Protein AF-0000000086185190 (afdb_homodimer)

Nearest PDB structures (foldseek):
  6i6v-assembly1_A  TM=7.960E-01  e=1.631E-13  Homo sapiens
  8hdi-assembly2_B  TM=8.461E-01  e=1.197E-12  Brucella melitensis bv. 1 str. 16M
  1z6z-assembly1_B  TM=7.784E-01  e=2.838E-13  Homo sapiens
  1z6z-assembly3_E  TM=7.809E-01  e=1.014E-12  Homo sapiens
  3pvz-assembly1_B  TM=6.683E-01  e=5.352E-07  Aliivibrio fischeri ES114

Radius of gyration: 26.66 Å; Cα contacts (8 Å, |Δi|>4): 1384; chains: 2; bounding box: 51×88×76 Å

Foldseek 3Di:
DDQCLQLQHVLALLQQAAAEEEEPLLDFLNLLLQLSSLSSLHQEYEYEEQDQVSLVVSVVVSCVSNVPRYDPSSPDYHYHYAYADLLDLVRLLVSQCSQQQADPPDDDDDPPPSPRPPRRDRHLEYEYDFAAFAAQDAPVPGDPVSLVVRQRRQPVSLVSNVVSSVVVCVVVVQLPPDDDDDDDDNQAREYEREAAVLCVDDDHRRVRRSVVSVVVLQVQLVCCVVRVSHFGEHEHQALADDPRCVVHPDPVCNVRSPDGSNLSSSVSSCSNRPPLNRLQGSFYDYSPDDSVVVSVCSCVCNVVVPRHDDDPPDDDPDVVPPDPPPD/DDQCLQLQHVLALLQQLAAEEEEPLLDFLNLLLQLSSLSSLHQEYEYEEQDQVSLVVSVVVSCVSNVPRYDPSSPHYHYHYAYADLLDLVRLLVSQCSQQQADPDDDDDDPPPSPRPPRRDRHLEYEYDFAAFAAQDAPVPGDPVSLVVRQRRQPVSLVSNVVSSVVVCVVVVQLPPDDDDDDDDNQAREYEREAAVLCVDDDHRRVRRSVVSVVVLQVQLVCCVVRVSHFGEHEHQALADDPRCVVHPDPVCNVRSPDGSNLSSSVSSCSNRPPLNRLQGSFYDYSPDDSVVVSVCSCVCNVVVPRHDDDPPDDDPDVVDDCPPPD

Organism: Rhodotorula mucilaginosa (NCBI:txid5537)

InterPro domains:
  IPR002347 Short-chain dehydrogenase/reductase SDR [PF00106] (19-99)
  IPR002347 Short-chain dehydrogenase/reductase SDR [PF00106] (125-247)
  IPR002347 Short-chain dehydrogenase/reductase SDR [PR00081] (19-36)
  IPR002347 Short-chain dehydrogenase/reductase SDR [PR00081] (90-101)
  IPR002347 Short-chain dehydrogenase/reductase SDR [PR00081] (183-199)
  IPR002347 Short-chain dehydrogenase/reductase SDR [PR00081] (228-245)
  IPR036291 NAD(P)-binding domain superfamily [SSF51735] (19-291)

Secondary structure (DSSP, 8-state):
--GGG-TTTTTTTTTBT-EEEEES-SSHHHHHHHHHHHHTTBSEEEEEES-HHHHHHHHHHHHHHTTTT--TTT---EEEEEE--TT-HHHHHHHHHHHH------S--TT------TTPPPPSEEEE-------S--GGG--HHHHHHHHIIIIIHHHHHHHHHHHHHHHTTTT----S--SS----EEEEEE--GGGTS--TT-TTHHHHHHHHHHHHHHHHHH-TTEEEEEEE--SB--HHHHHHS-GGGGGG--B-HHHHHHHHHHHHH-GGGGGGTTSEEETTS-HHHHHHTHHHHHHTT-S-EEETTSPP--TT-S-----/--GGG-TTTTTTTTTBT-EEEEES-SSHHHHHHHHHHHHTTBSEEEEEES-HHHHHHHHHHHHHHTTTT--TTT---EEEEEE--TT-HHHHHHHHHHHH------S--TT------TTPPPPSEEEE-------S--GGG--HHHHHHHHIIIIIHHHHHHHHHHHHHHHTTTT----S--SS----EEEEEE--GGGTS--TT-TTHHHHHHHHHHHHHHHHHH-TTEEEEEEE--SB--HHHHHHS-GGGGGG--B-HHHHHHHHHHHHH-GGGGGGTTSEEETTS-HHHHHHTHHHHHHTT-S-EEETTSPP--TTSS-----

Structure (mmCIF, N/CA/C/O backbone):
data_AF-0000000086185190-model_v1
#
loop_
_entity.id
_entity.type
_entity.pdbx_description
1 polymer 'Uncharacterized protein'
#
loop_
_atom_site.group_PDB
_atom_site.id
_atom_site.type_symbol
_atom_site.label_atom_id
_atom_site.label_alt_id
_atom_site.label_comp_id
_atom_site.label_asym_id
_atom_site.label_entity_id
_atom_site.label_seq_id
_atom_site.pdbx_PDB_ins_code
_atom_site.Cartn_x
_atom_site.Cartn_y
_atom_site.Cartn_z
_atom_site.occupancy
_atom_site.B_iso_or_equiv
_atom_site.auth_seq_id
_atom_site.auth_comp_id
_atom_site.auth_asym_id
_atom_site.auth_atom_id
_atom_site.pdbx_PDB_model_num
ATOM 1 N N . MET A 1 1 ? -16.812 -19.844 -18.266 1 81.75 1 MET A N 1
ATOM 2 C CA . MET A 1 1 ? -15.406 -19.734 -18.641 1 81.75 1 MET A CA 1
ATOM 3 C C . MET A 1 1 ? -15.219 -20 -20.141 1 81.75 1 MET A C 1
ATOM 5 O O . MET A 1 1 ? -15.844 -20.891 -20.703 1 81.75 1 MET A O 1
ATOM 9 N N . TYR A 1 2 ? -14.484 -19.156 -20.812 1 89.5 2 TYR A N 1
ATOM 10 C CA . TYR A 1 2 ? -14.258 -19.297 -22.234 1 89.5 2 TYR A CA 1
ATOM 11 C C . TYR A 1 2 ? -13.094 -20.234 -22.516 1 89.5 2 TYR A C 1
ATOM 13 O O . TYR A 1 2 ? -12.312 -20.547 -21.625 1 89.5 2 TYR A O 1
ATOM 21 N N . ASP A 1 3 ? -12.938 -20.781 -23.609 1 94.31 3 ASP A N 1
ATOM 22 C CA . ASP A 1 3 ? -12.109 -21.938 -23.938 1 94.31 3 ASP A CA 1
ATOM 23 C C . ASP A 1 3 ? -10.625 -21.609 -23.766 1 94.31 3 ASP A C 1
ATOM 25 O O . ASP A 1 3 ? -9.859 -22.453 -23.281 1 94.31 3 ASP A O 1
ATOM 29 N N . ALA A 1 4 ? -10.211 -20.484 -24.078 1 96.44 4 ALA A N 1
ATOM 30 C CA . ALA A 1 4 ? -8.797 -20.125 -24.141 1 96.44 4 ALA A CA 1
ATOM 31 C C . ALA A 1 4 ? -8.125 -20.297 -22.781 1 96.44 4 ALA A C 1
ATOM 33 O O . ALA A 1 4 ? -6.902 -20.406 -22.688 1 96.44 4 ALA A O 1
ATOM 34 N N . ILE A 1 5 ? -8.961 -20.328 -21.719 1 97.69 5 ILE A N 1
ATOM 35 C CA . ILE A 1 5 ? -8.367 -20.469 -20.391 1 97.69 5 ILE A CA 1
ATOM 36 C C . ILE A 1 5 ? -8.922 -21.719 -19.703 1 97.69 5 ILE A C 1
ATOM 38 O O . ILE A 1 5 ? -8.867 -21.828 -18.469 1 97.69 5 ILE A O 1
ATOM 42 N N . SER A 1 6 ? -9.5 -22.625 -20.453 1 97.31 6 SER A N 1
ATOM 43 C CA . SER A 1 6 ? -10.07 -23.844 -19.906 1 97.31 6 SER A CA 1
ATOM 44 C C . SER A 1 6 ? -8.977 -24.859 -19.578 1 97.31 6 SER A C 1
ATOM 46 O O . SER A 1 6 ? -8.281 -25.344 -20.484 1 97.31 6 SER A O 1
ATOM 48 N N . PRO A 1 7 ? -8.828 -25.234 -18.312 1 96.12 7 PRO A N 1
ATOM 49 C CA . PRO A 1 7 ? -7.793 -26.219 -17.969 1 96.12 7 PRO A CA 1
ATOM 50 C C . PRO A 1 7 ? -8.062 -27.594 -18.547 1 96.12 7 PRO A C 1
ATOM 52 O O . PRO A 1 7 ? -7.141 -28.406 -18.688 1 96.12 7 PRO A O 1
ATOM 55 N N . ALA A 1 8 ? -9.312 -27.859 -18.922 1 93.25 8 ALA A N 1
ATOM 56 C CA . ALA A 1 8 ? -9.703 -29.172 -19.438 1 93.25 8 ALA A CA 1
ATOM 57 C C . ALA A 1 8 ? -9.562 -29.219 -20.953 1 93.25 8 ALA A C 1
ATOM 59 O O . ALA A 1 8 ? -9.602 -30.297 -21.547 1 93.25 8 ALA A O 1
ATOM 60 N N . HIS A 1 9 ? -9.391 -28.094 -21.594 1 94.81 9 HIS A N 1
ATOM 61 C CA . HIS A 1 9 ? -9.359 -28.062 -23.062 1 94.81 9 HIS A CA 1
ATOM 62 C C . HIS A 1 9 ? -8.125 -27.344 -23.562 1 94.81 9 HIS A C 1
ATOM 64 O O . HIS A 1 9 ? -7.027 -27.906 -23.578 1 94.81 9 HIS A O 1
ATOM 70 N N . ALA A 1 10 ? -8.258 -26.031 -23.766 1 96.44 10 ALA A N 1
ATOM 71 C CA . ALA A 1 10 ? -7.168 -25.281 -24.375 1 96.44 10 ALA A CA 1
ATOM 72 C C . ALA A 1 10 ? -5.895 -25.375 -23.547 1 96.44 10 ALA A C 1
ATOM 74 O O . ALA A 1 10 ? -4.785 -25.312 -24.078 1 96.44 10 ALA A O 1
ATOM 75 N N . LEU A 1 11 ? -6.031 -25.562 -22.219 1 97 11 LEU A N 1
ATOM 76 C CA . LEU A 1 11 ? -4.867 -25.594 -21.344 1 97 11 LEU A CA 1
ATOM 77 C C . LEU A 1 11 ? -4.641 -26.984 -20.781 1 97 11 LEU A C 1
ATOM 79 O O . LEU A 1 11 ? -3.957 -27.156 -19.781 1 97 11 LEU A O 1
ATOM 83 N N . ALA A 1 12 ? -5.242 -27.906 -21.5 1 95 12 ALA A N 1
ATOM 84 C CA . ALA A 1 12 ? -4.996 -29.281 -21.094 1 95 12 ALA A CA 1
ATOM 85 C C . ALA A 1 12 ? -3.506 -29.609 -21.141 1 95 12 ALA A C 1
ATOM 87 O O . ALA A 1 12 ? -2.828 -29.281 -22.125 1 95 12 ALA A O 1
ATOM 88 N N . HIS A 1 13 ? -2.908 -30.109 -20.062 1 94.88 13 HIS A N 1
ATOM 89 C CA . HIS A 1 13 ? -1.542 -30.609 -19.906 1 94.88 13 HIS A CA 1
ATOM 90 C C . HIS A 1 13 ? -0.544 -29.453 -19.891 1 94.88 13 HIS A C 1
ATOM 92 O O . HIS A 1 13 ? 0.668 -29.672 -19.891 1 94.88 13 HIS A O 1
ATOM 98 N N . ALA A 1 14 ? -1.106 -28.203 -19.875 1 95.94 14 ALA A N 1
ATOM 99 C CA . ALA A 1 14 ? -0.223 -27.031 -19.922 1 95.94 14 ALA A CA 1
ATOM 100 C C . ALA A 1 14 ? 0.644 -26.953 -18.672 1 95.94 14 ALA A C 1
ATOM 102 O O . ALA A 1 14 ? 1.723 -26.359 -18.688 1 95.94 14 ALA A O 1
ATOM 103 N N . ALA A 1 15 ? 0.217 -27.578 -17.562 1 95.44 15 ALA A N 1
ATOM 104 C CA . ALA A 1 15 ? 0.942 -27.484 -16.297 1 95.44 15 ALA A CA 1
ATOM 105 C C . ALA A 1 15 ? 1.726 -28.766 -16.016 1 95.44 15 ALA A C 1
ATOM 107 O O . ALA A 1 15 ? 2.154 -29 -14.891 1 95.44 15 ALA A O 1
ATOM 108 N N . GLN A 1 16 ? 1.883 -29.578 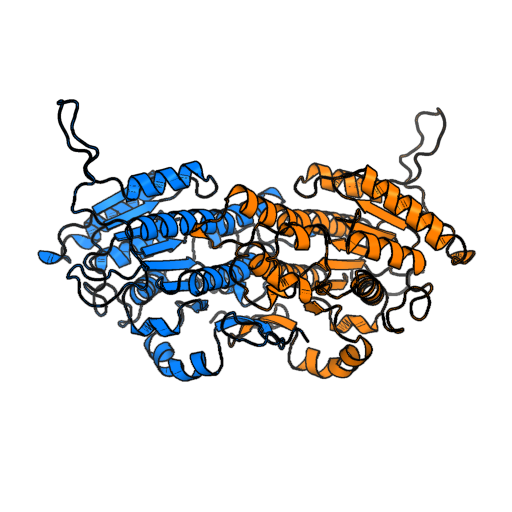-17.016 1 93.56 16 GLN A N 1
ATOM 109 C CA . GLN A 1 16 ? 2.611 -30.844 -16.828 1 93.56 16 GLN A CA 1
ATOM 110 C C . GLN A 1 16 ? 4.004 -30.578 -16.25 1 93.56 16 GLN A C 1
ATOM 112 O O . GLN A 1 16 ? 4.734 -29.719 -16.75 1 93.56 16 GLN A O 1
ATOM 117 N N . GLY A 1 17 ? 4.316 -31.281 -15.148 1 90.31 17 GLY A N 1
ATOM 118 C CA . GLY A 1 17 ? 5.629 -31.203 -14.531 1 90.31 17 GLY A CA 1
ATOM 119 C C . GLY A 1 17 ? 5.75 -30.062 -13.523 1 90.31 17 GLY A C 1
ATOM 120 O O . GLY A 1 17 ? 6.734 -29.984 -12.789 1 90.31 17 GLY A O 1
ATOM 121 N N . LEU A 1 18 ? 4.73 -29.234 -13.414 1 92.69 18 LEU A N 1
ATOM 122 C CA . LEU A 1 18 ? 4.805 -28.047 -12.57 1 92.69 18 LEU A CA 1
ATOM 123 C C . LEU A 1 18 ? 4.395 -28.375 -11.141 1 92.69 18 LEU A C 1
ATOM 125 O O . LEU A 1 18 ? 3.459 -29.141 -10.914 1 92.69 18 LEU A O 1
ATOM 129 N N . ALA A 1 19 ? 5.156 -27.828 -10.211 1 94.94 19 ALA A N 1
ATOM 130 C CA . ALA A 1 19 ? 4.75 -27.781 -8.812 1 94.94 19 ALA A CA 1
ATOM 131 C C . ALA A 1 19 ? 4.254 -26.406 -8.422 1 94.94 19 ALA A C 1
ATOM 133 O O . ALA A 1 19 ? 4.938 -25.406 -8.656 1 94.94 19 ALA A O 1
ATOM 134 N N . VAL A 1 20 ? 3.051 -26.375 -7.82 1 97.38 20 VAL A N 1
ATOM 135 C CA . VAL A 1 20 ? 2.375 -25.109 -7.551 1 97.38 20 VAL A CA 1
ATOM 136 C C . VAL A 1 20 ? 2.053 -25 -6.062 1 97.38 20 VAL A C 1
ATOM 138 O O . VAL A 1 20 ? 1.536 -25.938 -5.461 1 97.38 20 VAL A O 1
ATOM 141 N N . LEU A 1 21 ? 2.445 -23.906 -5.449 1 98.31 21 LEU A N 1
ATOM 142 C CA . LEU A 1 21 ? 2.043 -23.594 -4.082 1 98.31 21 LEU A CA 1
ATOM 143 C C . LEU A 1 21 ? 0.994 -22.484 -4.062 1 98.31 21 LEU A C 1
ATOM 145 O O . LEU A 1 21 ? 1.195 -21.422 -4.656 1 98.31 21 LEU A O 1
ATOM 149 N N . ILE A 1 22 ? -0.142 -22.734 -3.414 1 98.88 22 ILE A N 1
ATOM 150 C CA . ILE A 1 22 ? -1.243 -21.781 -3.361 1 98.88 22 ILE A CA 1
ATOM 151 C C . ILE A 1 22 ? -1.596 -21.484 -1.907 1 98.88 22 ILE A C 1
ATOM 153 O O . ILE A 1 22 ? -1.996 -22.375 -1.159 1 98.88 22 ILE A O 1
ATOM 157 N N . THR A 1 23 ? -1.443 -20.25 -1.516 1 98.81 23 THR A N 1
ATOM 158 C CA . THR A 1 23 ? -1.889 -19.844 -0.19 1 98.81 23 THR A CA 1
ATOM 159 C C . THR A 1 23 ? -3.381 -19.516 -0.196 1 98.81 23 THR A C 1
ATOM 161 O O . THR A 1 23 ? -3.92 -19.062 -1.206 1 98.81 23 THR A O 1
ATOM 164 N N . GLY A 1 24 ? -4.02 -19.703 0.974 1 98.31 24 GLY A N 1
ATOM 165 C CA . GLY A 1 24 ? -5.461 -19.5 1.027 1 98.31 24 GLY A CA 1
ATOM 166 C C . GLY A 1 24 ? -6.227 -20.438 0.101 1 98.31 24 GLY A C 1
ATOM 167 O O . GLY A 1 24 ? -7.125 -20 -0.618 1 98.31 24 GLY A O 1
ATOM 168 N N . SER A 1 25 ? -5.859 -21.656 0.053 1 98.38 25 SER A N 1
ATOM 169 C CA . SER A 1 25 ? -6.352 -22.562 -0.978 1 98.38 25 SER A CA 1
ATOM 170 C C . SER A 1 25 ? -7.48 -23.438 -0.447 1 98.38 25 SER A C 1
ATOM 172 O O . SER A 1 25 ? -7.906 -24.391 -1.117 1 98.38 25 SER A O 1
ATOM 174 N N . GLY A 1 26 ? -7.98 -23.156 0.729 1 97.19 26 GLY A N 1
ATOM 175 C CA . GLY A 1 26 ? -9 -24 1.344 1 97.19 26 GLY A CA 1
ATOM 176 C C . GLY A 1 26 ? -10.398 -23.703 0.839 1 97.19 26 GLY A C 1
ATOM 177 O O . GLY A 1 26 ? -11.312 -24.516 1.024 1 97.19 26 GLY A O 1
ATOM 178 N N . ARG A 1 27 ? -10.656 -22.562 0.257 1 94.5 27 ARG A N 1
ATOM 179 C CA . ARG A 1 27 ? -11.977 -22.188 -0.231 1 94.5 27 ARG A CA 1
ATOM 180 C C . ARG A 1 27 ? -11.867 -21.125 -1.323 1 94.5 27 ARG A C 1
ATOM 182 O O . ARG A 1 27 ? -10.773 -20.656 -1.63 1 94.5 27 ARG A O 1
ATOM 189 N N . GLY A 1 28 ? -12.977 -20.906 -1.949 1 96 28 GLY A N 1
ATOM 190 C CA . GLY A 1 28 ? -13.102 -19.766 -2.85 1 96 28 GLY A CA 1
ATOM 191 C C . GLY A 1 28 ? -12.172 -19.859 -4.047 1 96 28 GLY A C 1
ATOM 192 O O . GLY A 1 28 ? -12.109 -20.891 -4.719 1 96 28 GLY A O 1
ATOM 193 N N . VAL A 1 29 ? -11.547 -18.734 -4.348 1 97.88 29 VAL A N 1
ATOM 194 C CA . VAL A 1 29 ? -10.695 -18.594 -5.527 1 97.88 29 VAL A CA 1
ATOM 195 C C . VAL A 1 29 ? -9.5 -19.531 -5.422 1 97.88 29 VAL A C 1
ATOM 197 O O . VAL A 1 29 ? -9.141 -20.203 -6.391 1 97.88 29 VAL A O 1
ATOM 200 N N . GLY A 1 30 ? -8.898 -19.656 -4.23 1 98.62 30 GLY A N 1
ATOM 201 C CA . GLY A 1 30 ? -7.742 -20.531 -4.027 1 98.62 30 GLY A CA 1
ATOM 202 C C . GLY A 1 30 ? -8.039 -21.984 -4.281 1 98.62 30 GLY A C 1
ATOM 203 O O . GLY A 1 30 ? -7.23 -22.703 -4.891 1 98.62 30 GLY A O 1
ATOM 204 N N . ARG A 1 31 ? -9.164 -22.422 -3.809 1 98.44 31 ARG A N 1
ATOM 205 C CA . ARG A 1 31 ? -9.625 -23.781 -4.082 1 98.44 31 ARG A CA 1
ATOM 206 C C . ARG A 1 31 ? -9.773 -24.016 -5.582 1 98.44 31 ARG A C 1
ATOM 208 O O . ARG A 1 31 ? -9.32 -25.031 -6.102 1 98.44 31 ARG A O 1
ATOM 215 N N . ALA A 1 32 ? -10.406 -23.094 -6.262 1 98.56 32 ALA A N 1
ATOM 216 C CA . ALA A 1 32 ? -10.617 -23.219 -7.703 1 98.56 32 ALA A CA 1
ATOM 217 C C . ALA A 1 32 ? -9.289 -23.25 -8.453 1 98.56 32 ALA A C 1
ATOM 219 O O . ALA A 1 32 ? -9.141 -23.984 -9.438 1 98.56 32 ALA A O 1
ATOM 220 N N . GLU A 1 33 ? -8.352 -22.438 -8.031 1 98.81 33 GLU A N 1
ATOM 221 C CA . GLU A 1 33 ? -7.027 -22.406 -8.648 1 98.81 33 GLU A CA 1
ATOM 222 C C . GLU A 1 33 ? -6.32 -23.75 -8.484 1 98.81 33 GLU A C 1
ATOM 224 O O . GLU A 1 33 ? -5.727 -24.266 -9.438 1 98.81 33 GLU A O 1
ATOM 229 N N . ALA A 1 34 ? -6.426 -24.297 -7.305 1 98.81 34 ALA A N 1
ATOM 230 C CA . ALA A 1 34 ? -5.824 -25.609 -7.059 1 98.81 34 ALA A CA 1
ATOM 231 C C . ALA A 1 34 ? -6.402 -26.672 -8 1 98.81 34 ALA A C 1
ATOM 233 O O . ALA A 1 34 ? -5.656 -27.422 -8.625 1 98.81 34 ALA A O 1
ATOM 234 N N . LEU A 1 35 ? -7.699 -26.688 -8.102 1 98.38 35 LEU A N 1
ATOM 235 C CA . LEU A 1 35 ? -8.383 -27.641 -8.961 1 98.38 35 LEU A CA 1
ATOM 236 C C . LEU A 1 35 ? -8 -27.438 -10.422 1 98.38 35 LEU A C 1
ATOM 238 O O . LEU A 1 35 ? -7.762 -28.391 -11.148 1 98.38 35 LEU A O 1
ATOM 242 N N . ALA A 1 36 ? -7.898 -26.219 -10.859 1 98.44 36 ALA A N 1
ATOM 243 C CA . ALA A 1 36 ? -7.586 -25.891 -12.25 1 98.44 36 ALA A CA 1
ATOM 244 C C . ALA A 1 36 ? -6.176 -26.344 -12.617 1 98.44 36 ALA A C 1
ATOM 246 O O . ALA A 1 36 ? -5.961 -26.922 -13.68 1 98.44 36 ALA A O 1
ATOM 247 N N . PHE A 1 37 ? -5.195 -26.094 -11.75 1 98.19 37 PHE A N 1
ATOM 248 C CA . PHE A 1 37 ? -3.828 -26.516 -12.023 1 98.19 37 PHE A CA 1
ATOM 249 C C . PHE A 1 37 ? -3.738 -28.047 -12.07 1 98.19 37 PHE A C 1
ATOM 251 O O . PHE A 1 37 ? -3.027 -28.609 -12.906 1 98.19 37 PHE A O 1
ATOM 258 N N . ALA A 1 38 ? -4.449 -28.688 -11.18 1 97.62 38 ALA A N 1
ATOM 259 C CA . ALA A 1 38 ? -4.477 -30.156 -11.203 1 97.62 38 ALA A CA 1
ATOM 260 C C . ALA A 1 38 ? -5.047 -30.672 -12.516 1 97.62 38 ALA A C 1
ATOM 262 O O . ALA A 1 38 ? -4.48 -31.578 -13.125 1 97.62 38 ALA A O 1
ATOM 263 N N . GLN A 1 39 ? -6.113 -30.094 -12.914 1 96.75 39 GLN A N 1
ATOM 264 C CA . GLN A 1 39 ? -6.77 -30.484 -14.164 1 96.75 39 GLN A CA 1
ATOM 265 C C . GLN A 1 39 ? -5.871 -30.219 -15.367 1 96.75 39 GLN A C 1
ATOM 267 O O . GLN A 1 39 ? -5.906 -30.953 -16.344 1 96.75 39 GLN A O 1
ATOM 272 N N . ALA A 1 40 ? -5.055 -29.219 -15.242 1 96.94 40 ALA A N 1
ATOM 273 C CA . ALA A 1 40 ? -4.164 -28.844 -16.344 1 96.94 40 ALA A CA 1
ATOM 274 C C . ALA A 1 40 ? -2.902 -29.703 -16.328 1 96.94 40 ALA A C 1
ATOM 276 O O . ALA A 1 40 ? -2.006 -29.5 -17.156 1 96.94 40 ALA A O 1
ATOM 277 N N . GLY A 1 41 ? -2.762 -30.609 -15.32 1 95.69 41 GLY A N 1
ATOM 278 C CA . GLY A 1 41 ? -1.706 -31.609 -15.383 1 95.69 41 GLY A CA 1
ATOM 279 C C . GLY A 1 41 ? -0.581 -31.344 -14.398 1 95.69 41 GLY A C 1
ATOM 280 O O . GLY A 1 41 ? 0.502 -31.922 -14.516 1 95.69 41 GLY A O 1
ATOM 281 N N . ALA A 1 42 ? -0.749 -30.516 -13.414 1 95.75 42 ALA A N 1
ATOM 282 C CA . ALA A 1 42 ? 0.308 -30.203 -12.453 1 95.75 42 ALA A CA 1
ATOM 283 C C . ALA A 1 42 ? 0.8 -31.469 -11.75 1 95.75 42 ALA A C 1
ATOM 285 O O . ALA A 1 42 ? 0.003 -32.344 -11.406 1 95.75 42 ALA A O 1
ATOM 286 N N . LYS A 1 43 ? 2.115 -31.484 -11.539 1 93.56 43 LYS A N 1
ATOM 287 C CA . LYS A 1 43 ? 2.73 -32.625 -10.891 1 93.56 43 LYS A CA 1
ATOM 288 C C . LYS A 1 43 ? 2.502 -32.625 -9.383 1 93.56 43 LYS A C 1
ATOM 290 O O . LYS A 1 43 ? 2.318 -33.656 -8.758 1 93.56 43 LYS A O 1
ATOM 295 N N . LYS A 1 44 ? 2.533 -31.406 -8.875 1 94.69 44 LYS A N 1
ATOM 296 C CA . LYS A 1 44 ? 2.43 -31.234 -7.434 1 94.69 44 LYS A CA 1
ATOM 297 C C . LYS A 1 44 ? 1.657 -29.953 -7.09 1 94.69 44 LYS A C 1
ATOM 299 O O . LYS A 1 44 ? 1.84 -28.922 -7.734 1 94.69 44 LYS A O 1
ATOM 304 N N . ILE A 1 45 ? 0.792 -30.078 -6.125 1 97.38 45 ILE A N 1
ATOM 305 C CA . ILE A 1 45 ? 0.078 -28.922 -5.582 1 97.38 45 ILE A CA 1
ATOM 306 C C . ILE A 1 45 ? 0.259 -28.875 -4.066 1 97.38 45 ILE A C 1
ATOM 308 O O . ILE A 1 45 ? -0.031 -29.844 -3.367 1 97.38 45 ILE A O 1
ATOM 312 N N . VAL A 1 46 ? 0.794 -27.781 -3.584 1 97.88 46 VAL A N 1
ATOM 313 C CA . VAL A 1 46 ? 0.9 -27.531 -2.15 1 97.88 46 VAL A CA 1
ATOM 314 C C . VAL A 1 46 ? -0.222 -26.594 -1.707 1 97.88 46 VAL A C 1
ATOM 316 O O . VAL A 1 46 ? -0.29 -25.453 -2.146 1 97.88 46 VAL A O 1
ATOM 319 N N . LEU A 1 47 ? -1.081 -27.156 -0.853 1 98.5 47 LEU A N 1
ATOM 320 C CA . LEU A 1 47 ? -2.213 -26.406 -0.306 1 98.5 47 LEU A CA 1
ATOM 321 C C . LEU A 1 47 ? -1.889 -25.875 1.085 1 98.5 47 LEU A C 1
ATOM 323 O O . LEU A 1 47 ? -1.422 -26.625 1.949 1 98.5 47 LEU A O 1
ATOM 327 N N . THR A 1 48 ? -2.125 -24.594 1.277 1 98.38 48 THR A N 1
ATOM 328 C CA . THR A 1 48 ? -1.909 -24.062 2.619 1 98.38 48 THR A CA 1
ATOM 329 C C . THR A 1 48 ? -2.982 -23.031 2.973 1 98.38 48 THR A C 1
ATOM 331 O O . THR A 1 48 ? -3.412 -22.25 2.117 1 98.38 48 THR A O 1
ATOM 334 N N . SER A 1 49 ? -3.467 -23.047 4.113 1 97.38 49 SER A N 1
ATOM 335 C CA . SER A 1 49 ? -4.359 -22.109 4.785 1 97.38 49 SER A CA 1
ATOM 336 C C . SER A 1 49 ? -4.375 -22.344 6.293 1 97.38 49 SER A C 1
ATOM 338 O O . SER A 1 49 ? -3.512 -23.047 6.824 1 97.38 49 SER A O 1
ATOM 340 N N . ARG A 1 50 ? -5.297 -21.75 6.961 1 94.31 50 ARG A N 1
ATOM 341 C CA . ARG A 1 50 ? -5.348 -21.875 8.414 1 94.31 50 ARG A CA 1
ATOM 342 C C . ARG A 1 50 ? -6.199 -23.062 8.836 1 94.31 50 ARG A C 1
ATOM 344 O O . ARG A 1 50 ? -6.137 -23.5 9.984 1 94.31 50 ARG A O 1
ATOM 351 N N . SER A 1 51 ? -7.02 -23.641 7.949 1 95 51 SER A N 1
ATOM 352 C CA . SER A 1 51 ? -7.949 -24.719 8.297 1 95 51 SER A CA 1
ATOM 353 C C . SER A 1 51 ? -7.555 -26.031 7.633 1 95 51 SER A C 1
ATOM 355 O O . SER A 1 51 ? -7.738 -26.203 6.426 1 95 51 SER A O 1
ATOM 357 N N . ARG A 1 52 ? -7.164 -26.953 8.422 1 97.38 52 ARG A N 1
ATOM 358 C CA . ARG A 1 52 ? -6.754 -28.25 7.887 1 97.38 52 ARG A CA 1
ATOM 359 C C . ARG A 1 52 ? -7.926 -28.953 7.219 1 97.38 52 ARG A C 1
ATOM 361 O O . ARG A 1 52 ? -7.77 -29.547 6.148 1 97.38 52 ARG A O 1
ATOM 368 N N . ASP A 1 53 ? -9.062 -28.859 7.824 1 98 53 ASP A N 1
ATOM 369 C CA . ASP A 1 53 ? -10.234 -29.578 7.312 1 98 53 ASP A CA 1
ATOM 370 C C . ASP A 1 53 ? -10.586 -29.094 5.906 1 98 53 ASP A C 1
ATOM 372 O O . ASP A 1 53 ? -10.875 -29.906 5.023 1 98 53 ASP A O 1
ATOM 376 N N . GLU A 1 54 ? -10.531 -27.844 5.73 1 97.81 54 GLU A N 1
ATOM 377 C CA . GLU A 1 54 ? -10.828 -27.281 4.414 1 97.81 54 GLU A CA 1
ATOM 378 C C . GLU A 1 54 ? -9.797 -27.734 3.381 1 97.81 54 GLU A C 1
ATOM 380 O O . GLU A 1 54 ? -10.141 -28.016 2.232 1 97.81 54 GLU A O 1
ATOM 385 N N . LEU A 1 55 ? -8.594 -27.844 3.779 1 98.62 55 LEU A N 1
ATOM 386 C CA . LEU A 1 55 ? -7.52 -28.25 2.877 1 98.62 55 LEU A CA 1
ATOM 387 C C . LEU A 1 55 ? -7.66 -29.703 2.482 1 98.62 55 LEU A C 1
ATOM 389 O O . LEU A 1 55 ? -7.453 -30.062 1.319 1 98.62 55 LEU A O 1
ATOM 393 N N . GLU A 1 56 ? -7.992 -30.5 3.41 1 98.5 56 GLU A N 1
ATOM 394 C CA . GLU A 1 56 ? -8.172 -31.922 3.135 1 98.5 56 GLU A CA 1
ATOM 395 C C . GLU A 1 56 ? -9.344 -32.156 2.188 1 98.5 56 GLU A C 1
ATOM 397 O O . GLU A 1 56 ? -9.297 -33.062 1.346 1 98.5 56 GLU A O 1
ATOM 402 N N . GLU A 1 57 ? -10.359 -31.375 2.383 1 98.56 57 GLU A N 1
ATOM 403 C CA . GLU A 1 57 ? -11.492 -31.469 1.462 1 98.56 57 GLU A CA 1
ATOM 404 C C . GLU A 1 57 ? -11.07 -31.125 0.036 1 98.56 57 GLU A C 1
ATOM 406 O O . GLU A 1 57 ? -11.469 -31.797 -0.916 1 98.56 57 GLU A O 1
ATOM 411 N N . VAL A 1 58 ? -10.266 -30.094 -0.117 1 98.69 58 VAL A N 1
ATOM 412 C CA . VAL A 1 58 ? -9.781 -29.703 -1.434 1 98.69 58 VAL A CA 1
ATOM 413 C C . VAL A 1 58 ? -8.898 -30.812 -2.012 1 98.69 58 VAL A C 1
ATOM 415 O O . VAL A 1 58 ? -8.977 -31.109 -3.203 1 98.69 58 VAL A O 1
ATOM 418 N N . LYS A 1 59 ? -8.062 -31.391 -1.212 1 98.44 59 LYS A N 1
ATOM 419 C CA . LYS A 1 59 ? -7.23 -32.5 -1.648 1 98.44 59 LYS A CA 1
ATOM 420 C C . LYS A 1 59 ? -8.078 -33.625 -2.229 1 98.44 59 LYS A C 1
ATOM 422 O O . LYS A 1 59 ? -7.785 -34.156 -3.305 1 98.44 59 LYS A O 1
ATOM 427 N N . LYS A 1 60 ? -9.148 -33.969 -1.576 1 98.19 60 LYS A N 1
ATOM 428 C CA . LYS A 1 60 ? -10.047 -35.031 -2.049 1 98.19 60 LYS A CA 1
ATOM 429 C C . LYS A 1 60 ? -10.68 -34.656 -3.385 1 98.19 60 LYS A C 1
ATOM 431 O O . LYS A 1 60 ? -10.797 -35.469 -4.281 1 98.19 60 LYS A O 1
ATOM 436 N N . GLU A 1 61 ? -11.047 -33.406 -3.449 1 98 61 GLU A N 1
ATOM 437 C CA . GLU A 1 61 ? -11.656 -32.938 -4.688 1 98 61 GLU A CA 1
ATOM 438 C C . GLU A 1 61 ? -10.672 -33.031 -5.852 1 98 61 GLU A C 1
ATOM 440 O O . GLU A 1 61 ? -11.055 -33.344 -6.973 1 98 61 GLU A O 1
ATOM 445 N N . ILE A 1 62 ? -9.445 -32.688 -5.586 1 97.88 62 ILE A N 1
ATOM 446 C CA . ILE A 1 62 ? -8.414 -32.781 -6.613 1 97.88 62 ILE A CA 1
ATOM 447 C C . ILE A 1 62 ? -8.242 -34.219 -7.078 1 97.88 62 ILE A C 1
ATOM 449 O O . ILE A 1 62 ? -8.172 -34.469 -8.281 1 97.88 62 ILE A O 1
ATOM 453 N N . GLU A 1 63 ? -8.203 -35.125 -6.188 1 95.62 63 GLU A N 1
ATOM 454 C CA . GLU A 1 63 ? -8.062 -36.531 -6.508 1 95.62 63 GLU A CA 1
ATOM 455 C C . GLU A 1 63 ? -9.219 -37.031 -7.371 1 95.62 63 GLU A C 1
ATOM 457 O O . GLU A 1 63 ? -9.008 -37.75 -8.352 1 95.62 63 GLU A O 1
ATOM 462 N N . GLU A 1 64 ? -10.352 -36.562 -7.023 1 95.06 64 GLU A N 1
ATOM 463 C CA . GLU A 1 64 ? -11.539 -36.969 -7.777 1 95.06 64 GLU A CA 1
ATOM 464 C C . GLU A 1 64 ? -11.531 -36.344 -9.172 1 95.06 64 GLU A C 1
ATOM 466 O O . GLU A 1 64 ? -11.852 -37 -10.156 1 95.06 64 GLU A O 1
ATOM 471 N N . ALA A 1 65 ? -11.148 -35.094 -9.219 1 92.06 65 ALA A N 1
ATOM 472 C CA . ALA A 1 65 ? -11.211 -34.312 -10.461 1 92.06 65 ALA A CA 1
ATOM 473 C C . ALA A 1 65 ? -10.156 -34.812 -11.453 1 92.06 65 ALA A C 1
ATOM 475 O O . ALA A 1 65 ? -10.297 -34.594 -12.664 1 92.06 65 ALA A O 1
ATOM 476 N N . THR A 1 66 ? -9.117 -35.469 -10.992 1 92.81 66 THR A N 1
ATOM 477 C CA . THR A 1 66 ? -7.996 -35.812 -11.859 1 92.81 66 THR A CA 1
ATOM 478 C C . THR A 1 66 ? -7.977 -37.312 -12.133 1 92.81 66 THR A C 1
ATOM 480 O O . THR A 1 66 ? -7.074 -37.812 -12.805 1 92.81 66 THR A O 1
ATOM 483 N N . ARG A 1 67 ? -8.867 -38.062 -11.742 1 87.62 67 ARG A N 1
ATOM 484 C CA . ARG A 1 67 ? -8.891 -39.5 -11.836 1 87.62 67 ARG A CA 1
ATOM 485 C C . ARG A 1 67 ? -8.891 -39.969 -13.297 1 87.62 67 ARG A C 1
ATOM 487 O O . ARG A 1 67 ? -8.203 -40.938 -13.648 1 87.62 67 ARG A O 1
ATOM 494 N N . ASP A 1 68 ? -9.562 -39.281 -14.188 1 85.06 68 ASP A N 1
ATOM 495 C CA . ASP A 1 68 ? -9.758 -39.781 -15.539 1 85.06 68 ASP A CA 1
ATOM 496 C C . ASP A 1 68 ? -9.141 -38.844 -16.578 1 85.06 68 ASP A C 1
ATOM 498 O O . ASP A 1 68 ? -9.336 -39.031 -17.781 1 85.06 68 ASP A O 1
ATOM 502 N N . CYS A 1 69 ? -8.523 -37.844 -16.078 1 83.25 69 CYS A N 1
ATOM 503 C CA . CYS A 1 69 ? -8.109 -36.844 -17.078 1 83.25 69 CYS A CA 1
ATOM 504 C C . CYS A 1 69 ? -6.59 -36.781 -17.172 1 83.25 69 CYS A C 1
ATOM 506 O O . CYS A 1 69 ? -6.047 -36.031 -17.984 1 83.25 69 CYS A O 1
ATOM 508 N N . ARG A 1 70 ? -5.891 -37.625 -16.516 1 89.75 70 ARG A N 1
ATOM 509 C CA . ARG A 1 70 ? -4.434 -37.531 -16.531 1 89.75 70 ARG A CA 1
ATOM 510 C C . ARG A 1 70 ? -3.826 -38.562 -17.484 1 89.75 70 ARG A C 1
ATOM 512 O O . ARG A 1 70 ? -4.309 -39.688 -17.578 1 89.75 70 ARG A O 1
ATOM 519 N N . THR A 1 71 ? -2.814 -38.156 -18.062 1 89.31 71 THR A N 1
ATOM 520 C CA . THR A 1 71 ? -2.061 -39.062 -18.938 1 89.31 71 THR A CA 1
ATOM 521 C C . THR A 1 71 ? -1.039 -39.844 -18.141 1 89.31 71 THR A C 1
ATOM 523 O O . THR A 1 71 ? -0.701 -39.469 -17.016 1 89.31 71 THR A O 1
ATOM 526 N N . PRO A 1 72 ? -0.535 -40.906 -18.75 1 88 72 PRO A N 1
ATOM 527 C CA . PRO A 1 72 ? 0.524 -41.656 -18.078 1 88 72 PRO A CA 1
ATOM 528 C C . PRO A 1 72 ? 1.766 -40.812 -17.797 1 88 72 PRO A C 1
ATOM 530 O O . PRO A 1 72 ? 2.406 -40.969 -16.766 1 88 72 PRO A O 1
ATOM 533 N N . GLU A 1 73 ? 2.053 -39.906 -18.703 1 84.69 73 GLU A N 1
ATOM 534 C CA . GLU A 1 73 ? 3.219 -39.031 -18.547 1 84.69 73 GLU A CA 1
ATOM 535 C C . GLU A 1 73 ? 3.055 -38.094 -17.359 1 84.69 73 GLU A C 1
ATOM 537 O O . GLU A 1 73 ? 4.027 -37.781 -16.672 1 84.69 73 GLU A O 1
ATOM 542 N N . GLU A 1 74 ? 1.896 -37.594 -17.109 1 87.25 74 GLU A N 1
ATOM 543 C CA . GLU A 1 74 ? 1.62 -36.688 -15.992 1 87.25 74 GLU A CA 1
ATOM 544 C C . GLU A 1 74 ? 1.658 -37.438 -14.656 1 87.25 74 GLU A C 1
ATOM 546 O O . GLU A 1 74 ? 2.025 -36.844 -13.633 1 87.25 74 GLU A O 1
ATOM 551 N N . GLY A 1 75 ? 1.337 -38.688 -14.648 1 87.06 75 GLY A N 1
ATOM 552 C CA . GLY A 1 75 ? 1.226 -39.438 -13.398 1 87.06 75 GLY A CA 1
ATOM 553 C C . GLY A 1 75 ? 0.214 -38.844 -12.438 1 87.06 75 GLY A C 1
ATOM 554 O O . GLY A 1 75 ? -0.632 -38.031 -12.836 1 87.06 75 GLY A O 1
ATOM 555 N N . GLU A 1 76 ? 0.284 -39.219 -11.234 1 89.38 76 GLU A N 1
ATOM 556 C CA . GLU A 1 76 ? -0.615 -38.688 -10.211 1 89.38 76 GLU A CA 1
ATOM 557 C C . GLU A 1 76 ? -0.176 -37.312 -9.727 1 89.38 76 GLU A C 1
ATOM 559 O O . GLU A 1 76 ? 1.014 -37 -9.758 1 89.38 76 GLU A O 1
ATOM 564 N N . CYS A 1 77 ? -1.122 -36.531 -9.445 1 93.12 77 CYS A N 1
ATOM 565 C CA . CYS A 1 77 ? -0.834 -35.25 -8.836 1 93.12 77 CYS A CA 1
ATOM 566 C C . CYS A 1 77 ? -0.562 -35.375 -7.348 1 93.12 77 CYS A C 1
ATOM 568 O O . CYS A 1 77 ? -1.436 -35.812 -6.59 1 93.12 77 CYS A O 1
ATOM 570 N N . GLU A 1 78 ? 0.659 -35.094 -6.926 1 93.5 78 GLU A N 1
ATOM 571 C CA . GLU A 1 78 ? 0.956 -35.062 -5.5 1 93.5 78 GLU A CA 1
ATOM 572 C C . GLU A 1 78 ? 0.343 -33.844 -4.828 1 93.5 78 GLU A C 1
ATOM 574 O O . GLU A 1 78 ? 0.574 -32.719 -5.262 1 93.5 78 GLU A O 1
ATOM 579 N N . VAL A 1 79 ? -0.486 -34.062 -3.838 1 96.81 79 VAL A N 1
ATOM 580 C CA . VAL A 1 79 ? -1.098 -32.938 -3.119 1 96.81 79 VAL A CA 1
ATOM 581 C C . VAL A 1 79 ? -0.57 -32.906 -1.687 1 96.81 79 VAL A C 1
ATOM 583 O O . VAL A 1 79 ? -0.728 -33.844 -0.932 1 96.81 79 VAL A O 1
ATOM 586 N N . ILE A 1 80 ? 0.095 -31.828 -1.296 1 96.12 80 ILE A N 1
ATOM 587 C CA . ILE A 1 80 ? 0.605 -31.609 0.055 1 96.12 80 ILE A CA 1
ATOM 588 C C . ILE A 1 80 ? -0.289 -30.625 0.798 1 96.12 80 ILE A C 1
ATOM 590 O O . ILE A 1 80 ? -0.619 -29.562 0.27 1 96.12 80 ILE A O 1
ATOM 594 N N . VAL A 1 81 ? -0.726 -31.031 1.941 1 97.75 81 VAL A N 1
ATOM 595 C CA . VAL A 1 81 ? -1.491 -30.156 2.822 1 97.75 81 VAL A CA 1
ATOM 596 C C . VAL A 1 81 ? -0.6 -29.672 3.959 1 97.75 81 VAL A C 1
ATOM 598 O O . VAL A 1 81 ? 0.016 -30.469 4.668 1 97.75 81 VAL A O 1
ATOM 601 N N . HIS A 1 82 ? -0.481 -28.406 4.102 1 97.5 82 HIS A N 1
ATOM 602 C CA . HIS A 1 82 ? 0.298 -27.828 5.191 1 97.5 82 HIS A CA 1
ATOM 603 C C . HIS A 1 82 ? -0.403 -26.609 5.777 1 97.5 82 HIS A C 1
ATOM 605 O O . HIS A 1 82 ? -0.641 -25.625 5.07 1 97.5 82 HIS A O 1
ATOM 611 N N . VAL A 1 83 ? -0.762 -26.672 7.051 1 98.12 83 VAL A N 1
ATOM 612 C CA . VAL A 1 83 ? -1.36 -25.531 7.738 1 98.12 83 VAL A CA 1
ATOM 613 C C . VAL A 1 83 ? -0.272 -24.531 8.125 1 98.12 83 VAL A C 1
ATOM 615 O O . VAL A 1 83 ? 0.74 -24.906 8.719 1 98.12 83 VAL A O 1
ATOM 618 N N . ALA A 1 84 ? -0.461 -23.234 7.785 1 97.56 84 ALA A N 1
ATOM 619 C CA . ALA A 1 84 ? 0.56 -22.234 8.07 1 97.56 84 ALA A CA 1
ATOM 620 C C . ALA A 1 84 ? -0.074 -20.891 8.438 1 97.56 84 ALA A C 1
ATOM 622 O O . ALA A 1 84 ? -1.148 -20.562 7.941 1 97.56 84 ALA A O 1
ATOM 623 N N . ASP A 1 85 ? 0.542 -20.234 9.359 1 98.06 85 ASP A N 1
ATOM 624 C CA . ASP A 1 85 ? 0.318 -18.797 9.562 1 98.06 85 ASP A CA 1
ATOM 625 C C . ASP A 1 85 ? 1.255 -17.969 8.688 1 98.06 85 ASP A C 1
ATOM 627 O O . ASP A 1 85 ? 2.451 -17.875 8.969 1 98.06 85 ASP A O 1
ATOM 631 N N . LEU A 1 86 ? 0.692 -17.328 7.746 1 98.25 86 LEU A N 1
ATOM 632 C CA . LEU A 1 86 ? 1.502 -16.641 6.742 1 98.25 86 LEU A CA 1
ATOM 633 C C . LEU A 1 86 ? 2.094 -15.359 7.305 1 98.25 86 LEU A C 1
ATOM 635 O O . LEU A 1 86 ? 2.955 -14.742 6.676 1 98.25 86 LEU A O 1
ATOM 639 N N . CYS A 1 87 ? 1.628 -14.922 8.469 1 98.12 87 CYS A N 1
ATOM 640 C CA . CYS A 1 87 ? 2.15 -13.695 9.062 1 98.12 87 CYS A CA 1
ATOM 641 C C . CYS A 1 87 ? 3.256 -14.008 10.062 1 98.12 87 CYS A C 1
ATOM 643 O O . CYS A 1 87 ? 3.717 -13.117 10.781 1 98.12 87 CYS A O 1
ATOM 645 N N . ASP A 1 88 ? 3.656 -15.266 10.133 1 98.25 88 ASP A N 1
ATOM 646 C CA . ASP A 1 88 ? 4.766 -15.719 10.969 1 98.25 88 ASP A CA 1
ATOM 647 C C . ASP A 1 88 ? 5.914 -16.25 10.117 1 98.25 88 ASP A C 1
ATOM 649 O O . ASP A 1 88 ? 5.789 -17.297 9.477 1 98.25 88 ASP A O 1
ATOM 653 N N . PRO A 1 89 ? 7.047 -15.562 10.211 1 97.88 89 PRO A N 1
ATOM 654 C CA . PRO A 1 89 ? 8.164 -15.969 9.352 1 97.88 89 PRO A CA 1
ATOM 655 C C . PRO A 1 89 ? 8.57 -17.422 9.562 1 97.88 89 PRO A C 1
ATOM 657 O O . PRO A 1 89 ? 8.852 -18.141 8.594 1 97.88 89 PRO A O 1
ATOM 660 N N . ALA A 1 90 ? 8.594 -17.875 10.734 1 97.62 90 ALA A N 1
ATOM 661 C CA . ALA A 1 90 ? 8.984 -19.25 11.016 1 97.62 90 ALA A CA 1
ATOM 662 C C . ALA A 1 90 ? 7.977 -20.234 10.422 1 97.62 90 ALA A C 1
ATOM 664 O O . ALA A 1 90 ? 8.352 -21.297 9.914 1 97.62 90 ALA A O 1
ATOM 665 N N . SER A 1 91 ? 6.699 -19.922 10.523 1 98.19 91 SER A N 1
ATOM 666 C CA . SER A 1 91 ? 5.645 -20.75 9.945 1 98.19 91 SER A CA 1
ATOM 667 C C . SER A 1 91 ? 5.777 -20.844 8.43 1 98.19 91 SER A C 1
ATOM 669 O O . SER A 1 91 ? 5.594 -21.906 7.852 1 98.19 91 SER A O 1
ATOM 671 N N . VAL A 1 92 ? 6.168 -19.766 7.781 1 98 92 VAL A N 1
ATOM 672 C CA . VAL A 1 92 ? 6.328 -19.719 6.332 1 98 92 VAL A CA 1
ATOM 673 C C . VAL A 1 92 ? 7.559 -20.516 5.926 1 98 92 VAL A C 1
ATOM 675 O O . VAL A 1 92 ? 7.535 -21.25 4.93 1 98 92 VAL A O 1
ATOM 678 N N . ASP A 1 93 ? 8.594 -20.391 6.711 1 94.75 93 ASP A N 1
ATOM 679 C CA . ASP A 1 93 ? 9.781 -21.188 6.43 1 94.75 93 ASP A CA 1
ATOM 680 C C . ASP A 1 93 ? 9.469 -22.672 6.5 1 94.75 93 ASP A C 1
ATOM 682 O O . ASP A 1 93 ? 9.898 -23.453 5.637 1 94.75 93 ASP A O 1
ATOM 686 N N . ALA A 1 94 ? 8.734 -23.094 7.473 1 95.56 94 ALA A N 1
ATOM 687 C CA . ALA A 1 94 ? 8.344 -24.484 7.621 1 95.56 94 ALA A CA 1
ATOM 688 C C . ALA A 1 94 ? 7.488 -24.953 6.441 1 95.56 94 ALA A C 1
ATOM 690 O O . ALA A 1 94 ? 7.594 -26.094 6.004 1 95.56 94 ALA A O 1
ATOM 691 N N . LEU A 1 95 ? 6.641 -24.078 5.98 1 96.19 95 LEU A N 1
ATOM 692 C CA . LEU A 1 95 ? 5.82 -24.359 4.805 1 96.19 95 LEU A CA 1
ATOM 693 C C . LEU A 1 95 ? 6.695 -24.688 3.602 1 96.19 95 LEU A C 1
ATOM 695 O O . LEU A 1 95 ? 6.445 -25.672 2.904 1 96.19 95 LEU A O 1
ATOM 699 N N . PHE A 1 96 ? 7.719 -23.922 3.359 1 93.88 96 PHE A N 1
ATOM 700 C CA . PHE A 1 96 ? 8.555 -24.109 2.178 1 93.88 96 PHE A CA 1
ATOM 701 C C . PHE A 1 96 ? 9.492 -25.297 2.361 1 93.88 96 PHE A C 1
ATOM 703 O O . PHE A 1 96 ? 9.875 -25.938 1.388 1 93.88 96 PHE A O 1
ATOM 710 N N . GLU A 1 97 ? 9.812 -25.609 3.621 1 90.69 97 GLU A N 1
ATOM 711 C CA . GLU A 1 97 ? 10.523 -26.859 3.891 1 90.69 97 GLU A CA 1
ATOM 712 C C . GLU A 1 97 ? 9.648 -28.078 3.561 1 90.69 97 GLU A C 1
ATOM 714 O O . GLU A 1 97 ? 10.102 -29.016 2.9 1 90.69 97 GLU A O 1
ATOM 719 N N . ALA A 1 98 ? 8.438 -27.984 3.969 1 91.06 98 ALA A N 1
ATOM 720 C CA . ALA A 1 98 ? 7.496 -29.062 3.711 1 91.06 98 ALA A CA 1
ATOM 721 C C . ALA A 1 98 ? 7.211 -29.203 2.217 1 91.06 98 ALA A C 1
ATOM 723 O O . ALA A 1 98 ? 7.031 -30.312 1.712 1 91.06 98 ALA A O 1
ATOM 724 N N . ALA A 1 99 ? 7.152 -28.078 1.542 1 91.25 99 ALA A N 1
ATOM 725 C CA . ALA A 1 99 ? 6.848 -28.062 0.114 1 91.25 99 ALA A CA 1
ATOM 726 C C . ALA A 1 99 ? 8 -28.641 -0.699 1 91.25 99 ALA A C 1
ATOM 728 O O . ALA A 1 99 ? 7.785 -29.203 -1.78 1 91.25 99 ALA A O 1
ATOM 729 N N . GLY A 1 100 ? 9.25 -28.281 -0.195 1 80.75 100 GLY A N 1
ATOM 730 C CA . GLY A 1 100 ? 10.43 -28.781 -0.88 1 80.75 100 GLY A CA 1
ATOM 731 C C . GLY A 1 100 ? 10.789 -30.203 -0.511 1 80.75 100 GLY A C 1
ATOM 732 O O . GLY A 1 100 ? 11.477 -30.891 -1.267 1 80.75 100 GLY A O 1
ATOM 733 N N . ASP A 1 101 ? 10.758 -30.469 0.958 1 58.31 101 ASP A N 1
ATOM 734 C CA . ASP A 1 101 ? 11.234 -31.719 1.532 1 58.31 101 ASP A CA 1
ATOM 735 C C . ASP A 1 101 ? 10.5 -32.906 0.931 1 58.31 101 ASP A C 1
ATOM 737 O O . ASP A 1 101 ? 9.273 -32.906 0.823 1 58.31 101 ASP A O 1
ATOM 741 N N . LEU A 1 102 ? 11.242 -33.688 0.102 1 44.47 102 LEU A N 1
ATOM 742 C CA . LEU A 1 102 ? 11.023 -34.969 -0.544 1 44.47 102 LEU A CA 1
ATOM 743 C C . LEU A 1 102 ? 10.477 -36 0.45 1 44.47 102 LEU A C 1
ATOM 745 O O . LEU A 1 102 ? 10.539 -35.781 1.663 1 44.47 102 LEU A O 1
ATOM 749 N N . ASP A 1 103 ? 10.695 -37.375 0.144 1 38 103 ASP A N 1
ATOM 750 C CA . ASP A 1 103 ? 10.266 -38.688 0.571 1 38 103 ASP A CA 1
ATOM 751 C C . ASP A 1 103 ? 10.594 -38.938 2.043 1 38 103 ASP A C 1
ATOM 753 O O . ASP A 1 103 ? 11.758 -38.844 2.447 1 38 103 ASP A O 1
ATOM 757 N N . GLU A 1 104 ? 9.703 -38.531 2.828 1 38.5 104 GLU A N 1
ATOM 758 C CA . GLU A 1 104 ? 9.812 -39.344 4.047 1 38.5 104 GLU A CA 1
ATOM 759 C C . GLU A 1 104 ? 10.148 -40.781 3.727 1 38.5 104 GLU A C 1
ATOM 761 O O . GLU A 1 104 ? 9.344 -41.5 3.121 1 38.5 104 GLU A O 1
ATOM 766 N N . GLY A 1 105 ? 11.359 -41.25 3.229 1 35.66 105 GLY A N 1
ATOM 767 C CA . GLY A 1 105 ? 11.656 -42.656 3.275 1 35.66 105 GLY A CA 1
ATOM 768 C C . GLY A 1 105 ? 11.164 -43.344 4.543 1 35.66 105 GLY A C 1
ATOM 769 O O . GLY A 1 105 ? 11.148 -42.719 5.609 1 35.66 105 GLY A O 1
ATOM 770 N N . GLY A 1 106 ? 10.312 -44.406 4.477 1 34.66 106 GLY A N 1
ATOM 771 C CA . GLY A 1 106 ? 9.797 -45.344 5.48 1 34.66 106 GLY A CA 1
ATOM 772 C C . GLY A 1 106 ? 10.797 -45.625 6.59 1 34.66 106 GLY A C 1
ATOM 773 O O . GLY A 1 106 ? 10.703 -45.031 7.672 1 34.66 106 GLY A O 1
ATOM 774 N N . ASP A 1 107 ? 11.516 -46.969 6.617 1 32.88 107 ASP A N 1
ATOM 775 C CA . ASP A 1 107 ? 11.93 -47.781 7.766 1 32.88 107 ASP A CA 1
ATOM 776 C C . ASP A 1 107 ? 13.016 -47.062 8.57 1 32.88 107 ASP A C 1
ATOM 778 O O . ASP A 1 107 ? 13.602 -46.094 8.102 1 32.88 107 ASP A O 1
ATOM 782 N N . GLY A 1 108 ? 13.758 -47.906 9.672 1 34.06 108 GLY A N 1
ATOM 783 C CA . GLY A 1 108 ? 14.695 -48 10.781 1 34.06 108 GLY A CA 1
ATOM 784 C C . GLY A 1 108 ? 16.016 -47.281 10.508 1 34.06 108 GLY A C 1
ATOM 785 O O . GLY A 1 108 ? 16.844 -47.156 11.398 1 34.06 108 GLY A O 1
ATOM 786 N N . ASP A 1 109 ? 16.875 -47.812 9.578 1 32.19 109 ASP A N 1
ATOM 787 C CA . ASP A 1 109 ? 18.312 -47.562 9.672 1 32.19 109 ASP A CA 1
ATOM 788 C C . ASP A 1 109 ? 18.594 -46.062 9.625 1 32.19 109 ASP A C 1
ATOM 790 O O . ASP A 1 109 ? 17.953 -45.312 8.867 1 32.19 109 ASP A O 1
ATOM 794 N N . ALA A 1 110 ? 19.359 -45.562 10.703 1 33.66 110 ALA A N 1
ATOM 795 C CA . ALA A 1 110 ? 19.922 -44.312 11.203 1 33.66 110 ALA A CA 1
ATOM 796 C C . ALA A 1 110 ? 20.25 -43.344 10.055 1 33.66 110 ALA A C 1
ATOM 798 O O . ALA A 1 110 ? 20.016 -42.156 10.148 1 33.66 110 ALA A O 1
ATOM 799 N N . TRP A 1 111 ? 21.344 -43.562 9.32 1 30.88 111 TRP A N 1
ATOM 800 C CA . TRP A 1 111 ? 22.203 -42.688 8.523 1 30.88 111 TRP A CA 1
ATOM 801 C C . TRP A 1 111 ? 21.453 -42.188 7.301 1 30.88 111 TRP A C 1
ATOM 803 O O . TRP A 1 111 ? 22.062 -41.812 6.293 1 30.88 111 TRP A O 1
ATOM 813 N N . ARG A 1 112 ? 20.219 -42.625 7.066 1 32.16 112 ARG A N 1
ATOM 814 C CA . ARG A 1 112 ? 19.734 -42.281 5.734 1 32.16 112 ARG A CA 1
ATOM 815 C C . ARG A 1 112 ? 19.656 -40.781 5.555 1 32.16 112 ARG A C 1
ATOM 817 O O . ARG A 1 112 ? 19.016 -40.094 6.348 1 32.16 112 ARG A O 1
ATOM 824 N N . SER A 1 113 ? 20.688 -40.156 4.883 1 33.5 113 SER A N 1
ATOM 825 C CA . SER A 1 113 ? 20.938 -38.844 4.289 1 33.5 113 SER A CA 1
ATOM 826 C C . SER A 1 113 ? 19.641 -38.188 3.801 1 33.5 113 SER A C 1
ATOM 828 O O . SER A 1 113 ? 18.812 -38.875 3.178 1 33.5 113 SER A O 1
ATOM 830 N N . SER A 1 114 ? 18.984 -37.219 4.555 1 36.5 114 SER A N 1
ATOM 831 C CA . SER A 1 114 ? 17.984 -36.25 4.09 1 36.5 114 SER A CA 1
ATOM 832 C C . SER A 1 114 ? 18.031 -36.125 2.57 1 36.5 114 SER A C 1
ATOM 834 O O . SER A 1 114 ? 18.641 -35.188 2.043 1 36.5 114 SER A O 1
ATOM 836 N N . ARG A 1 115 ? 18.328 -37.094 1.87 1 34.53 115 ARG A N 1
ATOM 837 C CA . ARG A 1 115 ? 18.344 -37.031 0.412 1 34.53 115 ARG A CA 1
ATOM 838 C C . ARG A 1 115 ? 16.984 -36.625 -0.142 1 34.53 115 ARG A C 1
ATOM 840 O O . ARG A 1 115 ? 15.961 -37.188 0.217 1 34.53 115 ARG A O 1
ATOM 847 N N . LYS A 1 116 ? 16.844 -35.219 -0.298 1 44.34 116 LYS A N 1
ATOM 848 C CA . LYS A 1 116 ? 15.805 -34.75 -1.217 1 44.34 116 LYS A CA 1
ATOM 849 C C . LYS A 1 116 ? 15.352 -35.875 -2.146 1 44.34 116 LYS A C 1
ATOM 851 O O . LYS A 1 116 ? 16.172 -36.562 -2.748 1 44.34 116 LYS A O 1
ATOM 856 N N . ARG A 1 117 ? 14.312 -36.594 -2.004 1 42.03 117 ARG A N 1
ATOM 857 C CA . ARG A 1 117 ? 13.93 -37.438 -3.129 1 42.03 117 ARG A CA 1
ATOM 858 C C . ARG A 1 117 ? 14.195 -36.719 -4.457 1 42.03 117 ARG A C 1
ATOM 860 O O . ARG A 1 117 ? 13.844 -35.562 -4.629 1 42.03 117 ARG A O 1
ATOM 867 N N . ALA A 1 118 ? 15.117 -37.125 -5.168 1 41.78 118 ALA A N 1
ATOM 868 C CA . ALA A 1 118 ? 15.641 -36.656 -6.449 1 41.78 118 ALA A CA 1
ATOM 869 C C . ALA A 1 118 ? 14.523 -36.125 -7.348 1 41.78 118 ALA A C 1
ATOM 871 O O . ALA A 1 118 ? 14.727 -35.219 -8.141 1 41.78 118 ALA A O 1
ATOM 872 N N . ASP A 1 119 ? 13.141 -36.625 -7.18 1 48.22 119 ASP A N 1
ATOM 873 C CA . ASP A 1 119 ? 12.219 -36.406 -8.289 1 48.22 119 ASP A CA 1
ATOM 874 C C . ASP A 1 119 ? 11.133 -35.375 -7.902 1 48.22 119 ASP A C 1
ATOM 876 O O . ASP A 1 119 ? 10.219 -35.125 -8.68 1 48.22 119 ASP A O 1
ATOM 880 N N . THR A 1 120 ? 10.914 -35 -6.641 1 54.81 120 THR A N 1
ATOM 881 C CA . THR A 1 120 ? 9.766 -34.125 -6.438 1 54.81 120 THR A CA 1
ATOM 882 C C . THR A 1 120 ? 10.18 -32.656 -6.582 1 54.81 120 THR A C 1
ATOM 884 O O . THR A 1 120 ? 11.008 -32.156 -5.816 1 54.81 120 THR A O 1
ATOM 887 N N . PRO A 1 121 ? 9.555 -32.031 -7.602 1 60.62 121 PRO A N 1
ATOM 888 C CA . PRO A 1 121 ? 10.016 -30.672 -7.918 1 60.62 121 PRO A CA 1
ATOM 889 C C . PRO A 1 121 ? 9.57 -29.656 -6.879 1 60.62 121 PRO A C 1
ATOM 891 O O . PRO A 1 121 ? 8.5 -29.781 -6.285 1 60.62 121 PRO A O 1
ATOM 894 N N . ASP A 1 122 ? 10.375 -28.859 -6.395 1 78.38 122 ASP A N 1
ATOM 895 C CA . ASP A 1 122 ? 10.07 -27.641 -5.648 1 78.38 122 ASP A CA 1
ATOM 896 C C . ASP A 1 122 ? 9.086 -26.766 -6.418 1 78.38 122 ASP A C 1
ATOM 898 O O . ASP A 1 122 ? 9 -26.844 -7.645 1 78.38 122 ASP A O 1
ATOM 902 N N . PRO A 1 123 ? 8.25 -26.078 -5.664 1 90.44 123 PRO A N 1
ATOM 903 C CA . PRO A 1 123 ? 7.293 -25.203 -6.352 1 90.44 123 PRO A CA 1
ATOM 904 C C . PRO A 1 123 ? 7.973 -24.234 -7.312 1 90.44 123 PRO A C 1
ATOM 906 O O . PRO A 1 123 ? 8.977 -23.609 -6.957 1 90.44 123 PRO A O 1
ATOM 909 N N . ALA A 1 124 ? 7.43 -24.234 -8.516 1 94 124 ALA A N 1
ATOM 910 C CA . ALA A 1 124 ? 7.871 -23.281 -9.523 1 94 124 ALA A CA 1
ATOM 911 C C . ALA A 1 124 ? 6.852 -22.156 -9.703 1 94 124 ALA A C 1
ATOM 913 O O . ALA A 1 124 ? 7.145 -21.141 -10.328 1 94 124 ALA A O 1
ATOM 914 N N . VAL A 1 125 ? 5.691 -22.344 -9.164 1 97.25 125 VAL A N 1
ATOM 915 C CA . VAL A 1 125 ? 4.629 -21.359 -9.203 1 97.25 125 VAL A CA 1
ATOM 916 C C . VAL A 1 125 ? 4.125 -21.062 -7.789 1 97.25 125 VAL A C 1
ATOM 918 O O . VAL A 1 125 ? 3.812 -22 -7.039 1 97.25 125 VAL A O 1
ATOM 921 N N . LEU A 1 126 ? 4.141 -19.859 -7.438 1 98.56 126 LEU A N 1
ATOM 922 C CA . LEU A 1 126 ? 3.533 -19.391 -6.195 1 98.56 126 LEU A CA 1
ATOM 923 C C . LEU A 1 126 ? 2.318 -18.516 -6.484 1 98.56 126 LEU A C 1
ATOM 925 O O . LEU A 1 126 ? 2.42 -17.516 -7.219 1 98.56 126 LEU A O 1
ATOM 929 N N . ILE A 1 127 ? 1.201 -18.891 -5.953 1 98.94 127 ILE A N 1
ATOM 930 C CA . ILE A 1 127 ? 0.012 -18.047 -5.996 1 98.94 127 ILE A CA 1
ATOM 931 C C . ILE A 1 127 ? -0.32 -17.547 -4.594 1 98.94 127 ILE A C 1
ATOM 933 O O . ILE A 1 127 ? -0.73 -18.328 -3.73 1 98.94 127 ILE A O 1
ATOM 937 N N . ASN A 1 128 ? -0.079 -16.328 -4.398 1 98.88 128 ASN A N 1
ATOM 938 C CA . ASN A 1 128 ? -0.491 -15.664 -3.164 1 98.88 128 ASN A CA 1
ATOM 939 C C . ASN A 1 128 ? -1.963 -15.266 -3.207 1 98.88 128 ASN A C 1
ATOM 941 O O . ASN A 1 128 ? -2.299 -14.164 -3.645 1 98.88 128 ASN A O 1
ATOM 945 N N . ASN A 1 129 ? -2.785 -16.125 -2.682 1 98.62 129 ASN A N 1
ATOM 946 C CA . ASN A 1 129 ? -4.23 -15.922 -2.752 1 98.62 129 ASN A CA 1
ATOM 947 C C . ASN A 1 129 ? -4.824 -15.641 -1.376 1 98.62 129 ASN A C 1
ATOM 949 O O . ASN A 1 129 ? -5.934 -15.117 -1.271 1 98.62 129 ASN A O 1
ATOM 953 N N . ALA A 1 130 ? -4.105 -16.031 -0.301 1 98.19 130 ALA A N 1
ATOM 954 C CA . ALA A 1 130 ? -4.609 -15.766 1.043 1 98.19 130 ALA A CA 1
ATOM 955 C C . ALA A 1 130 ? -4.922 -14.289 1.225 1 98.19 130 ALA A C 1
ATOM 957 O O . ALA A 1 130 ? -4.168 -13.422 0.771 1 98.19 130 ALA A O 1
ATOM 958 N N . GLY A 1 131 ? -6.047 -13.984 1.785 1 97.06 131 GLY A N 1
ATOM 959 C CA . GLY A 1 131 ? -6.434 -12.594 1.972 1 97.06 131 GLY A CA 1
ATOM 960 C C . GLY A 1 131 ? -7.469 -12.406 3.062 1 97.06 131 GLY A C 1
ATOM 961 O O . GLY A 1 131 ? -8.078 -13.375 3.521 1 97.06 131 GLY A O 1
ATOM 962 N N . TYR A 1 132 ? -7.629 -11.273 3.512 1 96.75 132 TYR A N 1
ATOM 963 C CA . TYR A 1 132 ? -8.617 -10.812 4.484 1 96.75 132 TYR A CA 1
ATOM 964 C C . TYR A 1 132 ? -9.141 -9.43 4.117 1 96.75 132 TYR A C 1
ATOM 966 O O . TYR A 1 132 ? -8.414 -8.617 3.553 1 96.75 132 TYR A O 1
ATOM 974 N N . LEU A 1 133 ? -10.398 -9.234 4.273 1 96.38 133 LEU A N 1
ATOM 975 C CA . LEU A 1 133 ? -11.07 -7.961 4.02 1 96.38 133 LEU A CA 1
ATOM 976 C C . LEU A 1 133 ? -11.703 -7.418 5.293 1 96.38 133 LEU A C 1
ATOM 978 O O . LEU A 1 133 ? -12.594 -8.047 5.867 1 96.38 133 LEU A O 1
ATOM 982 N N . GLU A 1 134 ? -11.281 -6.266 5.707 1 97.31 134 GLU A N 1
ATOM 983 C CA . GLU A 1 134 ? -11.852 -5.648 6.902 1 97.31 134 GLU A CA 1
ATOM 984 C C . GLU A 1 134 ? -13.305 -5.242 6.672 1 97.31 134 GLU A C 1
ATOM 986 O O . GLU A 1 134 ? -13.742 -5.109 5.527 1 97.31 134 GLU A O 1
ATOM 991 N N . PRO A 1 135 ? -14.078 -5.016 7.793 1 95.62 135 PRO A N 1
ATOM 992 C CA . PRO A 1 135 ? -15.453 -4.527 7.637 1 95.62 135 PRO A CA 1
ATOM 993 C C . PRO A 1 135 ? -15.523 -3.191 6.895 1 95.62 135 PRO A C 1
ATOM 995 O O . PRO A 1 135 ? -14.609 -2.369 7.012 1 95.62 135 PRO A O 1
ATOM 998 N N . CYS A 1 136 ? -16.594 -2.979 6.207 1 94.94 136 CYS A N 1
ATOM 999 C CA . CYS A 1 136 ? -16.812 -1.771 5.418 1 94.94 136 CYS A CA 1
ATOM 1000 C C . CYS A 1 136 ? -17.281 -0.622 6.297 1 94.94 136 CYS A C 1
ATOM 1002 O O . CYS A 1 136 ? -18.484 -0.444 6.5 1 94.94 136 CYS A O 1
ATOM 1004 N N . VAL A 1 137 ? -16.422 0.161 6.781 1 96.12 137 VAL A N 1
ATOM 1005 C CA . VAL A 1 137 ? -16.75 1.323 7.602 1 96.12 137 VAL A CA 1
ATOM 1006 C C . VAL A 1 137 ? -15.742 2.438 7.336 1 96.12 137 VAL A C 1
ATOM 1008 O O . VAL A 1 137 ? -14.602 2.174 6.934 1 96.12 137 VAL A O 1
ATOM 1011 N N . PRO A 1 138 ? -16.125 3.723 7.527 1 96.44 138 PRO A N 1
ATOM 1012 C CA . PRO A 1 138 ? -15.148 4.805 7.387 1 96.44 138 PRO A CA 1
ATOM 1013 C C . PRO A 1 138 ? -13.984 4.672 8.359 1 96.44 138 PRO A C 1
ATOM 1015 O O . PRO A 1 138 ? -14.102 3.998 9.391 1 96.44 138 PRO A O 1
ATOM 1018 N N . ILE A 1 139 ? -12.906 5.324 8.062 1 98.19 139 ILE A N 1
ATOM 1019 C CA . ILE A 1 139 ? -11.68 5.266 8.844 1 98.19 139 ILE A CA 1
ATOM 1020 C C . ILE A 1 139 ? -11.977 5.598 10.305 1 98.19 139 ILE A C 1
ATOM 1022 O O . ILE A 1 139 ? -11.523 4.895 11.211 1 98.19 139 ILE A O 1
ATOM 1026 N N . ARG A 1 140 ? -12.742 6.613 10.562 1 95.88 140 ARG A N 1
ATOM 1027 C CA . ARG A 1 140 ? -13.023 7.086 11.914 1 95.88 140 ARG A CA 1
ATOM 1028 C C . ARG A 1 140 ? -13.719 6.012 12.734 1 95.88 140 ARG A C 1
ATOM 1030 O O . ARG A 1 140 ? -13.508 5.91 13.945 1 95.88 140 ARG A O 1
ATOM 1037 N N . ASP A 1 141 ? -14.461 5.133 12.102 1 96.69 141 ASP A N 1
ATOM 1038 C CA . ASP A 1 141 ? -15.266 4.125 12.789 1 96.69 141 ASP A CA 1
ATOM 1039 C C . ASP A 1 141 ? -14.609 2.75 12.711 1 96.69 141 ASP A C 1
ATOM 1041 O O . ASP A 1 141 ? -15.125 1.775 13.258 1 96.69 141 ASP A O 1
ATOM 1045 N N . SER A 1 142 ? -13.492 2.691 12.133 1 98 142 SER A N 1
ATOM 1046 C CA . SER A 1 142 ? -12.852 1.406 11.883 1 98 142 SER A CA 1
ATOM 1047 C C . SER A 1 142 ? -12.227 0.845 13.148 1 98 142 SER A C 1
ATOM 1049 O O . SER A 1 142 ? -11.898 1.596 14.07 1 98 142 SER A O 1
ATOM 1051 N N . ASP A 1 143 ? -12.141 -0.48 13.211 1 98.19 143 ASP A N 1
ATOM 1052 C CA . ASP A 1 143 ? -11.477 -1.209 14.281 1 98.19 143 ASP A CA 1
ATOM 1053 C C . ASP A 1 143 ? -10 -1.437 13.969 1 98.19 143 ASP A C 1
ATOM 1055 O O . ASP A 1 143 ? -9.672 -2.15 13.016 1 98.19 143 ASP A O 1
ATOM 1059 N N . PRO A 1 144 ? -9.102 -0.902 14.789 1 98.62 144 PRO A N 1
ATOM 1060 C CA . PRO A 1 144 ? -7.668 -1.039 14.516 1 98.62 144 PRO A CA 1
ATOM 1061 C C . PRO A 1 144 ? -7.23 -2.494 14.367 1 98.62 144 PRO A C 1
ATOM 1063 O O . PRO A 1 144 ? -6.336 -2.799 13.578 1 98.62 144 PRO A O 1
ATOM 1066 N N . SER A 1 145 ? -7.828 -3.363 15.133 1 98.5 145 SER A N 1
ATOM 1067 C CA . SER A 1 145 ? -7.434 -4.766 15.047 1 98.5 145 SER A CA 1
ATOM 1068 C C . SER A 1 145 ? -7.809 -5.363 13.695 1 98.5 145 SER A C 1
ATOM 1070 O O . SER A 1 145 ? -7.051 -6.152 13.133 1 98.5 145 SER A O 1
ATOM 1072 N N . GLU A 1 146 ? -8.953 -5.027 13.148 1 98.31 146 GLU A N 1
ATOM 1073 C CA . GLU A 1 146 ? -9.391 -5.512 11.836 1 98.31 146 GLU A CA 1
ATOM 1074 C C . GLU A 1 146 ? -8.555 -4.895 10.719 1 98.31 146 GLU A C 1
ATOM 1076 O O . GLU A 1 146 ? -8.219 -5.57 9.742 1 98.31 146 GLU A O 1
ATOM 1081 N N . TRP A 1 147 ? -8.297 -3.641 10.906 1 98.69 147 TRP A N 1
ATOM 1082 C CA . TRP A 1 147 ? -7.457 -2.941 9.945 1 98.69 147 TRP A CA 1
ATOM 1083 C C . TRP A 1 147 ? -6.07 -3.574 9.875 1 98.69 147 TRP A C 1
ATOM 1085 O O . TRP A 1 147 ? -5.559 -3.852 8.789 1 98.69 147 TRP A O 1
ATOM 1095 N N . LYS A 1 148 ? -5.5 -3.842 11.047 1 98.69 148 LYS A N 1
ATOM 1096 C CA . LYS A 1 148 ? -4.184 -4.457 11.156 1 98.69 148 LYS A CA 1
ATOM 1097 C C . LYS A 1 148 ? -4.188 -5.871 10.578 1 98.69 148 LYS A C 1
ATOM 1099 O O . LYS A 1 148 ? -3.223 -6.285 9.93 1 98.69 148 LYS A O 1
ATOM 1104 N N . ARG A 1 149 ? -5.203 -6.57 10.836 1 98.19 149 ARG A N 1
ATOM 1105 C CA . ARG A 1 149 ? -5.328 -7.922 10.305 1 98.19 149 ARG A CA 1
ATOM 1106 C C . ARG A 1 149 ? -5.305 -7.91 8.773 1 98.19 149 ARG A C 1
ATOM 1108 O O . ARG A 1 149 ? -4.621 -8.727 8.156 1 98.19 149 ARG A O 1
ATOM 1115 N N . THR A 1 150 ? -6.059 -7.012 8.172 1 98.5 150 THR A N 1
ATOM 1116 C CA . THR A 1 150 ? -6.055 -6.852 6.719 1 98.5 150 THR A CA 1
ATOM 1117 C C . THR A 1 150 ? -4.648 -6.539 6.215 1 98.5 150 THR A C 1
ATOM 1119 O O . THR A 1 150 ? -4.18 -7.148 5.25 1 98.5 150 THR A O 1
ATOM 1122 N N . LEU A 1 151 ? -3.996 -5.664 6.895 1 98.69 151 LEU A N 1
ATOM 1123 C CA . LEU A 1 151 ? -2.645 -5.25 6.531 1 98.69 151 LEU A CA 1
ATOM 1124 C C . LEU A 1 151 ? -1.681 -6.43 6.598 1 98.69 151 LEU A C 1
ATOM 1126 O O . LEU A 1 151 ? -0.92 -6.668 5.656 1 98.69 151 LEU A O 1
ATOM 1130 N N . ASP A 1 152 ? -1.747 -7.164 7.648 1 98.56 152 ASP A N 1
ATOM 1131 C CA . ASP A 1 152 ? -0.795 -8.242 7.887 1 98.56 152 ASP A CA 1
ATOM 1132 C C . ASP A 1 152 ? -1.019 -9.398 6.914 1 98.56 152 ASP A C 1
ATOM 1134 O O . ASP A 1 152 ? -0.081 -9.852 6.254 1 98.56 152 ASP A O 1
ATOM 1138 N N . ILE A 1 153 ? -2.195 -9.82 6.793 1 98.25 153 ILE A N 1
ATOM 1139 C CA . ILE A 1 153 ? -2.467 -11.016 6 1 98.25 153 ILE A CA 1
ATOM 1140 C C . ILE A 1 153 ? -2.234 -10.719 4.523 1 98.25 153 ILE A C 1
ATOM 1142 O O . ILE A 1 153 ? -1.57 -11.492 3.824 1 98.25 153 ILE A O 1
ATOM 1146 N N . ASN A 1 154 ? -2.717 -9.586 4.051 1 98.5 154 ASN A N 1
ATOM 1147 C CA . ASN A 1 154 ? -2.68 -9.312 2.617 1 98.5 154 ASN A CA 1
ATOM 1148 C C . ASN A 1 154 ? -1.294 -8.852 2.172 1 98.5 154 ASN A C 1
ATOM 1150 O O . ASN A 1 154 ? -0.896 -9.086 1.028 1 98.5 154 ASN A O 1
ATOM 1154 N N . HIS A 1 155 ? -0.578 -8.203 3.068 1 98.5 155 HIS A N 1
ATOM 1155 C CA . HIS A 1 155 ? 0.66 -7.586 2.602 1 98.5 155 HIS A CA 1
ATOM 1156 C C . HIS A 1 155 ? 1.879 -8.273 3.205 1 98.5 155 HIS A C 1
ATOM 1158 O O . HIS A 1 155 ? 2.742 -8.773 2.477 1 98.5 155 HIS A O 1
ATOM 1164 N N . TYR A 1 156 ? 1.915 -8.336 4.523 1 98.81 156 TYR A N 1
ATOM 1165 C CA . TYR A 1 156 ? 3.049 -9 5.16 1 98.81 156 TYR A CA 1
ATOM 1166 C C . TYR A 1 156 ? 3.074 -10.484 4.816 1 98.81 156 TYR A C 1
ATOM 1168 O O . TYR A 1 156 ? 4.137 -11.047 4.547 1 98.81 156 TYR A O 1
ATOM 1176 N N . GLY A 1 157 ? 1.898 -11.133 4.855 1 98.88 157 GLY A N 1
ATOM 1177 C CA . GLY A 1 157 ? 1.81 -12.531 4.473 1 98.88 157 GLY A CA 1
ATOM 1178 C C . GLY A 1 157 ? 2.262 -12.789 3.049 1 98.88 157 GLY A C 1
ATOM 1179 O O . GLY A 1 157 ? 3.008 -13.742 2.795 1 98.88 157 GLY A O 1
ATOM 1180 N N . THR A 1 158 ? 1.819 -11.961 2.09 1 98.88 158 THR A N 1
ATOM 1181 C CA . THR A 1 158 ? 2.24 -12.062 0.696 1 98.88 158 THR A CA 1
ATOM 1182 C C . THR A 1 158 ? 3.752 -11.891 0.575 1 98.88 158 THR A C 1
ATOM 1184 O O . THR A 1 158 ? 4.41 -12.648 -0.143 1 98.88 158 THR A O 1
ATOM 1187 N N . TYR A 1 159 ? 4.297 -10.93 1.271 1 98.94 159 TYR A N 1
ATOM 1188 C CA . TYR A 1 159 ? 5.73 -10.672 1.283 1 98.94 159 TYR A CA 1
ATOM 1189 C C . TYR A 1 159 ? 6.5 -11.891 1.773 1 98.94 159 TYR A C 1
ATOM 1191 O O . TYR A 1 159 ? 7.453 -12.336 1.127 1 98.94 159 TYR A O 1
ATOM 1199 N N . LEU A 1 160 ? 6.133 -12.445 2.916 1 98.88 160 LEU A N 1
ATOM 1200 C CA . LEU A 1 160 ? 6.863 -13.562 3.512 1 98.88 160 LEU A CA 1
ATOM 1201 C C . LEU A 1 160 ? 6.859 -14.766 2.58 1 98.88 160 LEU A C 1
ATOM 1203 O O . LEU A 1 160 ? 7.898 -15.406 2.383 1 98.88 160 LEU A O 1
ATOM 1207 N N . ALA A 1 161 ? 5.719 -15.062 2.01 1 98.69 161 ALA A N 1
ATOM 1208 C CA . ALA A 1 161 ? 5.625 -16.203 1.1 1 98.69 161 ALA A CA 1
ATOM 1209 C C . ALA A 1 161 ? 6.465 -15.977 -0.152 1 98.69 161 ALA A C 1
ATOM 1211 O O . ALA A 1 161 ? 7.168 -16.875 -0.607 1 98.69 161 ALA A O 1
ATOM 1212 N N . THR A 1 162 ? 6.395 -14.766 -0.691 1 98.75 162 THR A N 1
ATOM 1213 C CA . THR A 1 162 ? 7.164 -14.43 -1.884 1 98.75 162 THR A CA 1
ATOM 1214 C C . THR A 1 162 ? 8.664 -14.508 -1.6 1 98.75 162 THR A C 1
ATOM 1216 O O . THR A 1 162 ? 9.422 -15.078 -2.389 1 98.75 162 THR A O 1
ATOM 1219 N N . ARG A 1 163 ? 9.062 -13.93 -0.485 1 98.44 163 ARG A N 1
ATOM 1220 C CA . ARG A 1 163 ? 10.469 -13.953 -0.096 1 98.44 163 ARG A CA 1
ATOM 1221 C C . ARG A 1 163 ? 10.977 -15.391 0.009 1 98.44 163 ARG A C 1
ATOM 1223 O O . ARG A 1 163 ? 12.039 -15.719 -0.526 1 98.44 163 ARG A O 1
ATOM 1230 N N . ALA A 1 164 ? 10.258 -16.219 0.701 1 96.88 164 ALA A N 1
ATOM 1231 C CA . ALA A 1 164 ? 10.656 -17.609 0.879 1 96.88 164 ALA A CA 1
ATOM 1232 C C . ALA A 1 164 ? 10.703 -18.344 -0.459 1 96.88 164 ALA A C 1
ATOM 1234 O O . ALA A 1 164 ? 11.625 -19.125 -0.712 1 96.88 164 ALA A O 1
ATOM 1235 N N . PHE A 1 165 ? 9.766 -18.125 -1.298 1 96.88 165 PHE A N 1
ATOM 1236 C CA . PHE A 1 165 ? 9.695 -18.734 -2.617 1 96.88 165 PHE A CA 1
ATOM 1237 C C . PHE A 1 165 ? 10.914 -18.359 -3.455 1 96.88 165 PHE A C 1
ATOM 1239 O O . PHE A 1 165 ? 11.539 -19.219 -4.07 1 96.88 165 PHE A O 1
ATOM 1246 N N . LEU A 1 166 ? 11.211 -17.062 -3.492 1 95.81 166 LEU A N 1
ATOM 1247 C CA . LEU A 1 166 ? 12.344 -16.578 -4.273 1 95.81 166 LEU A CA 1
ATOM 1248 C C . LEU A 1 166 ? 13.656 -17.156 -3.748 1 95.81 166 LEU A C 1
ATOM 1250 O O . LEU A 1 166 ? 14.539 -17.516 -4.531 1 95.81 166 LEU A O 1
ATOM 1254 N N . ARG A 1 167 ? 13.758 -17.281 -2.439 1 93.81 167 ARG A N 1
ATOM 1255 C CA . ARG A 1 167 ? 14.953 -17.859 -1.841 1 93.81 167 ARG A CA 1
ATOM 1256 C C . ARG A 1 167 ? 15.094 -19.328 -2.217 1 93.81 167 ARG A C 1
ATOM 1258 O O . ARG A 1 167 ? 16.188 -19.797 -2.562 1 93.81 167 ARG A O 1
ATOM 1265 N N . ALA A 1 168 ? 14 -20 -2.158 1 90.56 168 ALA A N 1
ATOM 1266 C CA . ALA A 1 168 ? 14.008 -21.406 -2.521 1 90.56 168 ALA A CA 1
ATOM 1267 C C . ALA A 1 168 ? 14.367 -21.594 -3.994 1 90.56 168 ALA A C 1
ATOM 1269 O O . ALA A 1 168 ? 15.133 -22.5 -4.344 1 90.56 168 ALA A O 1
ATOM 1270 N N . ALA A 1 169 ? 13.797 -20.75 -4.828 1 88 169 ALA A N 1
ATOM 1271 C CA . ALA A 1 169 ? 14.078 -20.828 -6.262 1 88 169 ALA A CA 1
ATOM 1272 C C . ALA A 1 169 ? 15.547 -20.531 -6.547 1 88 169 ALA A C 1
ATOM 1274 O O . ALA A 1 169 ? 16.172 -21.219 -7.352 1 88 169 ALA A O 1
ATOM 1275 N N . HIS A 1 170 ? 16.047 -19.578 -5.898 1 86.25 170 HIS A N 1
ATOM 1276 C CA . HIS A 1 170 ? 17.438 -19.203 -6.082 1 86.25 170 HIS A CA 1
ATOM 1277 C C . HIS A 1 170 ? 18.375 -20.312 -5.621 1 86.25 170 HIS A C 1
ATOM 1279 O O . HIS A 1 170 ? 19.391 -20.578 -6.262 1 86.25 170 HIS A O 1
ATOM 1285 N N . ALA A 1 171 ? 18.078 -20.875 -4.57 1 84.12 171 ALA A N 1
ATOM 1286 C CA . ALA A 1 171 ? 18.906 -21.953 -4.02 1 84.12 171 ALA A CA 1
ATOM 1287 C C . ALA A 1 171 ? 19 -23.125 -4.992 1 84.12 171 ALA A C 1
ATOM 1289 O O . ALA A 1 171 ? 19.984 -23.859 -4.996 1 84.12 171 ALA A O 1
ATOM 1290 N N . ARG A 1 172 ? 18.078 -23.172 -5.875 1 79.31 172 ARG A N 1
ATOM 1291 C CA . ARG A 1 172 ? 18.031 -24.266 -6.832 1 79.31 172 ARG A CA 1
ATOM 1292 C C . ARG A 1 172 ? 18.516 -23.812 -8.211 1 79.31 172 ARG A C 1
ATOM 1294 O O . ARG A 1 172 ? 18.484 -24.594 -9.164 1 79.31 172 ARG A O 1
ATOM 1301 N N . GLY A 1 173 ? 18.875 -22.609 -8.281 1 75.25 173 GLY A N 1
ATOM 1302 C CA . GLY A 1 173 ? 19.375 -22.078 -9.539 1 75.25 173 GLY A CA 1
ATOM 1303 C C . GLY A 1 173 ? 18.266 -21.719 -10.516 1 75.25 173 GLY A C 1
ATOM 1304 O O . GLY A 1 173 ? 18.5 -21.641 -11.719 1 75.25 173 GLY A O 1
ATOM 1305 N N . LEU A 1 174 ? 17.078 -21.812 -9.875 1 65 174 LEU A N 1
ATOM 1306 C CA . LEU A 1 174 ? 15.953 -21.391 -10.711 1 65 174 LEU A CA 1
ATOM 1307 C C . LEU A 1 174 ? 15.883 -19.875 -10.812 1 65 174 LEU A C 1
ATOM 1309 O O . LEU A 1 174 ? 16.172 -19.172 -9.844 1 65 174 LEU A O 1
ATOM 1313 N N . GLY A 1 175 ? 15.68 -19.219 -11.922 1 57.03 175 GLY A N 1
ATOM 1314 C CA . GLY A 1 175 ? 15.57 -17.781 -12.117 1 57.03 175 GLY A CA 1
ATOM 1315 C C . GLY A 1 175 ? 16.875 -17.125 -12.523 1 57.03 175 GLY A C 1
ATOM 1316 O O . GLY A 1 175 ? 17.047 -15.914 -12.406 1 57.03 175 GLY A O 1
ATOM 1317 N N . GLU A 1 176 ? 18.016 -17.672 -12.375 1 52.06 176 GLU A N 1
ATOM 1318 C CA . GLU A 1 176 ? 19.266 -17.094 -12.875 1 52.06 176 GLU A CA 1
ATOM 1319 C C . GLU A 1 176 ? 19.281 -17.078 -14.398 1 52.06 176 GLU A C 1
ATOM 1321 O O . GLU A 1 176 ? 18.688 -17.938 -15.047 1 52.06 176 GLU A O 1
ATOM 1326 N N . GLU A 1 177 ? 19.469 -15.75 -14.914 1 47 177 GLU A N 1
ATOM 1327 C CA . GLU A 1 177 ? 19.641 -15.617 -16.359 1 47 177 GLU A CA 1
ATOM 1328 C C . GLU A 1 177 ? 20.531 -16.719 -16.906 1 47 177 GLU A C 1
ATOM 1330 O O . GLU A 1 177 ? 21.062 -16.609 -18.016 1 47 177 GLU A O 1
ATOM 1335 N N . GLN A 1 178 ? 21.156 -17.516 -16.125 1 37.59 178 GLN A N 1
ATOM 1336 C CA . GLN A 1 178 ? 22.25 -18.234 -16.766 1 37.59 178 GLN A CA 1
ATOM 1337 C C . GLN A 1 178 ? 21.891 -18.609 -18.203 1 37.59 178 GLN A C 1
ATOM 1339 O O . GLN A 1 178 ? 20.703 -18.672 -18.547 1 37.59 178 GLN A O 1
ATOM 1344 N N . GLY A 1 179 ? 23.125 -19 -19.078 1 32.59 179 GLY A N 1
ATOM 1345 C CA . GLY A 1 179 ? 23.547 -19.391 -20.406 1 32.59 179 GLY A CA 1
ATOM 1346 C C . GLY A 1 179 ? 22.578 -20.375 -21.078 1 32.59 179 GLY A C 1
ATOM 1347 O O . GLY A 1 179 ? 21.719 -20.953 -20.406 1 32.59 179 GLY A O 1
ATOM 1348 N N . VAL A 1 180 ? 23.141 -20.984 -22.328 1 30.27 180 VAL A N 1
ATOM 1349 C CA . VAL A 1 180 ? 22.734 -21.891 -23.406 1 30.27 180 VAL A CA 1
ATOM 1350 C C . VAL A 1 180 ? 22.016 -23.094 -22.828 1 30.27 180 VAL A C 1
ATOM 1352 O O . VAL A 1 180 ? 20.891 -23.422 -23.234 1 30.27 180 VAL A O 1
ATOM 1355 N N . GLY A 1 181 ? 22.719 -24.281 -22.688 1 30.44 181 GLY A N 1
ATOM 1356 C CA . GLY A 1 181 ? 22.562 -25.656 -23.141 1 30.44 181 GLY A CA 1
ATOM 1357 C C . GLY A 1 181 ? 21.891 -26.562 -22.125 1 30.44 181 GLY A C 1
ATOM 1358 O O . GLY A 1 181 ? 21.766 -27.766 -22.344 1 30.44 181 GLY A O 1
ATOM 1359 N N . GLY A 1 182 ? 22.203 -26.422 -20.719 1 32.94 182 GLY A N 1
ATOM 1360 C CA . GLY A 1 182 ? 22 -27.812 -20.281 1 32.94 182 GLY A CA 1
ATOM 1361 C C . GLY A 1 182 ? 20.547 -28.234 -20.344 1 32.94 182 GLY A C 1
ATOM 1362 O O . GLY A 1 182 ? 19.656 -27.406 -20.453 1 32.94 182 GLY A O 1
ATOM 1363 N N . ALA A 1 183 ? 20.328 -29.484 -20.5 1 34.16 183 ALA A N 1
ATOM 1364 C CA . ALA A 1 183 ? 19.188 -30.359 -20.766 1 34.16 183 ALA A CA 1
ATOM 1365 C C . ALA A 1 183 ? 18.016 -30.031 -19.859 1 34.16 183 ALA A C 1
ATOM 1367 O O . ALA A 1 183 ? 16.922 -30.562 -20.031 1 34.16 183 ALA A O 1
ATOM 1368 N N . ASN A 1 184 ? 18.375 -29.734 -18.484 1 36.34 184 ASN A N 1
ATOM 1369 C CA . ASN A 1 184 ? 17.156 -29.812 -17.688 1 36.34 184 ASN A CA 1
ATOM 1370 C C . ASN A 1 184 ? 16.234 -28.625 -17.969 1 36.34 184 ASN A C 1
ATOM 1372 O O . ASN A 1 184 ? 16.688 -27.5 -18.094 1 36.34 184 ASN A O 1
ATOM 1376 N N . GLY A 1 185 ? 15.117 -28.688 -18.672 1 40.16 185 GLY A N 1
ATOM 1377 C CA . GLY A 1 185 ? 14.008 -27.812 -19.016 1 40.16 185 GLY A CA 1
ATOM 1378 C C . GLY A 1 185 ? 13.836 -26.641 -18.078 1 40.16 185 GLY A C 1
ATOM 1379 O O . GLY A 1 185 ? 13.719 -26.828 -16.859 1 40.16 185 GLY A O 1
ATOM 1380 N N . ASN A 1 186 ? 14.562 -25.516 -18.188 1 47 186 ASN A N 1
ATOM 1381 C CA . ASN A 1 186 ? 14.531 -24.188 -17.578 1 47 186 ASN A CA 1
ATOM 1382 C C . ASN A 1 186 ? 13.133 -23.844 -17.062 1 47 186 ASN A C 1
ATOM 1384 O O . ASN A 1 186 ? 12.297 -23.344 -17.828 1 47 186 ASN A O 1
ATOM 1388 N N . LYS A 1 187 ? 12.594 -24.578 -16.031 1 60.94 187 LYS A N 1
ATOM 1389 C CA . LYS A 1 187 ? 11.227 -24.375 -15.562 1 60.94 187 LYS A CA 1
ATOM 1390 C C . LYS A 1 187 ? 11.031 -22.938 -15.086 1 60.94 187 LYS A C 1
ATOM 1392 O O . LYS A 1 187 ? 11.852 -22.406 -14.32 1 60.94 187 LYS A O 1
ATOM 1397 N N . GLU A 1 188 ? 10.242 -22.156 -15.789 1 84.25 188 GLU A N 1
ATOM 1398 C CA . GLU A 1 188 ? 9.844 -20.781 -15.5 1 84.25 188 GLU A CA 1
ATOM 1399 C C . GLU A 1 188 ? 9.273 -20.656 -14.094 1 84.25 188 GLU A C 1
ATOM 1401 O O . GLU A 1 188 ? 8.633 -21.578 -13.594 1 84.25 188 GLU A O 1
ATOM 1406 N N . VAL A 1 189 ? 9.812 -19.781 -13.344 1 93.81 189 VAL A N 1
ATOM 1407 C CA . VAL A 1 189 ? 9.344 -19.438 -12.008 1 93.81 189 VAL A CA 1
ATOM 1408 C C . VAL A 1 189 ? 8.312 -18.312 -12.086 1 93.81 189 VAL A C 1
ATOM 1410 O O . VAL A 1 189 ? 8.539 -17.312 -12.758 1 93.81 189 VAL A O 1
ATOM 1413 N N . THR A 1 190 ? 7.137 -18.594 -11.531 1 97.81 190 THR A N 1
ATOM 1414 C CA . THR A 1 190 ? 6.047 -17.641 -11.641 1 97.81 190 THR A CA 1
ATOM 1415 C C . THR A 1 190 ? 5.484 -17.297 -10.266 1 97.81 190 THR A C 1
ATOM 1417 O O . THR A 1 190 ? 5.297 -18.172 -9.43 1 97.81 190 THR A O 1
ATOM 1420 N N . VAL A 1 191 ? 5.316 -16.031 -10.047 1 98.69 191 VAL A N 1
ATOM 1421 C CA . VAL A 1 191 ? 4.602 -15.523 -8.875 1 98.69 191 VAL A CA 1
ATOM 1422 C C . VAL A 1 191 ? 3.324 -14.812 -9.32 1 98.69 191 VAL A C 1
ATOM 1424 O O . VAL A 1 191 ? 3.363 -13.93 -10.18 1 98.69 191 VAL A O 1
ATOM 1427 N N . ILE A 1 192 ? 2.191 -15.219 -8.797 1 98.94 192 ILE A N 1
ATOM 1428 C CA . ILE A 1 192 ? 0.926 -14.523 -9.008 1 98.94 192 ILE A CA 1
ATOM 1429 C C . ILE A 1 192 ? 0.413 -13.977 -7.672 1 98.94 192 ILE A C 1
ATOM 1431 O O . ILE A 1 192 ? 0.121 -14.742 -6.754 1 98.94 192 ILE A O 1
ATOM 1435 N N . ASN A 1 193 ? 0.384 -12.688 -7.551 1 98.94 193 ASN A N 1
ATOM 1436 C CA . ASN A 1 193 ? -0.178 -12.008 -6.387 1 98.94 193 ASN A CA 1
ATOM 1437 C C . ASN A 1 193 ? -1.626 -11.594 -6.629 1 98.94 193 ASN A C 1
ATOM 1439 O O . ASN A 1 193 ? -1.938 -10.969 -7.645 1 98.94 193 ASN A O 1
ATOM 1443 N N . THR A 1 194 ? -2.486 -11.898 -5.672 1 98.62 194 THR A N 1
ATOM 1444 C CA . THR A 1 194 ? -3.893 -11.547 -5.824 1 98.62 194 THR A CA 1
ATOM 1445 C C . THR A 1 194 ? -4.105 -10.062 -5.543 1 98.62 194 THR A C 1
ATOM 1447 O O . THR A 1 194 ? -3.879 -9.594 -4.422 1 98.62 194 THR A O 1
ATOM 1450 N N . SER A 1 195 ? -4.504 -9.391 -6.516 1 97.75 195 SER A N 1
ATOM 1451 C CA . SER A 1 195 ? -4.898 -7.988 -6.426 1 97.75 195 SER A CA 1
ATOM 1452 C C . SER A 1 195 ? -6.414 -7.844 -6.352 1 97.75 195 SER A C 1
ATOM 1454 O O . SER A 1 195 ? -7.086 -8.641 -5.699 1 97.75 195 SER A O 1
ATOM 1456 N N . SER A 1 196 ? -6.957 -6.773 -6.77 1 92.44 196 SER A N 1
ATOM 1457 C CA . SER A 1 196 ? -8.383 -6.461 -6.715 1 92.44 196 SER A CA 1
ATOM 1458 C C . SER A 1 196 ? -8.719 -5.277 -7.613 1 92.44 196 SER A C 1
ATOM 1460 O O . SER A 1 196 ? -7.852 -4.465 -7.934 1 92.44 196 SER A O 1
ATOM 1462 N N . ILE A 1 197 ? -9.953 -5.273 -8.055 1 89.5 197 ILE A N 1
ATOM 1463 C CA . ILE A 1 197 ? -10.438 -4.066 -8.719 1 89.5 197 ILE A CA 1
ATOM 1464 C C . ILE A 1 197 ? -10.312 -2.873 -7.773 1 89.5 197 ILE A C 1
ATOM 1466 O O . ILE A 1 197 ? -10.195 -1.729 -8.219 1 89.5 197 ILE A O 1
ATOM 1470 N N . GLY A 1 198 ? -10.32 -3.156 -6.516 1 90.38 198 GLY A N 1
ATOM 1471 C CA . GLY A 1 198 ? -10.148 -2.123 -5.508 1 90.38 198 GLY A CA 1
ATOM 1472 C C . GLY A 1 198 ? -8.789 -1.447 -5.57 1 90.38 198 GLY A C 1
ATOM 1473 O O . GLY A 1 198 ? -8.594 -0.388 -4.973 1 90.38 198 GLY A O 1
ATOM 1474 N N . SER A 1 199 ? -7.84 -1.991 -6.258 1 92.94 199 SER A N 1
ATOM 1475 C CA . SER A 1 199 ? -6.539 -1.354 -6.43 1 92.94 199 SER A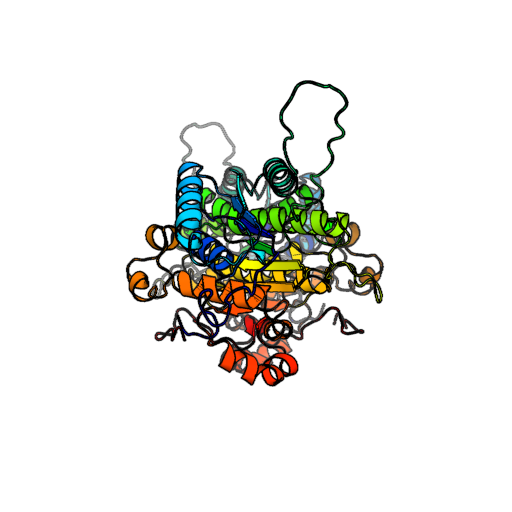 CA 1
ATOM 1476 C C . SER A 1 199 ? -6.605 -0.231 -7.461 1 92.94 199 SER A C 1
ATOM 1478 O O . SER A 1 199 ? -5.707 0.609 -7.531 1 92.94 199 SER A O 1
ATOM 1480 N N . ALA A 1 200 ? -7.68 -0.25 -8.273 1 83 200 ALA A N 1
ATOM 1481 C CA . ALA A 1 200 ? -7.809 0.671 -9.398 1 83 200 ALA A CA 1
ATOM 1482 C C . ALA A 1 200 ? -8.914 1.695 -9.148 1 83 200 ALA A C 1
ATOM 1484 O O . ALA A 1 200 ? -9.109 2.611 -9.953 1 83 200 ALA A O 1
ATOM 1485 N N . GLY A 1 201 ? -9.617 1.529 -8.133 1 82 201 GLY A N 1
ATOM 1486 C CA . GLY A 1 201 ? -10.711 2.434 -7.809 1 82 201 GLY A CA 1
ATOM 1487 C C . GLY A 1 201 ? -10.945 2.574 -6.316 1 82 201 GLY A C 1
ATOM 1488 O O . GLY A 1 201 ? -10.359 1.84 -5.516 1 82 201 GLY A O 1
ATOM 1489 N N . THR A 1 202 ? -11.789 3.566 -6.043 1 85.81 202 THR A N 1
ATOM 1490 C CA . THR A 1 202 ? -12.031 3.842 -4.629 1 85.81 202 THR A CA 1
ATOM 1491 C C . THR A 1 202 ? -13.508 3.65 -4.289 1 85.81 202 THR A C 1
ATOM 1493 O O . THR A 1 202 ? -14.375 4.305 -4.871 1 85.81 202 THR A O 1
ATOM 1496 N N . ARG A 1 203 ? -13.758 2.762 -3.49 1 84.62 203 ARG A N 1
ATOM 1497 C CA . ARG A 1 203 ? -15.016 2.625 -2.771 1 84.62 203 ARG A CA 1
ATOM 1498 C C . ARG A 1 203 ? -14.82 2.824 -1.271 1 84.62 203 ARG A C 1
ATOM 1500 O O . ARG A 1 203 ? -14.258 1.957 -0.595 1 84.62 203 ARG A O 1
ATOM 1507 N N . PRO A 1 204 ? -15.344 3.881 -0.787 1 91.31 204 PRO A N 1
ATOM 1508 C CA . PRO A 1 204 ? -15.102 4.172 0.628 1 91.31 204 PRO A CA 1
ATOM 1509 C C . PRO A 1 204 ? -15.5 3.018 1.545 1 91.31 204 PRO A C 1
ATOM 1511 O O . PRO A 1 204 ? -16.422 2.268 1.232 1 91.31 204 PRO A O 1
ATOM 1514 N N . GLY A 1 205 ? -14.789 2.895 2.656 1 94.12 205 GLY A N 1
ATOM 1515 C CA . GLY A 1 205 ? -15.094 1.893 3.664 1 94.12 205 GLY A CA 1
ATOM 1516 C C . GLY A 1 205 ? -14.023 0.824 3.787 1 94.12 205 GLY A C 1
ATOM 1517 O O . GLY A 1 205 ? -13.992 0.079 4.77 1 94.12 205 GLY A O 1
ATOM 1518 N N . PHE A 1 206 ? -13.172 0.742 2.812 1 95.5 206 PHE A N 1
ATOM 1519 C CA . PHE A 1 206 ? -12.094 -0.246 2.789 1 95.5 206 PHE A CA 1
ATOM 1520 C C . PHE A 1 206 ? -10.734 0.433 2.691 1 95.5 206 PHE A C 1
ATOM 1522 O O . PHE A 1 206 ? -9.984 0.199 1.742 1 95.5 206 PHE A O 1
ATOM 1529 N N . SER A 1 207 ? -10.398 1.146 3.777 1 97.81 207 SER A N 1
ATOM 1530 C CA . SER A 1 207 ? -9.273 2.072 3.715 1 97.81 207 SER A CA 1
ATOM 1531 C C . SER A 1 207 ? -7.941 1.34 3.855 1 97.81 207 SER A C 1
ATOM 1533 O O . SER A 1 207 ? -6.879 1.923 3.633 1 97.81 207 SER A O 1
ATOM 1535 N N . CYS A 1 208 ? -7.953 0.078 4.227 1 98.5 208 CYS A N 1
ATOM 1536 C CA . CYS A 1 208 ? -6.734 -0.724 4.211 1 98.5 208 CYS A CA 1
ATOM 1537 C C . CYS A 1 208 ? -6.68 -1.606 2.973 1 98.5 208 CYS A C 1
ATOM 1539 O O . CYS A 1 208 ? -5.676 -1.613 2.254 1 98.5 208 CYS A O 1
ATOM 1541 N N . TYR A 1 209 ? -7.707 -2.299 2.689 1 97.56 209 TYR A N 1
ATOM 1542 C CA . TYR A 1 209 ? -7.734 -3.326 1.655 1 97.56 209 TYR A CA 1
ATOM 1543 C C . TYR A 1 209 ? -7.469 -2.723 0.281 1 97.56 209 TYR A C 1
ATOM 1545 O O . TYR A 1 209 ? -6.539 -3.135 -0.416 1 97.56 209 TYR A O 1
ATOM 1553 N N . GLN A 1 210 ? -8.32 -1.735 -0.081 1 96.38 210 GLN A N 1
ATOM 1554 C CA . GLN A 1 210 ? -8.219 -1.216 -1.44 1 96.38 210 GLN A CA 1
ATOM 1555 C C . GLN A 1 210 ? -6.871 -0.532 -1.667 1 96.38 210 GLN A C 1
ATOM 1557 O O . GLN A 1 210 ? -6.145 -0.872 -2.605 1 96.38 210 GLN A O 1
ATOM 1562 N N . PRO A 1 211 ? -6.457 0.396 -0.787 1 97.94 211 PRO A N 1
ATOM 1563 C CA . PRO A 1 211 ? -5.098 0.929 -0.925 1 97.94 211 PRO A CA 1
ATOM 1564 C C . PRO A 1 211 ? -4.027 -0.16 -0.866 1 97.94 211 PRO A C 1
ATOM 1566 O O . PRO A 1 211 ? -3.033 -0.091 -1.59 1 97.94 211 PRO A O 1
ATOM 1569 N N . GLY A 1 212 ? -4.227 -1.113 -0.011 1 98.25 212 GLY A N 1
ATOM 1570 C CA . GLY A 1 212 ? -3.295 -2.223 0.109 1 98.25 212 GLY A CA 1
ATOM 1571 C C . GLY A 1 212 ? -3.148 -3.021 -1.172 1 98.25 212 GLY A C 1
ATOM 1572 O O . GLY A 1 212 ? -2.066 -3.529 -1.474 1 98.25 212 GLY A O 1
ATOM 1573 N N . LYS A 1 213 ? -4.188 -3.15 -1.862 1 97.81 213 LYS A N 1
ATOM 1574 C CA . LYS A 1 213 ? -4.105 -3.9 -3.113 1 97.81 213 LYS A CA 1
ATOM 1575 C C . LYS A 1 213 ? -3.377 -3.098 -4.188 1 97.81 213 LYS A C 1
ATOM 1577 O O . LYS A 1 213 ? -2.738 -3.672 -5.074 1 97.81 213 LYS A O 1
ATOM 1582 N N . SER A 1 214 ? -3.4 -1.74 -4.148 1 97.38 214 SER A N 1
ATOM 1583 C CA . SER A 1 214 ? -2.48 -0.949 -4.957 1 97.38 214 SER A CA 1
ATOM 1584 C C . SER A 1 214 ? -1.03 -1.224 -4.578 1 97.38 214 SER A C 1
ATOM 1586 O O . SER A 1 214 ? -0.157 -1.292 -5.445 1 97.38 214 SER A O 1
ATOM 1588 N N . MET A 1 215 ? -0.83 -1.337 -3.289 1 98.44 215 MET A N 1
ATOM 1589 C CA . MET A 1 215 ? 0.501 -1.7 -2.809 1 98.44 215 MET A CA 1
ATOM 1590 C C . MET A 1 215 ? 0.927 -3.057 -3.363 1 98.44 215 MET A C 1
ATOM 1592 O O . MET A 1 215 ? 2.088 -3.242 -3.734 1 98.44 215 MET A O 1
ATOM 1596 N N . ILE A 1 216 ? 0.043 -4.012 -3.447 1 98.75 216 ILE A N 1
ATOM 1597 C CA . ILE A 1 216 ? 0.33 -5.34 -3.979 1 98.75 216 ILE A CA 1
ATOM 1598 C C . ILE A 1 216 ? 0.742 -5.234 -5.445 1 98.75 216 ILE A C 1
ATOM 1600 O O . ILE A 1 216 ? 1.666 -5.918 -5.887 1 98.75 216 ILE A O 1
ATOM 1604 N N . ASN A 1 217 ? 0.038 -4.395 -6.242 1 98.25 217 ASN A N 1
ATOM 1605 C CA . ASN A 1 217 ? 0.446 -4.168 -7.625 1 98.25 217 ASN A CA 1
ATOM 1606 C C . ASN A 1 217 ? 1.898 -3.709 -7.715 1 98.25 217 ASN A C 1
ATOM 1608 O O . ASN A 1 217 ? 2.678 -4.246 -8.5 1 98.25 217 ASN A O 1
ATOM 1612 N N . ARG A 1 218 ? 2.221 -2.762 -6.879 1 97.69 218 ARG A N 1
ATOM 1613 C CA . ARG A 1 218 ? 3.572 -2.213 -6.875 1 97.69 218 ARG A CA 1
ATOM 1614 C C . ARG A 1 218 ? 4.578 -3.244 -6.375 1 97.69 218 ARG A C 1
ATOM 1616 O O . ARG A 1 218 ? 5.695 -3.328 -6.891 1 97.69 218 ARG A O 1
ATOM 1623 N N . PHE A 1 219 ? 4.199 -3.986 -5.348 1 98.62 219 PHE A N 1
ATOM 1624 C CA . PHE A 1 219 ? 5.055 -5.051 -4.84 1 98.62 219 PHE A CA 1
ATOM 1625 C C . PHE A 1 219 ? 5.383 -6.055 -5.938 1 98.62 219 PHE A C 1
ATOM 1627 O O . PHE A 1 219 ? 6.523 -6.504 -6.055 1 98.62 219 PHE A O 1
ATOM 1634 N N . THR A 1 220 ? 4.418 -6.371 -6.742 1 98.56 220 THR A N 1
ATOM 1635 C CA . THR A 1 220 ? 4.602 -7.266 -7.879 1 98.56 220 THR A CA 1
ATOM 1636 C C . THR A 1 220 ? 5.613 -6.691 -8.867 1 98.56 220 THR A C 1
ATOM 1638 O O . THR A 1 220 ? 6.469 -7.418 -9.383 1 98.56 220 THR A O 1
ATOM 1641 N N . GLU A 1 221 ? 5.473 -5.445 -9.094 1 96.5 221 GLU A N 1
ATOM 1642 C CA . GLU A 1 221 ? 6.434 -4.742 -9.938 1 96.5 221 GLU A CA 1
ATOM 1643 C C . GLU A 1 221 ? 7.855 -4.91 -9.406 1 96.5 221 GLU A C 1
ATOM 1645 O O . GLU A 1 221 ? 8.797 -5.078 -10.18 1 96.5 221 GLU A O 1
ATOM 1650 N N . PHE A 1 222 ? 8.016 -4.844 -8.148 1 97 222 PHE A N 1
ATOM 1651 C CA . PHE A 1 222 ? 9.328 -4.992 -7.539 1 97 222 PHE A CA 1
ATOM 1652 C C . PHE A 1 222 ? 9.875 -6.398 -7.766 1 97 222 PHE A C 1
ATOM 1654 O O . PHE A 1 222 ? 11.055 -6.57 -8.062 1 97 222 PHE A O 1
ATOM 1661 N N . VAL A 1 223 ? 9.023 -7.418 -7.621 1 97.44 223 VAL A N 1
ATOM 1662 C CA . VAL A 1 223 ? 9.469 -8.773 -7.938 1 97.44 223 VAL A CA 1
ATOM 1663 C C . VAL A 1 223 ? 10 -8.812 -9.367 1 97.44 223 VAL A C 1
ATOM 1665 O O . VAL A 1 223 ? 11.078 -9.359 -9.625 1 97.44 223 VAL A O 1
ATOM 1668 N N . HIS A 1 224 ? 9.289 -8.219 -10.25 1 95.94 224 HIS A N 1
ATOM 1669 C CA . HIS A 1 224 ? 9.633 -8.227 -11.672 1 95.94 224 HIS A CA 1
ATOM 1670 C C . HIS A 1 224 ? 11 -7.586 -11.906 1 95.94 224 HIS A C 1
ATOM 1672 O O . HIS A 1 224 ? 11.844 -8.156 -12.602 1 95.94 224 HIS A O 1
ATOM 1678 N N . PHE A 1 225 ? 11.242 -6.457 -11.32 1 94 225 PHE A N 1
ATOM 1679 C CA . PHE A 1 225 ? 12.46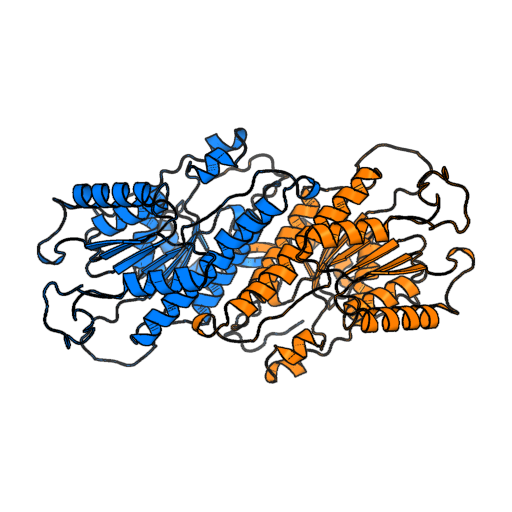9 -5.727 -11.609 1 94 225 PHE A CA 1
ATOM 1680 C C . PHE A 1 225 ? 13.648 -6.32 -10.852 1 94 225 PHE A C 1
ATOM 1682 O O . PHE A 1 225 ? 14.781 -6.297 -11.336 1 94 225 PHE A O 1
ATOM 1689 N N . GLU A 1 226 ? 13.383 -6.879 -9.711 1 94.31 226 GLU A N 1
ATOM 1690 C CA . GLU A 1 226 ? 14.469 -7.426 -8.906 1 94.31 226 GLU A CA 1
ATOM 1691 C C . GLU A 1 226 ? 14.836 -8.836 -9.359 1 94.31 226 GLU A C 1
ATOM 1693 O O . GLU A 1 226 ? 15.961 -9.289 -9.133 1 94.31 226 GLU A O 1
ATOM 1698 N N . GLU A 1 227 ? 13.828 -9.523 -9.875 1 93.5 227 GLU A N 1
ATOM 1699 C CA . GLU A 1 227 ? 13.992 -10.883 -10.367 1 93.5 227 GLU A CA 1
ATOM 1700 C C . GLU A 1 227 ? 13.547 -11 -11.82 1 93.5 227 GLU A C 1
ATOM 1702 O O . GLU A 1 227 ? 12.5 -11.586 -12.109 1 93.5 227 GLU A O 1
ATOM 1707 N N . PRO A 1 228 ? 14.375 -10.625 -12.773 1 89.06 228 PRO A N 1
ATOM 1708 C CA . PRO A 1 228 ? 13.938 -10.57 -14.172 1 89.06 228 PRO A CA 1
ATOM 1709 C C . PRO A 1 228 ? 13.625 -11.953 -14.742 1 89.06 228 PRO A C 1
ATOM 1711 O O . PRO A 1 228 ? 12.906 -12.062 -15.734 1 89.06 228 PRO A O 1
ATOM 1714 N N . ALA A 1 229 ? 14.18 -12.984 -14.164 1 90.75 229 ALA A N 1
ATOM 1715 C CA . ALA A 1 229 ? 13.93 -14.336 -14.648 1 90.75 229 ALA A CA 1
ATOM 1716 C C . ALA A 1 229 ? 12.625 -14.891 -14.086 1 90.75 229 ALA A C 1
ATOM 1718 O O . ALA A 1 229 ? 12.133 -15.93 -14.539 1 90.75 229 ALA A O 1
ATOM 1719 N N . VAL A 1 230 ? 12.039 -14.242 -13.125 1 94.44 230 VAL A N 1
ATOM 1720 C CA . VAL A 1 230 ? 10.789 -14.664 -12.5 1 94.44 230 VAL A CA 1
ATOM 1721 C C . VAL A 1 230 ? 9.617 -13.938 -13.156 1 94.44 230 VAL A C 1
ATOM 1723 O O . VAL A 1 230 ? 9.656 -12.719 -13.344 1 94.44 230 VAL A O 1
ATOM 1726 N N . ARG A 1 231 ? 8.633 -14.703 -13.586 1 97.06 231 ARG A N 1
ATOM 1727 C CA . ARG A 1 231 ? 7.398 -14.109 -14.086 1 97.06 231 ARG A CA 1
ATOM 1728 C C . ARG A 1 231 ? 6.473 -13.719 -12.938 1 97.06 231 ARG A C 1
ATOM 1730 O O . ARG A 1 231 ? 6.031 -14.578 -12.172 1 97.06 231 ARG A O 1
ATOM 1737 N N . ALA A 1 232 ? 6.227 -12.43 -12.789 1 98.25 232 ALA A N 1
ATOM 1738 C CA . ALA A 1 232 ? 5.375 -11.953 -11.711 1 98.25 232 ALA A CA 1
ATOM 1739 C C . ALA A 1 232 ? 4.16 -11.211 -12.258 1 98.25 232 ALA A C 1
ATOM 1741 O O . ALA A 1 232 ? 4.281 -10.391 -13.172 1 98.25 232 ALA A O 1
ATOM 1742 N N . PHE A 1 233 ? 2.951 -11.508 -11.688 1 98.75 233 PHE A N 1
ATOM 1743 C CA . PHE A 1 233 ? 1.703 -10.891 -12.117 1 98.75 233 PHE A CA 1
ATOM 1744 C C . PHE A 1 233 ? 0.852 -10.492 -10.922 1 98.75 233 PHE A C 1
ATOM 1746 O O . PHE A 1 233 ? 0.797 -11.211 -9.922 1 98.75 233 PHE A O 1
ATOM 1753 N N . ALA A 1 234 ? 0.228 -9.32 -10.992 1 98.81 234 ALA A N 1
ATOM 1754 C CA . ALA A 1 234 ? -0.82 -8.945 -10.047 1 98.81 234 ALA A CA 1
ATOM 1755 C C . ALA A 1 234 ? -2.205 -9.203 -10.633 1 98.81 234 ALA A C 1
ATOM 1757 O O . ALA A 1 234 ? -2.65 -8.484 -11.531 1 98.81 234 ALA A O 1
ATOM 1758 N N . LEU A 1 235 ? -2.969 -10.172 -10.094 1 98.75 235 LEU A N 1
ATOM 1759 C CA . LEU A 1 235 ? -4.188 -10.664 -10.727 1 98.75 235 LEU A CA 1
ATOM 1760 C C . LEU A 1 235 ? -5.418 -10.25 -9.93 1 98.75 235 LEU A C 1
ATOM 1762 O O . LEU A 1 235 ? -5.535 -10.578 -8.742 1 98.75 235 LEU A O 1
ATOM 1766 N N . HIS A 1 236 ? -6.301 -9.508 -10.5 1 97.44 236 HIS A N 1
ATOM 1767 C CA . HIS A 1 236 ? -7.664 -9.375 -10.008 1 97.44 236 HIS A CA 1
ATOM 1768 C C . HIS A 1 236 ? -8.516 -10.578 -10.383 1 97.44 236 HIS A C 1
ATOM 1770 O O . HIS A 1 236 ? -8.742 -10.836 -11.57 1 97.44 236 HIS A O 1
ATOM 1776 N N . PRO A 1 237 ? -9.016 -11.258 -9.438 1 97.19 237 PRO A N 1
ATOM 1777 C CA . PRO A 1 237 ? -9.672 -12.531 -9.727 1 97.19 237 PRO A CA 1
ATOM 1778 C C . PRO A 1 237 ? -11.086 -12.359 -10.266 1 97.19 237 PRO A C 1
ATOM 1780 O O . PRO A 1 237 ? -11.727 -13.336 -10.664 1 97.19 237 PRO A O 1
ATOM 1783 N N . GLY A 1 238 ? -11.555 -11.117 -10.344 1 93.94 238 GLY A N 1
ATOM 1784 C CA . GLY A 1 238 ? -12.945 -10.883 -10.688 1 93.94 238 GLY A CA 1
ATOM 1785 C C . GLY A 1 238 ? -13.836 -10.695 -9.469 1 93.94 238 GLY A C 1
ATOM 1786 O O . GLY A 1 238 ? -13.359 -10.734 -8.336 1 93.94 238 GLY A O 1
ATOM 1787 N N . GLY A 1 239 ? -15.078 -10.344 -9.734 1 92.38 239 GLY A N 1
ATOM 1788 C CA . GLY A 1 239 ? -16.062 -10.211 -8.672 1 92.38 239 GLY A CA 1
ATOM 1789 C C . GLY A 1 239 ? -16.656 -11.539 -8.25 1 92.38 239 GLY A C 1
ATOM 1790 O O . GLY A 1 239 ? -17.797 -11.852 -8.602 1 92.38 239 GLY A O 1
ATOM 1791 N N . VAL A 1 240 ? -15.953 -12.25 -7.43 1 91.19 240 VAL A N 1
ATOM 1792 C CA . VAL A 1 240 ? -16.375 -13.578 -6.988 1 91.19 240 VAL A CA 1
ATOM 1793 C C . VAL A 1 240 ? -16.984 -13.492 -5.59 1 91.19 240 VAL A C 1
ATOM 1795 O O . VAL A 1 240 ? -16.438 -12.836 -4.707 1 91.19 240 VAL A O 1
ATOM 1798 N N . MET A 1 241 ? -18.109 -14.109 -5.414 1 89.19 241 MET A N 1
ATOM 1799 C CA . MET A 1 241 ? -18.703 -14.188 -4.082 1 89.19 241 MET A CA 1
ATOM 1800 C C . MET A 1 241 ? -18 -15.234 -3.229 1 89.19 241 MET A C 1
ATOM 1802 O O . MET A 1 241 ? -18.281 -16.422 -3.336 1 89.19 241 MET A O 1
ATOM 1806 N N . THR A 1 242 ? -17.062 -14.781 -2.441 1 88.88 242 THR A N 1
ATOM 1807 C CA . THR A 1 242 ? -16.344 -15.609 -1.483 1 88.88 242 THR A CA 1
ATOM 1808 C C . THR A 1 242 ? -16.812 -15.32 -0.059 1 88.88 242 THR A C 1
ATOM 1810 O O . THR A 1 242 ? -17.609 -14.414 0.165 1 88.88 242 THR A O 1
ATOM 1813 N N . LYS A 1 243 ? -16.359 -16.203 0.846 1 86 243 LYS A N 1
ATOM 1814 C CA . LYS A 1 243 ? -16.609 -15.914 2.254 1 86 243 LYS A CA 1
ATOM 1815 C C . LYS A 1 243 ? -16.125 -14.516 2.629 1 86 243 LYS A C 1
ATOM 1817 O O . LYS A 1 243 ? -16.797 -13.789 3.365 1 86 243 LYS A O 1
ATOM 1822 N N . LEU A 1 244 ? -15 -14.148 2.133 1 84.5 244 LEU A N 1
ATOM 1823 C CA . LEU A 1 244 ? -14.414 -12.836 2.365 1 84.5 244 LEU A CA 1
ATOM 1824 C C . LEU A 1 244 ? -15.375 -11.727 1.95 1 84.5 244 LEU A C 1
ATOM 1826 O O . LEU A 1 244 ? -15.633 -10.797 2.723 1 84.5 244 LEU A O 1
ATOM 1830 N N . ALA A 1 245 ? -15.867 -11.789 0.75 1 85.81 245 ALA A N 1
ATOM 1831 C CA . ALA A 1 245 ? -16.797 -10.797 0.212 1 85.81 245 ALA A CA 1
ATOM 1832 C C . ALA A 1 245 ? -18.109 -10.797 0.978 1 85.81 245 ALA A C 1
ATOM 1834 O O . ALA A 1 245 ? -18.625 -9.742 1.345 1 85.81 245 ALA A O 1
ATOM 1835 N N . ARG A 1 246 ? -18.625 -11.969 1.213 1 85.75 246 ARG A N 1
ATOM 1836 C CA . ARG A 1 246 ? -19.906 -12.125 1.892 1 85.75 246 ARG A CA 1
ATOM 1837 C C . ARG A 1 246 ? -19.875 -11.477 3.271 1 85.75 246 ARG A C 1
ATOM 1839 O O . ARG A 1 246 ? -20.844 -10.812 3.672 1 85.75 246 ARG A O 1
ATOM 1846 N N . ASP A 1 247 ? -18.844 -11.648 3.936 1 86.06 247 ASP A N 1
ATOM 1847 C CA . ASP A 1 247 ? -18.766 -11.227 5.332 1 86.06 247 ASP A CA 1
ATOM 1848 C C . ASP A 1 247 ? -18.5 -9.727 5.441 1 86.06 247 ASP A C 1
ATOM 1850 O O . ASP A 1 247 ? -18.891 -9.094 6.426 1 86.06 247 ASP A O 1
ATOM 1854 N N . SER A 1 248 ? -17.891 -9.133 4.441 1 85.25 248 SER A N 1
ATOM 1855 C CA . SER A 1 248 ? -17.391 -7.785 4.676 1 85.25 248 SER A CA 1
ATOM 1856 C C . SER A 1 248 ? -18 -6.793 3.68 1 85.25 248 SER A C 1
ATOM 1858 O O . SER A 1 248 ? -18.125 -5.605 3.98 1 85.25 248 SER A O 1
ATOM 1860 N N . MET A 1 249 ? -18.344 -7.23 2.523 1 86.5 249 MET A N 1
ATOM 1861 C CA . MET A 1 249 ? -18.844 -6.297 1.522 1 86.5 249 MET A CA 1
ATOM 1862 C C . MET A 1 249 ? -20.297 -5.934 1.808 1 86.5 249 MET A C 1
ATOM 1864 O O . MET A 1 249 ? -21.094 -6.785 2.225 1 86.5 249 MET A O 1
ATOM 1868 N N . PRO A 1 250 ? -20.672 -4.703 1.548 1 85.75 250 PRO A N 1
ATOM 1869 C CA . PRO A 1 250 ? -22.078 -4.332 1.735 1 85.75 250 PRO A CA 1
ATOM 1870 C C . PRO A 1 250 ? -23.031 -5.148 0.862 1 85.75 250 PRO A C 1
ATOM 1872 O O . PRO A 1 250 ? -22.688 -5.48 -0.278 1 85.75 250 PRO A O 1
ATOM 1875 N N . PRO A 1 251 ? -24.172 -5.406 1.404 1 84.44 251 PRO A N 1
ATOM 1876 C CA . PRO A 1 251 ? -25.125 -6.258 0.687 1 84.44 251 PRO A CA 1
ATOM 1877 C C . PRO A 1 251 ? -25.484 -5.707 -0.694 1 84.44 251 PRO A C 1
ATOM 1879 O O . PRO A 1 251 ? -25.734 -6.48 -1.622 1 84.44 251 PRO A O 1
ATOM 1882 N N . ASP A 1 252 ? -25.422 -4.43 -0.858 1 81.12 252 ASP A N 1
ATOM 1883 C CA . ASP A 1 252 ? -25.828 -3.814 -2.117 1 81.12 252 ASP A CA 1
ATOM 1884 C C . ASP A 1 252 ? -24.781 -4.043 -3.203 1 81.12 252 ASP A C 1
ATOM 1886 O O . ASP A 1 252 ? -25.031 -3.766 -4.379 1 81.12 252 ASP A O 1
ATOM 1890 N N . THR A 1 253 ? -23.656 -4.613 -2.791 1 80 253 THR A N 1
ATOM 1891 C CA . THR A 1 253 ? -22.609 -4.887 -3.762 1 80 253 THR A CA 1
ATOM 1892 C C . THR A 1 253 ? -22.641 -6.348 -4.199 1 80 253 THR A C 1
ATOM 1894 O O . THR A 1 253 ? -21.969 -6.727 -5.164 1 80 253 THR A O 1
ATOM 1897 N N . HIS A 1 254 ? -23.406 -7.121 -3.586 1 84.62 254 HIS A N 1
ATOM 1898 C CA . HIS A 1 254 ? -23.359 -8.562 -3.783 1 84.62 254 HIS A CA 1
ATOM 1899 C C . HIS A 1 254 ? -23.781 -8.945 -5.195 1 84.62 254 HIS A C 1
ATOM 1901 O O . HIS A 1 254 ? -23.281 -9.914 -5.766 1 84.62 254 HIS A O 1
ATOM 1907 N N . ASP A 1 255 ? -24.578 -8.094 -5.805 1 83.56 255 ASP A N 1
ATOM 1908 C CA . ASP A 1 255 ? -25.109 -8.383 -7.133 1 83.56 255 ASP A CA 1
ATOM 1909 C C . ASP A 1 255 ? -24.016 -8.258 -8.195 1 83.56 255 ASP A C 1
ATOM 1911 O O . ASP A 1 255 ? -24.156 -8.797 -9.297 1 83.56 255 ASP A O 1
ATOM 1915 N N . SER A 1 256 ? -22.969 -7.559 -7.805 1 81.44 256 SER A N 1
ATOM 1916 C CA . SER A 1 256 ? -21.875 -7.355 -8.758 1 81.44 256 SER A CA 1
ATOM 1917 C C . SER A 1 256 ? -20.875 -8.5 -8.711 1 81.44 256 SER A C 1
ATOM 1919 O O . SER A 1 256 ? -19.984 -8.594 -9.562 1 81.44 256 SER A O 1
ATOM 1921 N N . LEU A 1 257 ? -21.016 -9.289 -7.766 1 87 257 LEU A N 1
ATOM 1922 C CA . LEU A 1 257 ? -20.094 -10.414 -7.574 1 87 257 LEU A CA 1
ATOM 1923 C C . LEU A 1 257 ? -20.609 -11.656 -8.297 1 87 257 LEU A C 1
ATOM 1925 O O . LEU A 1 257 ? -20.953 -12.656 -7.664 1 87 257 LEU A O 1
ATOM 1929 N N . THR A 1 258 ? -20.516 -11.68 -9.664 1 89.88 258 THR A N 1
ATOM 1930 C CA . THR A 1 258 ? -21.188 -12.68 -10.477 1 89.88 258 THR A CA 1
ATOM 1931 C C . THR A 1 258 ? -20.188 -13.633 -11.109 1 89.88 258 THR A C 1
ATOM 1933 O O . THR A 1 258 ? -20.562 -14.625 -11.734 1 89.88 258 THR A O 1
ATOM 1936 N N . ASP A 1 259 ? -18.922 -13.367 -10.891 1 93.75 259 ASP A N 1
ATOM 1937 C CA . ASP A 1 259 ? -17.938 -14.234 -11.531 1 93.75 259 ASP A CA 1
ATOM 1938 C C . ASP A 1 259 ? -17.781 -15.547 -10.758 1 93.75 259 ASP A C 1
ATOM 1940 O O . ASP A 1 259 ? -17.828 -15.562 -9.531 1 93.75 259 ASP A O 1
ATOM 1944 N N . LYS A 1 260 ? -17.625 -16.594 -11.539 1 95.31 260 LYS A N 1
ATOM 1945 C CA . LYS A 1 260 ? -17.297 -17.875 -10.922 1 95.31 260 LYS A CA 1
ATOM 1946 C C . LYS A 1 260 ? -15.805 -17.953 -10.617 1 95.31 260 LYS A C 1
ATOM 1948 O O . LYS A 1 260 ? -14.977 -17.484 -11.398 1 95.31 260 LYS A O 1
ATOM 1953 N N 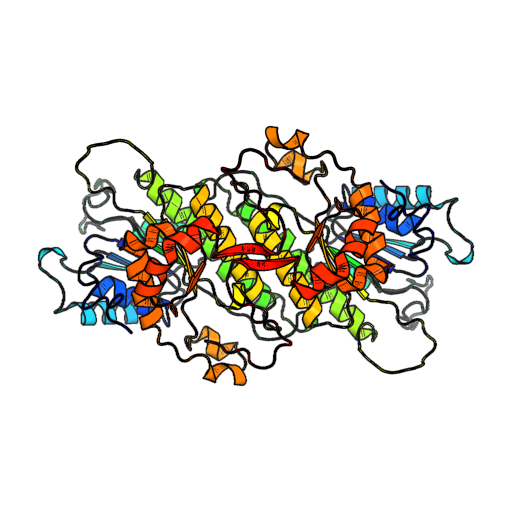. PRO A 1 261 ? -15.453 -18.641 -9.5 1 96.81 261 PRO A N 1
ATOM 1954 C CA . PRO A 1 261 ? -14.039 -18.766 -9.141 1 96.81 261 PRO A CA 1
ATOM 1955 C C . PRO A 1 261 ? -13.203 -19.422 -10.234 1 96.81 261 PRO A C 1
ATOM 1957 O O . PRO A 1 261 ? -12.008 -19.156 -10.352 1 96.81 261 PRO A O 1
ATOM 1960 N N . GLU A 1 262 ? -13.852 -20.219 -11.094 1 97.12 262 GLU A N 1
ATOM 1961 C CA . GLU A 1 262 ? -13.172 -20.922 -12.164 1 97.12 262 GLU A CA 1
ATOM 1962 C C . GLU A 1 262 ? -12.594 -19.969 -13.195 1 97.12 262 GLU A C 1
ATOM 1964 O O . GLU A 1 262 ? -11.602 -20.281 -13.859 1 97.12 262 GLU A O 1
ATOM 1969 N N . LEU A 1 263 ? -13.203 -18.797 -13.312 1 97.62 263 LEU A N 1
ATOM 1970 C CA . LEU A 1 263 ? -12.672 -17.781 -14.227 1 97.62 263 LEU A CA 1
ATOM 1971 C C . LEU A 1 263 ? -11.273 -17.359 -13.805 1 97.62 263 LEU A C 1
ATOM 1973 O O . LEU A 1 263 ? -10.344 -17.359 -14.625 1 97.62 263 LEU A O 1
ATOM 1977 N N . ALA A 1 264 ? -11.133 -17.016 -12.562 1 98.12 264 ALA A N 1
ATOM 1978 C CA . ALA A 1 264 ? -9.828 -16.641 -12.031 1 98.12 264 ALA A CA 1
ATOM 1979 C C . ALA A 1 264 ? -8.844 -17.812 -12.109 1 98.12 264 ALA A C 1
ATOM 1981 O O . ALA A 1 264 ? -7.66 -17.609 -12.391 1 98.12 264 ALA A O 1
ATOM 1982 N N . ALA A 1 265 ? -9.32 -18.953 -11.867 1 98.69 265 ALA A N 1
ATOM 1983 C CA . ALA A 1 265 ? -8.484 -20.141 -11.852 1 98.69 265 ALA A CA 1
ATOM 1984 C C . ALA A 1 265 ? -7.883 -20.422 -13.227 1 98.69 265 ALA A C 1
ATOM 1986 O O . ALA A 1 265 ? -6.676 -20.641 -13.352 1 98.69 265 ALA A O 1
ATOM 1987 N N . GLY A 1 266 ? -8.773 -20.453 -14.242 1 98.62 266 GLY A N 1
ATOM 1988 C CA . GLY A 1 266 ? -8.281 -20.641 -15.594 1 98.62 266 GLY A CA 1
ATOM 1989 C C . GLY A 1 266 ? -7.297 -19.562 -16.031 1 98.62 266 GLY A C 1
ATOM 1990 O O . GLY A 1 266 ? -6.297 -19.859 -16.688 1 98.62 266 GLY A O 1
ATOM 1991 N N . PHE A 1 267 ? -7.551 -18.312 -15.656 1 98.75 267 PHE A N 1
ATOM 1992 C CA . PHE A 1 267 ? -6.668 -17.203 -15.969 1 98.75 267 PHE A CA 1
ATOM 1993 C C . PHE A 1 267 ? -5.301 -17.391 -15.32 1 98.75 267 PHE A C 1
ATOM 1995 O O . PHE A 1 267 ? -4.27 -17.141 -15.953 1 98.75 267 PHE A O 1
ATOM 2002 N N . ALA A 1 268 ? -5.266 -17.891 -14.094 1 98.81 268 ALA A N 1
ATOM 2003 C CA . ALA A 1 268 ? -4.012 -18.125 -13.383 1 98.81 268 ALA A CA 1
ATOM 2004 C C . ALA A 1 268 ? -3.188 -19.203 -14.078 1 98.81 268 ALA A C 1
ATOM 2006 O O . ALA A 1 268 ? -1.969 -19.078 -14.211 1 98.81 268 ALA A O 1
ATOM 2007 N N . VAL A 1 269 ? -3.836 -20.266 -14.523 1 98.69 269 VAL A N 1
ATOM 2008 C CA . VAL A 1 269 ? -3.131 -21.312 -15.266 1 98.69 269 VAL A CA 1
ATOM 2009 C C . VAL A 1 269 ? -2.533 -20.719 -16.547 1 98.69 269 VAL A C 1
ATOM 2011 O O . VAL A 1 269 ? -1.375 -20.984 -16.875 1 98.69 269 VAL A O 1
ATOM 2014 N N . TRP A 1 270 ? -3.303 -19.906 -17.234 1 98.75 270 TRP A N 1
ATOM 2015 C CA . TRP A 1 270 ? -2.828 -19.281 -18.453 1 98.75 270 TRP A CA 1
ATOM 2016 C C . TRP A 1 270 ? -1.613 -18.406 -18.188 1 98.75 270 TRP A C 1
ATOM 2018 O O . TRP A 1 270 ? -0.617 -18.469 -18.906 1 98.75 270 TRP A O 1
ATOM 2028 N N . LEU A 1 271 ? -1.66 -17.609 -17.141 1 98.56 271 LEU A N 1
ATOM 2029 C CA . LEU A 1 271 ? -0.534 -16.75 -16.781 1 98.56 271 LEU A CA 1
ATOM 2030 C C . LEU A 1 271 ? 0.716 -17.578 -16.516 1 98.56 271 LEU A C 1
ATOM 2032 O O . LEU A 1 271 ? 1.81 -17.219 -16.953 1 98.56 271 LEU A O 1
ATOM 2036 N N . ALA A 1 272 ? 0.548 -18.672 -15.828 1 98 272 ALA A N 1
ATOM 2037 C CA . ALA A 1 272 ? 1.688 -19.453 -15.352 1 98 272 ALA A CA 1
ATOM 2038 C C . ALA A 1 272 ? 2.297 -20.281 -16.484 1 98 272 ALA A C 1
ATOM 2040 O O . ALA A 1 272 ? 3.469 -20.656 -16.422 1 98 272 ALA A O 1
ATOM 2041 N N . THR A 1 273 ? 1.508 -20.531 -17.562 1 97.06 273 THR A N 1
ATOM 2042 C CA . THR A 1 273 ? 1.977 -21.562 -18.484 1 97.06 273 THR A CA 1
ATOM 2043 C C . THR A 1 273 ? 2.125 -21 -19.891 1 97.06 273 THR A C 1
ATOM 2045 O O . THR A 1 273 ? 2.754 -21.625 -20.75 1 97.06 273 THR A O 1
ATOM 2048 N N . SER A 1 274 ? 1.548 -19.875 -20.156 1 96.75 274 SER A N 1
ATOM 2049 C CA . SER A 1 274 ? 1.565 -19.375 -21.516 1 96.75 274 SER A CA 1
ATOM 2050 C C . SER A 1 274 ? 2.615 -18.281 -21.688 1 96.75 274 SER A C 1
ATOM 2052 O O . SER A 1 274 ? 2.588 -17.266 -20.984 1 96.75 274 SER A O 1
ATOM 2054 N N . LYS A 1 275 ? 3.426 -18.359 -22.688 1 94.94 275 LYS A N 1
ATOM 2055 C CA . LYS A 1 275 ? 4.41 -17.328 -23.016 1 94.94 275 LYS A CA 1
ATOM 2056 C C . LYS A 1 275 ? 3.738 -16.094 -23.594 1 94.94 275 LYS A C 1
ATOM 2058 O O . LYS A 1 275 ? 4.328 -15.008 -23.609 1 94.94 275 LYS A O 1
ATOM 2063 N N . LYS A 1 276 ? 2.541 -16.281 -24.047 1 97.12 276 LYS A N 1
ATOM 2064 C CA . LYS A 1 276 ? 1.78 -15.148 -24.562 1 97.12 276 LYS A CA 1
ATOM 2065 C C . LYS A 1 276 ? 1.515 -14.117 -23.469 1 97.12 276 LYS A C 1
ATOM 2067 O O . LYS A 1 276 ? 1.18 -12.969 -23.766 1 97.12 276 LYS A O 1
ATOM 2072 N N . ALA A 1 277 ? 1.692 -14.516 -22.234 1 97.62 277 ALA A N 1
ATOM 2073 C CA . ALA A 1 277 ? 1.394 -13.641 -21.109 1 97.62 277 ALA A CA 1
ATOM 2074 C C . ALA A 1 277 ? 2.617 -12.82 -20.703 1 97.62 277 ALA A C 1
ATOM 2076 O O . ALA A 1 277 ? 2.529 -11.938 -19.844 1 97.62 277 ALA A O 1
ATOM 2077 N N . ASP A 1 278 ? 3.766 -12.992 -21.359 1 96.88 278 ASP A N 1
ATOM 2078 C CA . ASP A 1 278 ? 5.043 -12.453 -20.906 1 96.88 278 ASP A CA 1
ATOM 2079 C C . ASP A 1 278 ? 5.027 -10.93 -20.906 1 96.88 278 ASP A C 1
ATOM 2081 O O . ASP A 1 278 ? 5.664 -10.297 -20.062 1 96.88 278 ASP A O 1
ATOM 2085 N N . PHE A 1 279 ? 4.273 -10.312 -21.812 1 97.12 279 PHE A N 1
ATOM 2086 C CA . PHE A 1 279 ? 4.254 -8.859 -21.906 1 97.12 279 PHE A CA 1
ATOM 2087 C C . PHE A 1 279 ? 3.527 -8.258 -20.703 1 97.12 279 PHE A C 1
ATOM 2089 O O . PHE A 1 279 ? 3.613 -7.051 -20.453 1 97.12 279 PHE A O 1
ATOM 2096 N N . LEU A 1 280 ? 2.889 -9.078 -19.875 1 98.06 280 LEU A N 1
ATOM 2097 C CA . LEU A 1 280 ? 2.102 -8.625 -18.734 1 98.06 280 LEU A CA 1
ATOM 2098 C C . LEU A 1 280 ? 2.912 -8.711 -17.438 1 98.06 280 LEU A C 1
ATOM 2100 O O . LEU A 1 280 ? 2.422 -8.352 -16.375 1 98.06 280 LEU A O 1
ATOM 2104 N N . ARG A 1 281 ? 4.18 -9.219 -17.531 1 97.5 281 ARG A N 1
ATOM 2105 C CA . ARG A 1 281 ? 5.012 -9.375 -16.344 1 97.5 281 ARG A CA 1
ATOM 2106 C C . ARG A 1 281 ? 5.137 -8.055 -15.586 1 97.5 281 ARG A C 1
ATOM 2108 O O . ARG A 1 281 ? 5.402 -7.016 -16.188 1 97.5 281 ARG A O 1
ATOM 2115 N N . GLY A 1 282 ? 4.91 -8.117 -14.312 1 97.06 282 GLY A N 1
ATOM 2116 C CA . GLY A 1 282 ? 5.02 -6.973 -13.43 1 97.06 282 GLY A CA 1
ATOM 2117 C C . GLY A 1 282 ? 3.754 -6.141 -13.367 1 97.06 282 GLY A C 1
ATOM 2118 O O . GLY A 1 282 ? 3.611 -5.273 -12.508 1 97.06 282 GLY A O 1
ATOM 2119 N N . ARG A 1 283 ? 2.785 -6.441 -14.25 1 97 283 ARG A N 1
ATOM 2120 C CA . ARG A 1 283 ? 1.635 -5.566 -14.453 1 97 283 ARG A CA 1
ATOM 2121 C C . ARG A 1 283 ? 0.397 -6.121 -13.75 1 97 283 ARG A C 1
ATOM 2123 O O . ARG A 1 283 ? 0.361 -7.297 -13.383 1 97 283 ARG A O 1
ATOM 2130 N N . TYR A 1 284 ? -0.568 -5.246 -13.523 1 97.69 284 TYR A N 1
ATOM 2131 C CA . TYR A 1 284 ? -1.923 -5.59 -13.109 1 97.69 284 TYR A CA 1
ATOM 2132 C C . TYR A 1 284 ? -2.703 -6.223 -14.25 1 97.69 284 TYR A C 1
ATOM 2134 O O . TYR A 1 284 ? -2.648 -5.746 -15.391 1 97.69 284 TYR A O 1
ATOM 2142 N N . VAL A 1 285 ? -3.416 -7.289 -13.969 1 97.69 285 VAL A N 1
ATOM 2143 C CA . VAL A 1 285 ? -4.293 -7.922 -14.953 1 97.69 285 VAL A CA 1
ATOM 2144 C C . VAL A 1 285 ? -5.598 -8.344 -14.281 1 97.69 285 VAL A C 1
ATOM 2146 O O . VAL A 1 285 ? -5.645 -8.539 -13.062 1 97.69 285 VAL A O 1
ATOM 2149 N N . SER A 1 286 ? -6.656 -8.492 -15.078 1 96.69 286 SER A N 1
ATOM 2150 C CA . SER A 1 286 ? -7.965 -8.867 -14.555 1 96.69 286 SER A CA 1
ATOM 2151 C C . SER A 1 286 ? -8.477 -10.141 -15.219 1 96.69 286 SER A C 1
ATOM 2153 O O . SER A 1 286 ? -8.5 -10.242 -16.453 1 96.69 286 SER A O 1
ATOM 2155 N N . ALA A 1 287 ? -8.969 -11.047 -14.367 1 97.44 287 ALA A N 1
ATOM 2156 C CA . ALA A 1 287 ? -9.508 -12.312 -14.875 1 97.44 287 ALA A CA 1
ATOM 2157 C C . ALA A 1 287 ? -10.742 -12.078 -15.742 1 97.44 287 ALA A C 1
ATOM 2159 O O . ALA A 1 287 ? -11.148 -12.961 -16.5 1 97.44 287 ALA A O 1
ATOM 2160 N N . ASN A 1 288 ? -11.312 -10.875 -15.672 1 94.38 288 ASN A N 1
ATOM 2161 C CA . ASN A 1 288 ? -12.516 -10.562 -16.438 1 94.38 288 ASN A CA 1
ATOM 2162 C C . ASN A 1 288 ? -12.188 -10.219 -17.891 1 94.38 288 ASN A C 1
ATOM 2164 O O . ASN A 1 288 ? -13.086 -10.062 -18.703 1 94.38 288 ASN A O 1
ATOM 2168 N N . TRP A 1 289 ? -10.945 -10.102 -18.188 1 95.56 289 TRP A N 1
ATOM 2169 C CA . TRP A 1 289 ? -10.539 -9.75 -19.547 1 95.56 289 TRP A CA 1
ATOM 2170 C C . TRP A 1 289 ? -10.32 -11 -20.391 1 95.56 289 TRP A C 1
ATOM 2172 O O . TRP A 1 289 ? -9.773 -11.992 -19.906 1 95.56 289 TRP A O 1
ATOM 2182 N N . ASP A 1 290 ? -10.766 -10.969 -21.609 1 97.19 290 ASP A N 1
ATOM 2183 C CA . ASP A 1 290 ? -10.508 -12.062 -22.547 1 97.19 290 ASP A CA 1
ATOM 2184 C C . ASP A 1 290 ? -9.039 -12.102 -22.953 1 97.19 290 ASP A C 1
ATOM 2186 O O . ASP A 1 290 ? -8.484 -11.109 -23.422 1 97.19 290 ASP A O 1
ATOM 2190 N N . VAL A 1 291 ? -8.445 -13.242 -22.781 1 97.94 291 VAL A N 1
ATOM 2191 C CA . VAL A 1 291 ? -7 -13.312 -22.953 1 97.94 291 VAL A CA 1
ATOM 2192 C C . VAL A 1 291 ? -6.637 -13.078 -24.422 1 97.94 291 VAL A C 1
ATOM 2194 O O . VAL A 1 291 ? -5.566 -12.539 -24.719 1 97.94 291 VAL A O 1
ATOM 2197 N N . ASP A 1 292 ? -7.488 -13.5 -25.391 1 97.44 292 ASP A N 1
ATOM 2198 C CA . ASP A 1 292 ? -7.203 -13.25 -26.812 1 97.44 292 ASP A CA 1
ATOM 2199 C C . ASP A 1 292 ? -7.25 -11.758 -27.125 1 97.44 292 ASP A C 1
ATOM 2201 O O . ASP A 1 292 ? -6.398 -11.242 -27.844 1 97.44 292 ASP A O 1
ATOM 2205 N N . GLN A 1 293 ? -8.203 -11.109 -26.562 1 96.81 293 GLN A N 1
ATOM 2206 C CA . GLN A 1 293 ? -8.289 -9.664 -26.719 1 96.81 293 GLN A CA 1
ATOM 2207 C C . GLN A 1 293 ? -7.105 -8.961 -26.062 1 96.81 293 GLN A C 1
ATOM 2209 O O . GLN A 1 293 ? -6.582 -7.98 -26.594 1 96.81 293 GLN A O 1
ATOM 2214 N N . LEU A 1 294 ? -6.723 -9.461 -24.922 1 96.94 294 LEU A N 1
ATOM 2215 C CA . LEU A 1 294 ? -5.578 -8.906 -24.219 1 96.94 294 LEU A CA 1
ATOM 2216 C C . LEU A 1 294 ? -4.309 -9.016 -25.047 1 96.94 294 LEU A C 1
ATOM 2218 O O . LEU A 1 294 ? -3.555 -8.055 -25.172 1 96.94 294 LEU A O 1
ATOM 2222 N N . VAL A 1 295 ? -4.07 -10.141 -25.641 1 97.81 295 VAL A N 1
ATOM 2223 C CA . VAL A 1 295 ? -2.887 -10.375 -26.453 1 97.81 295 VAL A CA 1
ATOM 2224 C C . VAL A 1 295 ? -2.926 -9.469 -27.688 1 97.81 295 VAL A C 1
ATOM 2226 O O . VAL A 1 295 ? -1.894 -8.945 -28.109 1 97.81 295 VAL A O 1
ATOM 2229 N N . ALA A 1 296 ? -4.102 -9.266 -28.219 1 97.75 296 ALA A N 1
ATOM 2230 C CA . ALA A 1 296 ? -4.258 -8.383 -29.375 1 97.75 296 ALA A CA 1
ATOM 2231 C C . ALA A 1 296 ? -3.869 -6.949 -29.031 1 97.75 296 ALA A C 1
ATOM 2233 O O . ALA A 1 296 ? -3.484 -6.176 -29.906 1 97.75 296 ALA A O 1
ATOM 2234 N N . LYS A 1 297 ? -3.879 -6.602 -27.734 1 97.38 297 LYS A N 1
ATOM 2235 C CA . LYS A 1 297 ? -3.566 -5.246 -27.297 1 97.38 297 LYS A CA 1
ATOM 2236 C C . LYS A 1 297 ? -2.133 -5.152 -26.781 1 97.38 297 LYS A C 1
ATOM 2238 O O . LYS A 1 297 ? -1.74 -4.137 -26.203 1 97.38 297 LYS A O 1
ATOM 2243 N N . ARG A 1 298 ? -1.351 -6.156 -27 1 97.56 298 ARG A N 1
ATOM 2244 C CA . ARG A 1 298 ? 0.005 -6.25 -26.469 1 97.56 298 ARG A CA 1
ATOM 2245 C C . ARG A 1 298 ? 0.82 -5.012 -26.812 1 97.56 298 ARG A C 1
ATOM 2247 O O . ARG A 1 298 ? 1.396 -4.367 -25.938 1 97.56 298 ARG A O 1
ATOM 2254 N N . ASP A 1 299 ? 0.875 -4.633 -28.094 1 97.19 299 ASP A N 1
ATOM 2255 C CA . ASP A 1 299 ? 1.716 -3.531 -28.547 1 97.19 299 ASP A CA 1
ATOM 2256 C C . ASP A 1 299 ? 1.289 -2.213 -27.906 1 97.19 299 ASP A C 1
ATOM 2258 O O . ASP A 1 299 ? 2.133 -1.423 -27.484 1 97.19 299 ASP A O 1
ATOM 2262 N N . GLU A 1 300 ? 0.029 -2.021 -27.828 1 97 300 GLU A N 1
ATOM 2263 C CA . GLU A 1 300 ? -0.487 -0.81 -27.188 1 97 300 GLU A CA 1
ATOM 2264 C C . GLU A 1 300 ? -0.102 -0.75 -25.719 1 97 300 GLU A C 1
ATOM 2266 O O . GLU A 1 300 ? 0.356 0.286 -25.234 1 97 300 GLU A O 1
ATOM 2271 N N . ILE A 1 301 ? -0.256 -1.862 -25 1 96.19 301 ILE A N 1
ATOM 2272 C CA . ILE A 1 301 ? 0.009 -1.946 -23.562 1 96.19 301 ILE A CA 1
ATOM 2273 C C . ILE A 1 301 ? 1.489 -1.681 -23.297 1 96.19 301 ILE A C 1
ATOM 2275 O O . ILE A 1 301 ? 1.836 -0.917 -22.391 1 96.19 301 ILE A O 1
ATOM 2279 N N . VAL A 1 302 ? 2.34 -2.285 -24.125 1 95.56 302 VAL A N 1
ATOM 2280 C CA . VAL A 1 302 ? 3.777 -2.15 -23.922 1 95.56 302 VAL A CA 1
ATOM 2281 C C . VAL A 1 302 ? 4.227 -0.747 -24.312 1 95.56 302 VAL A C 1
ATOM 2283 O O . VAL A 1 302 ? 4.941 -0.08 -23.562 1 95.56 302 VAL A O 1
ATOM 2286 N N . GLN A 1 303 ? 3.729 -0.193 -25.422 1 94.25 303 GLN A N 1
ATOM 2287 C CA . GLN A 1 303 ? 4.16 1.097 -25.953 1 94.25 303 GLN A CA 1
ATOM 2288 C C . GLN A 1 303 ? 3.691 2.242 -25.062 1 94.25 303 GLN A C 1
ATOM 2290 O O . GLN A 1 303 ? 4.422 3.215 -24.844 1 94.25 303 GLN A O 1
ATOM 2295 N N . LYS A 1 304 ? 2.52 2.074 -24.516 1 93.06 304 LYS A N 1
ATOM 2296 C CA . LYS A 1 304 ? 1.953 3.152 -23.719 1 93.06 304 LYS A CA 1
ATOM 2297 C C . LYS A 1 304 ? 2.191 2.906 -22.219 1 93.06 304 LYS A C 1
ATOM 2299 O O . LYS A 1 304 ? 1.69 3.65 -21.375 1 93.06 304 LYS A O 1
ATOM 2304 N N . ASP A 1 305 ? 2.867 1.837 -21.875 1 91.75 305 ASP A N 1
ATOM 2305 C CA . ASP A 1 305 ? 3.215 1.476 -20.516 1 91.75 305 ASP A CA 1
ATOM 2306 C C . ASP A 1 305 ? 1.97 1.414 -19.625 1 91.75 305 ASP A C 1
ATOM 2308 O O . ASP A 1 305 ? 1.92 2.045 -18.578 1 91.75 305 ASP A O 1
ATOM 2312 N N . LEU A 1 306 ? 1.026 0.669 -20.125 1 94.25 306 LEU A N 1
ATOM 2313 C CA . LEU A 1 306 ? -0.247 0.547 -19.422 1 94.25 306 LEU A CA 1
ATOM 2314 C C . LEU A 1 306 ? -0.168 -0.517 -18.328 1 94.25 306 LEU A C 1
ATOM 2316 O O . LEU A 1 306 ? 0.767 -1.32 -18.312 1 94.25 306 LEU A O 1
ATOM 2320 N N . LEU A 1 307 ? -1.076 -0.484 -17.359 1 95.5 307 LEU A N 1
ATOM 2321 C CA . LEU A 1 307 ? -1.412 -1.503 -16.375 1 95.5 307 LEU A CA 1
ATOM 2322 C C . LEU A 1 307 ? -0.397 -1.514 -15.234 1 95.5 307 LEU A C 1
ATOM 2324 O O . LEU A 1 307 ? -0.311 -2.488 -14.484 1 95.5 307 LEU A O 1
ATOM 2328 N N . TRP A 1 308 ? 0.405 -0.438 -15.188 1 94.5 308 TRP A N 1
ATOM 2329 C CA . TRP A 1 308 ? 1.213 -0.142 -14.016 1 94.5 308 TRP A CA 1
ATOM 2330 C C . TRP A 1 308 ? 0.451 0.753 -13.039 1 94.5 308 TRP A C 1
ATOM 2332 O O . TRP A 1 308 ? -0.385 1.559 -13.453 1 94.5 308 TRP A O 1
ATOM 2342 N N . THR A 1 309 ? 0.678 0.576 -11.758 1 94.62 309 THR A N 1
ATOM 2343 C CA . THR A 1 309 ? 0.163 1.531 -10.781 1 94.62 309 THR A CA 1
ATOM 2344 C C . THR A 1 309 ? 1.064 2.76 -10.703 1 94.62 309 THR A C 1
ATOM 2346 O O . THR A 1 309 ? 2.256 2.643 -10.406 1 94.62 309 THR A O 1
ATOM 2349 N N . ARG A 1 310 ? 0.469 3.91 -11.008 1 93.25 310 ARG A N 1
ATOM 2350 C CA . ARG A 1 310 ? 1.231 5.152 -11.047 1 93.25 310 ARG A CA 1
ATOM 2351 C C . ARG A 1 310 ? 0.417 6.312 -10.484 1 93.25 310 ARG A C 1
ATOM 2353 O O . ARG A 1 310 ? -0.798 6.195 -10.305 1 93.25 310 ARG A O 1
ATOM 2360 N N . VAL A 1 311 ? 1.147 7.379 -10.141 1 94.56 311 VAL A N 1
ATOM 2361 C CA . VAL A 1 311 ? 0.486 8.664 -9.953 1 94.56 311 VAL A CA 1
ATOM 2362 C C . VAL A 1 311 ? 0.198 9.297 -11.312 1 94.56 311 VAL A C 1
ATOM 2364 O O . VAL A 1 311 ? 1.123 9.625 -12.055 1 94.56 311 VAL A O 1
ATOM 2367 N N . VAL A 1 312 ? -1.043 9.477 -11.609 1 91.94 312 VAL A N 1
ATOM 2368 C CA . VAL A 1 312 ? -1.458 9.938 -12.93 1 91.94 312 VAL A CA 1
ATOM 2369 C C . VAL A 1 312 ? -0.851 11.312 -13.211 1 91.94 312 VAL A C 1
ATOM 2371 O O . VAL A 1 312 ? -0.948 12.219 -12.391 1 91.94 312 VAL A O 1
ATOM 2374 N N . GLY A 1 313 ? -0.163 11.414 -14.32 1 89.38 313 GLY A N 1
ATOM 2375 C CA . GLY A 1 313 ? 0.397 12.688 -14.75 1 89.38 313 GLY A CA 1
ATOM 2376 C C . GLY A 1 313 ? 1.829 12.891 -14.297 1 89.38 313 GLY A C 1
ATOM 2377 O O . GLY A 1 313 ? 2.486 13.852 -14.703 1 89.38 313 GLY A O 1
ATOM 2378 N N . GLN A 1 314 ? 2.273 12.086 -13.359 1 87.19 314 GLN A N 1
ATOM 2379 C CA . GLN A 1 314 ? 3.648 12.203 -12.883 1 87.19 314 GLN A CA 1
ATOM 2380 C C . GLN A 1 314 ? 4.59 11.344 -13.727 1 87.19 314 GLN A C 1
ATOM 2382 O O . GLN A 1 314 ? 4.238 10.227 -14.117 1 87.19 314 GLN A O 1
ATOM 2387 N N . GLU A 1 315 ? 5.707 11.953 -14 1 76.25 315 GLU A N 1
ATOM 2388 C CA . GLU A 1 315 ? 6.715 11.18 -14.719 1 76.25 315 GLU A CA 1
ATOM 2389 C C . GLU A 1 315 ? 7.211 10.008 -13.875 1 76.25 315 GLU A C 1
ATOM 2391 O O . GLU A 1 315 ? 7.414 10.141 -12.672 1 76.25 315 GLU A O 1
ATOM 2396 N N . GLN A 1 316 ? 7.277 8.891 -14.562 1 67.25 316 GLN A N 1
ATOM 2397 C CA . GLN A 1 316 ? 7.645 7.656 -13.875 1 67.25 316 GLN A CA 1
ATOM 2398 C C . GLN A 1 316 ? 9.156 7.43 -13.914 1 67.25 316 GLN A C 1
ATOM 2400 O O . GLN A 1 316 ? 9.805 7.711 -14.93 1 67.25 316 GLN A O 1
ATOM 2405 N N . VAL A 1 317 ? 9.75 7.371 -12.703 1 60.06 317 VAL A N 1
ATOM 2406 C CA . VAL A 1 317 ? 11.148 6.941 -12.688 1 60.06 317 VAL A CA 1
ATOM 2407 C C . VAL A 1 317 ? 11.219 5.422 -12.781 1 60.06 317 VAL A C 1
ATOM 2409 O O . VAL A 1 317 ? 10.719 4.715 -11.898 1 60.06 317 VAL A O 1
ATOM 2412 N N . MET A 1 318 ? 11.281 4.812 -13.969 1 60.91 318 MET A N 1
ATOM 2413 C CA . MET A 1 318 ? 11.438 3.371 -14.125 1 60.91 318 MET A CA 1
ATOM 2414 C C . MET A 1 318 ? 12.914 2.979 -14.047 1 60.91 318 MET A C 1
ATOM 2416 O O . MET A 1 318 ? 13.789 3.77 -14.391 1 60.91 318 MET A O 1
ATOM 2420 N N . PRO A 1 319 ? 13.312 1.895 -13.219 1 58.88 319 PRO A N 1
ATOM 2421 C CA . PRO A 1 319 ? 14.719 1.496 -13.086 1 58.88 319 PRO A CA 1
ATOM 2422 C C . PRO A 1 319 ? 15.484 1.585 -14.398 1 58.88 319 PRO A C 1
ATOM 2424 O O . PRO A 1 319 ? 16.688 1.853 -14.398 1 58.88 319 PRO A O 1
ATOM 2427 N N . HIS A 1 320 ? 15.141 0.979 -15.445 1 48.03 320 HIS A N 1
ATOM 2428 C CA . HIS A 1 320 ? 16.016 0.988 -16.609 1 48.03 320 HIS A CA 1
ATOM 2429 C C . HIS A 1 320 ? 16.234 2.408 -17.109 1 48.03 320 HIS A C 1
ATOM 2431 O O . HIS A 1 320 ? 16.953 2.615 -18.094 1 48.03 320 HIS A O 1
ATOM 2437 N N . SER A 1 321 ? 15.32 3.281 -16.797 1 37.62 321 SER A N 1
ATOM 2438 C CA . SER A 1 321 ? 15.508 4.578 -17.438 1 37.62 321 SER A CA 1
ATOM 2439 C C . SER A 1 321 ? 16.656 5.348 -16.797 1 37.62 321 SER A C 1
ATOM 2441 O O . SER A 1 321 ? 16.812 5.359 -15.578 1 37.62 321 SER A O 1
ATOM 2443 N N . THR A 1 322 ? 17.734 5.523 -17.406 1 34.69 322 THR A N 1
ATOM 2444 C CA . THR A 1 322 ? 18.922 6.277 -17.031 1 34.69 322 THR A CA 1
ATOM 2445 C C . THR A 1 322 ? 18.547 7.496 -16.203 1 34.69 322 THR A C 1
ATOM 2447 O O . THR A 1 322 ? 19.312 7.918 -15.32 1 34.69 322 THR A O 1
ATOM 2450 N N . HIS A 1 323 ? 17.891 8.477 -16.766 1 28.75 323 HIS A N 1
ATOM 2451 C CA . HIS A 1 323 ? 17.781 9.859 -16.312 1 28.75 323 HIS A CA 1
ATOM 2452 C C . HIS A 1 323 ? 16.578 10.039 -15.383 1 28.75 323 HIS A C 1
ATOM 2454 O O . HIS A 1 323 ? 15.43 9.836 -15.805 1 28.75 323 HIS A O 1
ATOM 2460 N N . VAL A 1 324 ? 16.547 9.523 -14.383 1 33.38 324 VAL A N 1
ATOM 2461 C CA . VAL A 1 324 ? 15.508 10.008 -13.469 1 33.38 324 VAL A CA 1
ATOM 2462 C C . VAL A 1 324 ? 15.578 11.531 -13.375 1 33.38 324 VAL A C 1
ATOM 2464 O O . VAL A 1 324 ? 16.562 12.086 -12.891 1 33.38 324 VAL A O 1
ATOM 2467 N N . HIS A 1 325 ? 15.016 12.203 -14.266 1 28.06 325 HIS A N 1
ATOM 2468 C CA . HIS A 1 325 ? 14.938 13.633 -14 1 28.06 325 HIS A CA 1
ATOM 2469 C C . HIS A 1 325 ? 14.031 13.93 -12.812 1 28.06 325 HIS A C 1
ATOM 2471 O O . HIS A 1 325 ? 12.844 13.594 -12.836 1 28.06 325 HIS A O 1
ATOM 2477 N N . LEU A 1 326 ? 14.438 13.711 -11.758 1 27.67 326 LEU A N 1
ATOM 2478 C CA . LEU A 1 326 ? 13.781 14.266 -10.578 1 27.67 326 LEU A CA 1
ATOM 2479 C C . LEU A 1 326 ? 13.367 15.711 -10.812 1 27.67 326 LEU A C 1
ATOM 2481 O O . LEU A 1 326 ? 14.211 16.562 -11.07 1 27.67 326 LEU A O 1
ATOM 2485 N N . TYR A 1 327 ? 12.352 16 -11.664 1 25.19 327 TYR A N 1
ATOM 2486 C CA . TYR A 1 327 ? 12 17.406 -11.672 1 25.19 327 TYR A CA 1
ATOM 2487 C C . TYR A 1 327 ? 11.625 17.891 -10.273 1 25.19 327 TYR A C 1
ATOM 2489 O O . TYR A 1 327 ? 11.109 17.109 -9.461 1 25.19 327 TYR A O 1
ATOM 2497 N N . MET B 1 1 ? 14.258 28.281 -0.383 1 82.38 1 MET B N 1
ATOM 2498 C CA . MET B 1 1 ? 12.797 28.344 -0.334 1 82.38 1 MET B CA 1
ATOM 2499 C C . MET B 1 1 ? 12.281 29.609 -1.003 1 82.38 1 MET B C 1
ATOM 2501 O O . MET B 1 1 ? 12.852 30.688 -0.815 1 82.38 1 MET B O 1
ATOM 2505 N N . TYR B 1 2 ? 11.32 29.5 -1.85 1 89.56 2 TYR B N 1
ATOM 2506 C CA . TYR B 1 2 ? 10.766 30.641 -2.557 1 89.56 2 TYR B CA 1
ATOM 2507 C C . TYR B 1 2 ? 9.688 31.328 -1.728 1 89.56 2 TYR B C 1
ATOM 2509 O O . TYR B 1 2 ? 9.195 30.75 -0.75 1 89.56 2 TYR B O 1
ATOM 2517 N N . ASP B 1 3 ? 9.328 32.469 -1.945 1 94.25 3 ASP B N 1
ATOM 2518 C CA . ASP B 1 3 ? 8.578 33.375 -1.074 1 94.25 3 ASP B CA 1
ATOM 2519 C C . ASP B 1 3 ? 7.156 32.875 -0.846 1 94.25 3 ASP B C 1
ATOM 2521 O O . ASP B 1 3 ? 6.633 32.969 0.267 1 94.25 3 ASP B O 1
ATOM 2525 N N . ALA B 1 4 ? 6.555 32.344 -1.781 1 96.38 4 ALA B N 1
ATOM 2526 C CA . ALA B 1 4 ? 5.137 31.984 -1.741 1 96.38 4 ALA B CA 1
ATOM 2527 C C . ALA B 1 4 ? 4.852 30.984 -0.623 1 96.38 4 ALA B C 1
ATOM 2529 O O . ALA B 1 4 ? 3.705 30.844 -0.188 1 96.38 4 ALA B O 1
ATOM 2530 N N . ILE B 1 5 ? 5.926 30.297 -0.151 1 97.69 5 ILE B N 1
ATOM 2531 C CA . ILE B 1 5 ? 5.699 29.312 0.901 1 97.69 5 ILE B CA 1
ATOM 2532 C C . ILE B 1 5 ? 6.551 29.656 2.123 1 97.69 5 ILE B C 1
ATOM 2534 O O . ILE B 1 5 ? 6.809 28.797 2.971 1 97.69 5 ILE B O 1
ATOM 2538 N N . SER B 1 6 ? 7.031 30.875 2.215 1 97.31 6 SER B N 1
ATOM 2539 C CA . SER B 1 6 ? 7.852 31.312 3.34 1 97.31 6 SER B CA 1
ATOM 2540 C C . SER B 1 6 ? 6.996 31.609 4.57 1 97.31 6 SER B C 1
ATOM 2542 O O . SER B 1 6 ? 6.168 32.531 4.555 1 97.31 6 SER B O 1
ATOM 2544 N N . PRO B 1 7 ? 7.211 30.875 5.66 1 96.12 7 PRO B N 1
ATOM 2545 C CA . PRO B 1 7 ? 6.414 31.125 6.867 1 96.12 7 PRO B CA 1
ATOM 2546 C C . PRO B 1 7 ? 6.691 32.5 7.488 1 96.12 7 PRO B C 1
ATOM 2548 O O . PRO B 1 7 ? 5.867 33 8.25 1 96.12 7 PRO B O 1
ATOM 2551 N N . ALA B 1 8 ? 7.828 33.094 7.145 1 93.19 8 ALA B N 1
ATOM 2552 C CA . ALA B 1 8 ? 8.227 34.375 7.723 1 93.19 8 ALA B CA 1
ATOM 2553 C C . ALA B 1 8 ? 7.727 35.531 6.875 1 93.19 8 ALA B C 1
ATOM 2555 O O . ALA B 1 8 ? 7.734 36.688 7.32 1 93.19 8 ALA B O 1
ATOM 2556 N N . HIS B 1 9 ? 7.266 35.25 5.68 1 94.75 9 HIS B N 1
ATOM 2557 C CA . HIS B 1 9 ? 6.871 36.344 4.773 1 94.75 9 HIS B CA 1
ATOM 2558 C C . HIS B 1 9 ? 5.469 36.125 4.227 1 94.75 9 HIS B C 1
ATOM 2560 O O . HIS B 1 9 ? 4.477 36.375 4.918 1 94.75 9 HIS B O 1
ATOM 2566 N N . ALA B 1 10 ? 5.391 35.438 3.084 1 96.44 10 ALA B N 1
ATOM 2567 C CA . ALA B 1 10 ? 4.102 35.281 2.416 1 96.44 10 ALA B CA 1
ATOM 2568 C C . ALA B 1 10 ? 3.098 34.562 3.307 1 96.44 10 ALA B C 1
ATOM 2570 O O . ALA B 1 10 ? 1.892 34.812 3.217 1 96.44 10 ALA B O 1
ATOM 2571 N N . LEU B 1 11 ? 3.58 33.688 4.215 1 97 11 LEU B N 1
ATOM 2572 C CA . LEU B 1 11 ? 2.68 32.906 5.055 1 97 11 LEU B CA 1
ATOM 2573 C C . LEU B 1 11 ? 2.766 33.375 6.508 1 97 11 LEU B C 1
ATOM 2575 O O . LEU B 1 11 ? 2.379 32.625 7.418 1 97 11 LEU B O 1
ATOM 2579 N N . ALA B 1 12 ? 3.273 34.562 6.621 1 95 12 ALA B N 1
ATOM 2580 C CA . ALA B 1 12 ? 3.297 35.125 7.977 1 95 12 ALA B CA 1
ATOM 2581 C C . ALA B 1 12 ? 1.889 35.188 8.555 1 95 12 ALA B C 1
ATOM 2583 O O . ALA B 1 12 ? 0.956 35.656 7.887 1 95 12 ALA B O 1
ATOM 2584 N N . HIS B 1 13 ? 1.646 34.625 9.734 1 94.81 13 HIS B N 1
ATOM 2585 C CA . HIS B 1 13 ? 0.428 34.688 10.531 1 94.81 13 HIS B CA 1
ATOM 2586 C C . HIS B 1 13 ? -0.661 33.812 9.914 1 94.81 13 HIS B C 1
ATOM 2588 O O . HIS B 1 13 ? -1.8 33.781 10.391 1 94.81 13 HIS B O 1
ATOM 2594 N N . ALA B 1 14 ? -0.267 33.062 8.844 1 95.94 14 ALA B N 1
ATOM 2595 C CA . ALA B 1 14 ? -1.263 32.219 8.156 1 95.94 14 ALA B CA 1
ATOM 2596 C C . ALA B 1 14 ? -1.795 31.125 9.07 1 95.94 14 ALA B C 1
ATOM 2598 O O . ALA B 1 14 ? -2.906 30.641 8.875 1 95.94 14 ALA B O 1
ATOM 2599 N N . ALA B 1 15 ? -1.032 30.75 10.102 1 95.44 15 ALA B N 1
ATOM 2600 C CA . ALA B 1 15 ? -1.429 29.641 10.977 1 95.44 15 ALA B CA 1
ATOM 2601 C C . ALA B 1 15 ? -1.966 30.172 12.305 1 95.44 15 ALA B C 1
ATOM 2603 O O . ALA B 1 15 ? -2.074 29.422 13.273 1 95.44 15 ALA B O 1
ATOM 2604 N N . GLN B 1 16 ? -2.268 31.438 12.367 1 93.5 16 GLN B N 1
ATOM 2605 C CA . GLN B 1 16 ? -2.777 32 13.602 1 93.5 16 GLN B CA 1
ATOM 2606 C C . GLN B 1 16 ? -4.004 31.266 14.102 1 93.5 16 GLN B C 1
ATOM 2608 O O . GLN B 1 16 ? -4.93 30.984 13.336 1 93.5 16 GLN B O 1
ATOM 2613 N N . GLY B 1 17 ? -3.949 30.844 15.375 1 90.31 17 GLY B N 1
ATOM 2614 C CA . GLY B 1 17 ? -5.074 30.172 16.016 1 90.31 17 GLY B CA 1
ATOM 2615 C C . GLY B 1 17 ? -5.074 28.672 15.789 1 90.31 17 GLY B C 1
ATOM 2616 O O . GLY B 1 17 ? -5.844 27.953 16.422 1 90.31 17 GLY B O 1
ATOM 2617 N N . LEU B 1 18 ? -4.16 28.172 14.969 1 92.69 18 LEU B N 1
ATOM 2618 C CA . LEU B 1 18 ? -4.16 26.75 14.602 1 92.69 18 LEU B CA 1
ATOM 2619 C C . LEU B 1 18 ? -3.377 25.922 15.625 1 92.69 18 LEU B C 1
ATOM 2621 O O . LEU B 1 18 ? -2.334 26.375 16.109 1 92.69 18 LEU B O 1
ATOM 2625 N N . ALA B 1 19 ? -3.943 24.781 15.945 1 94.88 19 ALA B N 1
ATOM 2626 C CA . ALA B 1 19 ? -3.213 23.75 16.672 1 94.88 19 ALA B CA 1
ATOM 2627 C C . ALA B 1 19 ? -2.799 22.609 15.734 1 94.88 19 ALA B C 1
ATOM 2629 O O . ALA B 1 19 ? -3.629 22.062 15 1 94.88 19 ALA B O 1
ATOM 2630 N N . VAL B 1 20 ? -1.501 22.281 15.797 1 97.38 20 VAL B N 1
ATOM 2631 C CA . VAL B 1 20 ? -0.93 21.344 14.836 1 97.38 20 VAL B CA 1
ATOM 2632 C C . VAL B 1 20 ? -0.266 20.188 15.57 1 97.38 20 VAL B C 1
ATOM 2634 O O . VAL B 1 20 ? 0.487 20.391 16.531 1 97.38 20 VAL B O 1
ATOM 2637 N N . LEU B 1 21 ? -0.619 18.969 15.211 1 98.31 21 LEU B N 1
ATOM 2638 C CA . LEU B 1 21 ? 0.071 17.781 15.703 1 98.31 21 LEU B CA 1
ATOM 2639 C C . LEU B 1 21 ? 0.956 17.172 14.625 1 98.31 21 LEU B C 1
ATOM 2641 O O . LEU B 1 21 ? 0.491 16.922 13.508 1 98.31 21 LEU B O 1
ATOM 2645 N N . ILE B 1 22 ? 2.238 16.984 14.922 1 98.88 22 ILE B N 1
ATOM 2646 C CA . ILE B 1 22 ? 3.199 16.453 13.961 1 98.88 22 ILE B CA 1
ATOM 2647 C C . ILE B 1 22 ? 3.863 15.195 14.531 1 98.88 22 ILE B C 1
ATOM 2649 O O . ILE B 1 22 ? 4.539 15.258 15.555 1 98.88 22 ILE B O 1
ATOM 2653 N N . THR B 1 23 ? 3.666 14.094 13.875 1 98.81 23 THR B N 1
ATOM 2654 C CA . THR B 1 23 ? 4.375 12.883 14.258 1 98.81 23 THR B CA 1
ATOM 2655 C C . THR B 1 23 ? 5.773 12.852 13.648 1 98.81 23 THR B C 1
ATOM 2657 O O . THR B 1 23 ? 5.992 13.391 12.555 1 98.81 23 THR B O 1
ATOM 2660 N N . GLY B 1 24 ? 6.699 12.156 14.336 1 98.31 24 GLY B N 1
ATOM 2661 C CA . GLY B 1 24 ? 8.078 12.156 13.859 1 98.31 24 GLY B CA 1
ATOM 2662 C C . GLY B 1 24 ? 8.688 13.539 13.812 1 98.31 24 GLY B C 1
ATOM 2663 O O . GLY B 1 24 ? 9.328 13.906 12.828 1 98.31 24 GLY B O 1
ATOM 2664 N N . SER B 1 25 ? 8.469 14.328 14.805 1 98.44 25 SER B N 1
ATOM 2665 C CA . SER B 1 25 ? 8.797 15.75 14.742 1 98.44 25 SER B CA 1
ATOM 2666 C C . SER B 1 25 ? 10.109 16.047 15.453 1 98.44 25 SER B C 1
ATOM 2668 O O . SER B 1 25 ? 10.469 17.203 15.656 1 98.44 25 SER B O 1
ATOM 2670 N N . GLY B 1 26 ? 10.852 15.023 15.836 1 97.25 26 GLY B N 1
ATOM 2671 C CA . GLY B 1 26 ? 12.078 15.219 16.594 1 97.25 26 GLY B CA 1
ATOM 2672 C C . GLY B 1 26 ? 13.266 15.57 15.719 1 97.25 26 GLY B C 1
ATOM 2673 O O . GLY B 1 26 ? 14.289 16.047 16.219 1 97.25 26 GLY B O 1
ATOM 2674 N N . ARG B 1 27 ? 13.242 15.312 14.445 1 94.56 27 ARG B N 1
ATOM 2675 C CA . ARG B 1 27 ? 14.344 15.586 13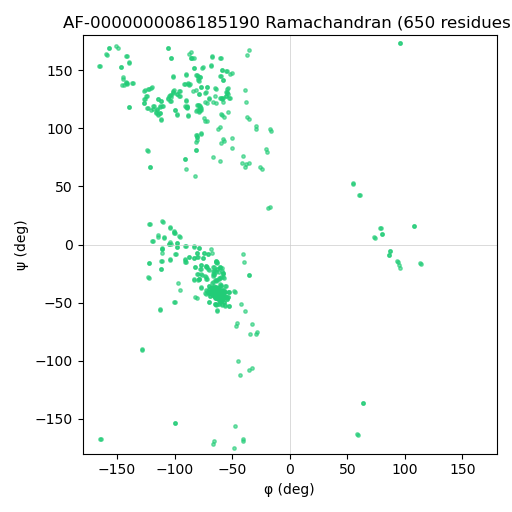.531 1 94.56 27 ARG B CA 1
ATOM 2676 C C . ARG B 1 27 ? 13.852 15.719 12.094 1 94.56 27 ARG B C 1
ATOM 2678 O O . ARG B 1 27 ? 12.664 15.516 11.82 1 94.56 27 ARG B O 1
ATOM 2685 N N . GLY B 1 28 ? 14.727 16.172 11.281 1 96.06 28 GLY B N 1
ATOM 2686 C CA . GLY B 1 28 ? 14.492 16.141 9.844 1 96.06 28 GLY B CA 1
ATOM 2687 C C . GLY B 1 28 ? 13.32 16.984 9.406 1 96.06 28 GLY B C 1
ATOM 2688 O O . GLY B 1 28 ? 13.211 18.156 9.789 1 96.06 28 GLY B O 1
ATOM 2689 N N . VAL B 1 29 ? 12.516 16.422 8.523 1 98 29 VAL B N 1
ATOM 2690 C CA . VAL B 1 29 ? 11.391 17.125 7.91 1 98 29 VAL B CA 1
ATOM 2691 C C . VAL B 1 29 ? 10.375 17.516 8.977 1 98 29 VAL B C 1
ATOM 2693 O O . VAL B 1 29 ? 9.867 18.641 8.984 1 98 29 VAL B O 1
ATOM 2696 N N . GLY B 1 30 ? 10.102 16.625 9.953 1 98.62 30 GLY B N 1
ATOM 2697 C CA . GLY B 1 30 ? 9.141 16.891 11.016 1 98.62 30 GLY B CA 1
ATOM 2698 C C . GLY B 1 30 ? 9.531 18.062 11.898 1 98.62 30 GLY B C 1
ATOM 2699 O O . GLY B 1 30 ? 8.688 18.891 12.266 1 98.62 30 GLY B O 1
ATOM 2700 N N . ARG B 1 31 ? 10.781 18.125 12.227 1 98.44 31 ARG B N 1
ATOM 2701 C CA . ARG B 1 31 ? 11.312 19.25 12.977 1 98.44 31 ARG B CA 1
ATOM 2702 C C . ARG B 1 31 ? 11.109 20.562 12.211 1 98.44 31 ARG B C 1
ATOM 2704 O O . ARG B 1 31 ? 10.672 21.562 12.781 1 98.44 31 ARG B O 1
ATOM 2711 N N . ALA B 1 32 ? 11.453 20.547 10.945 1 98.56 32 ALA B N 1
ATOM 2712 C CA . ALA B 1 32 ? 11.312 21.75 10.117 1 98.56 32 ALA B CA 1
ATOM 2713 C C . ALA B 1 32 ? 9.859 22.172 10.008 1 98.56 32 ALA B C 1
ATOM 2715 O O . ALA B 1 32 ? 9.555 23.375 10 1 98.56 32 ALA B O 1
ATOM 2716 N N . GLU B 1 33 ? 8.953 21.219 9.883 1 98.81 33 GLU B N 1
ATOM 2717 C CA . GLU B 1 33 ? 7.523 21.531 9.812 1 98.81 33 GLU B CA 1
ATOM 2718 C C . GLU B 1 33 ? 7.043 22.188 11.102 1 98.81 33 GLU B C 1
ATOM 2720 O O . GLU B 1 33 ? 6.293 23.172 11.062 1 98.81 33 GLU B O 1
ATOM 2725 N N . ALA B 1 34 ? 7.5 21.656 12.211 1 98.81 34 ALA B N 1
ATOM 2726 C CA . ALA B 1 34 ? 7.137 22.25 13.492 1 98.81 34 ALA B CA 1
ATOM 2727 C C . ALA B 1 34 ? 7.582 23.703 13.578 1 98.81 34 ALA B C 1
ATOM 2729 O O . ALA B 1 34 ? 6.801 24.578 13.953 1 98.81 34 ALA B O 1
ATOM 2730 N N . LEU B 1 35 ? 8.812 23.938 13.211 1 98.38 35 LEU B N 1
ATOM 2731 C CA . LEU B 1 35 ? 9.367 25.281 13.242 1 98.38 35 LEU B CA 1
ATOM 2732 C C . LEU B 1 35 ? 8.609 26.203 12.297 1 98.38 35 LEU B C 1
ATOM 2734 O O . LEU B 1 35 ? 8.32 27.359 12.648 1 98.38 35 LEU B O 1
ATOM 2738 N N . ALA B 1 36 ? 8.266 25.734 11.125 1 98.44 36 ALA B N 1
ATOM 2739 C CA . ALA B 1 36 ? 7.582 26.547 10.117 1 98.44 36 ALA B CA 1
ATOM 2740 C C . ALA B 1 36 ? 6.188 26.953 10.594 1 98.44 36 ALA B C 1
ATOM 2742 O O . ALA B 1 36 ? 5.789 28.109 10.438 1 98.44 36 ALA B O 1
ATOM 2743 N N . PHE B 1 37 ? 5.43 26.031 11.156 1 98.19 37 PHE B N 1
ATOM 2744 C CA . PHE B 1 37 ? 4.098 26.344 11.656 1 98.19 37 PHE B CA 1
ATOM 2745 C C . PHE B 1 37 ? 4.176 27.359 12.805 1 98.19 37 PHE B C 1
ATOM 2747 O O . PHE B 1 37 ? 3.352 28.266 12.898 1 98.19 37 PHE B O 1
ATOM 2754 N N . ALA B 1 38 ? 5.148 27.188 13.664 1 97.62 38 ALA B N 1
ATOM 2755 C CA . ALA B 1 38 ? 5.34 28.141 14.758 1 97.62 38 ALA B CA 1
ATOM 2756 C C . ALA B 1 38 ? 5.629 29.531 14.219 1 97.62 38 ALA B C 1
ATOM 2758 O O . ALA B 1 38 ? 5.039 30.516 14.672 1 97.62 38 ALA B O 1
ATOM 2759 N N . GLN B 1 39 ? 6.488 29.594 13.258 1 96.75 39 GLN B N 1
ATOM 2760 C CA . GLN B 1 39 ? 6.859 30.859 12.648 1 96.75 39 GLN B CA 1
ATOM 2761 C C . GLN B 1 39 ? 5.668 31.5 11.938 1 96.75 39 GLN B C 1
ATOM 2763 O O . GLN B 1 39 ? 5.547 32.719 11.898 1 96.75 39 GLN B O 1
ATOM 2768 N N . ALA B 1 40 ? 4.797 30.656 11.453 1 96.94 40 ALA B N 1
ATOM 2769 C CA . ALA B 1 40 ? 3.627 31.156 10.727 1 96.94 40 ALA B CA 1
ATOM 2770 C C . ALA B 1 40 ? 2.514 31.547 11.688 1 96.94 40 ALA B C 1
ATOM 2772 O O . ALA B 1 40 ? 1.427 31.953 11.266 1 96.94 40 ALA B O 1
ATOM 2773 N N . GLY B 1 41 ? 2.729 31.359 13.023 1 95.69 41 GLY B N 1
ATOM 2774 C CA . GLY B 1 41 ? 1.814 31.922 14 1 95.69 41 GLY B CA 1
ATOM 2775 C C . GLY B 1 41 ? 0.943 30.875 14.672 1 95.69 41 GLY B C 1
ATOM 2776 O O . GLY B 1 41 ? -0.059 31.219 15.312 1 95.69 41 GLY B O 1
ATOM 2777 N N . ALA B 1 42 ? 1.254 29.609 14.602 1 95.69 42 ALA B N 1
ATOM 2778 C CA . ALA B 1 42 ? 0.438 28.562 15.211 1 95.69 42 ALA B CA 1
ATOM 2779 C C . ALA B 1 42 ? 0.284 28.797 16.703 1 95.69 42 ALA B C 1
ATOM 2781 O O . ALA B 1 42 ? 1.236 29.188 17.391 1 95.69 42 ALA B O 1
ATOM 2782 N N . LYS B 1 43 ? -0.926 28.5 17.172 1 93.5 43 LYS B N 1
ATOM 2783 C CA . LYS B 1 43 ? -1.226 28.672 18.578 1 93.5 43 LYS B CA 1
ATOM 2784 C C . LYS B 1 43 ? -0.637 27.547 19.422 1 93.5 43 LYS B C 1
ATOM 2786 O O . LYS B 1 43 ? -0.188 27.766 20.547 1 93.5 43 LYS B O 1
ATOM 2791 N N . LYS B 1 44 ? -0.685 26.375 18.844 1 94.69 44 LYS B N 1
ATOM 2792 C CA . LYS B 1 44 ? -0.248 25.188 19.547 1 94.69 44 LYS B CA 1
ATOM 2793 C C . LYS B 1 44 ? 0.432 24.203 18.609 1 94.69 44 LYS B C 1
ATOM 2795 O O . LYS B 1 44 ? -0.024 24 17.484 1 94.69 44 LYS B O 1
ATOM 2800 N N . ILE B 1 45 ? 1.518 23.641 19.062 1 97.38 45 ILE B N 1
ATOM 2801 C CA . ILE B 1 45 ? 2.205 22.578 18.344 1 97.38 45 ILE B CA 1
ATOM 2802 C C . ILE B 1 45 ? 2.4 21.375 19.266 1 97.38 45 ILE B C 1
ATOM 2804 O O . ILE B 1 45 ? 2.969 21.5 20.359 1 97.38 45 ILE B O 1
ATOM 2808 N N . VAL B 1 46 ? 1.876 20.25 18.875 1 97.88 46 VAL B N 1
ATOM 2809 C CA . VAL B 1 46 ? 2.102 19 19.578 1 97.88 46 VAL B CA 1
ATOM 2810 C C . VAL B 1 46 ? 3.182 18.188 18.859 1 97.88 46 VAL B C 1
ATOM 2812 O O . VAL B 1 46 ? 3.006 17.781 17.703 1 97.88 46 VAL B O 1
ATOM 2815 N N . LEU B 1 47 ? 4.285 18 19.578 1 98.5 47 LEU B N 1
ATOM 2816 C CA . LEU B 1 47 ? 5.422 17.234 19.078 1 98.5 47 LEU B CA 1
ATOM 2817 C C . LEU B 1 47 ? 5.387 15.805 19.594 1 98.5 47 LEU B C 1
ATOM 2819 O O . LEU B 1 47 ? 5.238 15.57 20.797 1 98.5 47 LEU B O 1
ATOM 2823 N N . THR B 1 48 ? 5.52 14.859 18.672 1 98.38 48 THR B N 1
ATOM 2824 C CA . THR B 1 48 ? 5.574 13.477 19.141 1 98.38 48 THR B CA 1
ATOM 2825 C C . THR B 1 48 ? 6.574 12.672 18.312 1 98.38 48 THR B C 1
ATOM 2827 O O . THR B 1 48 ? 6.688 12.867 17.109 1 98.38 48 THR B O 1
ATOM 2830 N N . SER B 1 49 ? 7.312 11.875 18.906 1 97.44 49 SER B N 1
ATOM 2831 C CA . SER B 1 49 ? 8.227 10.859 18.391 1 97.44 49 SER B CA 1
ATOM 2832 C C . SER B 1 49 ? 8.633 9.875 19.484 1 97.44 49 SER B C 1
ATOM 2834 O O . SER B 1 49 ? 8.016 9.828 20.547 1 97.44 49 SER B O 1
ATOM 2836 N N . ARG B 1 50 ? 9.633 9.094 19.203 1 94.38 50 ARG B N 1
ATOM 2837 C CA . ARG B 1 50 ? 10.047 8.078 20.172 1 94.38 50 ARG B CA 1
ATOM 2838 C C . ARG B 1 50 ? 11.109 8.625 21.109 1 94.38 50 ARG B C 1
ATOM 2840 O O . ARG B 1 50 ? 11.383 8.039 22.156 1 94.38 50 ARG B O 1
ATOM 2847 N N . SER B 1 51 ? 11.758 9.766 20.797 1 95.12 51 SER B N 1
ATOM 2848 C CA . SER B 1 51 ? 12.859 10.297 21.594 1 95.12 51 SER B CA 1
ATOM 2849 C C . SER B 1 51 ? 12.469 11.602 22.281 1 95.12 51 SER B C 1
ATOM 2851 O O . SER B 1 51 ? 12.383 12.648 21.641 1 95.12 51 SER B O 1
ATOM 2853 N N . ARG B 1 52 ? 12.391 11.555 23.562 1 97.38 52 ARG B N 1
ATOM 2854 C CA . ARG B 1 52 ? 12.016 12.742 24.312 1 97.38 52 ARG B CA 1
ATOM 2855 C C . ARG B 1 52 ? 13.062 13.844 24.156 1 97.38 52 ARG B C 1
ATOM 2857 O O . ARG B 1 52 ? 12.719 15.016 23.984 1 97.38 52 ARG B O 1
ATOM 2864 N N . ASP B 1 53 ? 14.297 13.453 24.172 1 98.06 53 ASP B N 1
ATOM 2865 C CA . ASP B 1 53 ? 15.383 14.43 24.109 1 98.06 53 ASP B CA 1
ATOM 2866 C C . ASP B 1 53 ? 15.32 15.234 22.812 1 98.06 53 ASP B C 1
ATOM 2868 O O . ASP B 1 53 ? 15.477 16.453 22.812 1 98.06 53 ASP B O 1
ATOM 2872 N N . GLU B 1 54 ? 15.07 14.555 21.766 1 97.88 54 GLU B N 1
ATOM 2873 C CA . GLU B 1 54 ? 14.969 15.227 20.469 1 97.88 54 GLU B CA 1
ATOM 2874 C C . GLU B 1 54 ? 13.766 16.172 20.438 1 97.88 54 GLU B C 1
ATOM 2876 O O . GLU B 1 54 ? 13.852 17.266 19.875 1 97.88 54 GLU B O 1
ATOM 2881 N N . LEU B 1 55 ? 12.727 15.797 21.062 1 98.62 55 LEU B N 1
ATOM 2882 C CA . LEU B 1 55 ? 11.516 16.609 21.094 1 98.62 55 LEU B CA 1
ATOM 2883 C C . LEU B 1 55 ? 11.727 17.875 21.922 1 98.62 55 LEU B C 1
ATOM 2885 O O . LEU B 1 55 ? 11.281 18.953 21.547 1 98.62 55 LEU B O 1
ATOM 2889 N N . GLU B 1 56 ? 12.367 17.719 23 1 98.5 56 GLU B N 1
ATOM 2890 C CA . GLU B 1 56 ? 12.641 18.859 23.859 1 98.5 56 GLU B CA 1
ATOM 2891 C C . GLU B 1 56 ? 13.562 19.859 23.172 1 98.5 56 GLU B C 1
ATOM 2893 O O . GLU B 1 56 ? 13.414 21.078 23.359 1 98.5 56 GLU B O 1
ATOM 2898 N N . GLU B 1 57 ? 14.5 19.344 22.453 1 98.56 57 GLU B N 1
ATOM 2899 C CA . GLU B 1 57 ? 15.375 20.234 21.688 1 98.56 57 GLU B CA 1
ATOM 2900 C C . GLU B 1 57 ? 14.578 21.031 20.672 1 98.56 57 GLU B C 1
ATOM 2902 O O . GLU B 1 57 ? 14.805 22.234 20.5 1 98.56 57 GLU B O 1
ATOM 2907 N N . VAL B 1 58 ? 13.641 20.391 20 1 98.69 58 VAL B N 1
ATOM 2908 C CA . VAL B 1 58 ? 12.797 21.078 19.016 1 98.69 58 VAL B CA 1
ATOM 2909 C C . VAL B 1 58 ? 11.938 22.125 19.719 1 98.69 58 VAL B C 1
ATOM 2911 O O . VAL B 1 58 ? 11.75 23.234 19.219 1 98.69 58 VAL B O 1
ATOM 2914 N N . LYS B 1 59 ? 11.406 21.797 20.859 1 98.44 59 LYS B N 1
ATOM 2915 C CA . LYS B 1 59 ? 10.625 22.75 21.641 1 98.44 59 LYS B CA 1
ATOM 2916 C C . LYS B 1 59 ? 11.438 24.016 21.938 1 98.44 59 LYS B C 1
ATOM 2918 O O . LYS B 1 59 ? 10.945 25.125 21.75 1 98.44 59 LYS B O 1
ATOM 2923 N N . LYS B 1 60 ? 12.656 23.875 22.328 1 98.19 60 LYS B N 1
ATOM 2924 C CA . LYS B 1 60 ? 13.531 25 22.609 1 98.19 60 LYS B CA 1
ATOM 2925 C C . LYS B 1 60 ? 13.766 25.844 21.359 1 98.19 60 LYS B C 1
ATOM 2927 O O . LYS B 1 60 ? 13.758 27.078 21.422 1 98.19 60 LYS B O 1
ATOM 2932 N N . GLU B 1 61 ? 13.961 25.141 20.281 1 98 61 GLU B N 1
ATOM 2933 C CA . GLU B 1 61 ? 14.18 25.828 19.031 1 98 61 GLU B CA 1
ATOM 2934 C C . GLU B 1 61 ? 12.953 26.656 18.625 1 98 61 GLU B C 1
ATOM 2936 O O . GLU B 1 61 ? 13.094 27.766 18.109 1 98 61 GLU B O 1
ATOM 2941 N N . ILE B 1 62 ? 11.805 26.109 18.844 1 97.88 62 ILE B N 1
ATOM 2942 C CA . ILE B 1 62 ? 10.562 26.812 18.531 1 97.88 62 ILE B CA 1
ATOM 2943 C C . ILE B 1 62 ? 10.461 28.062 19.391 1 97.88 62 ILE B C 1
ATOM 2945 O O . ILE B 1 62 ? 10.133 29.141 18.875 1 97.88 62 ILE B O 1
ATOM 2949 N N . GLU B 1 63 ? 10.742 27.969 20.609 1 95.56 63 GLU B N 1
ATOM 2950 C CA . GLU B 1 63 ? 10.695 29.109 21.531 1 95.56 63 GLU B CA 1
ATOM 2951 C C . GLU B 1 63 ? 11.648 30.219 21.078 1 95.56 63 GLU B C 1
ATOM 2953 O O . GLU B 1 63 ? 11.289 31.391 21.078 1 95.56 63 GLU B O 1
ATOM 2958 N N . GLU B 1 64 ? 12.773 29.797 20.688 1 95 64 GLU B N 1
ATOM 2959 C CA . GLU B 1 64 ? 13.773 30.75 20.234 1 95 64 GLU B CA 1
ATOM 2960 C C . GLU B 1 64 ? 13.359 31.406 18.922 1 95 64 GLU B C 1
ATOM 2962 O O . GLU B 1 64 ? 13.492 32.625 18.75 1 95 64 GLU B O 1
ATOM 2967 N N . ALA B 1 65 ? 12.828 30.578 18.031 1 92 65 ALA B N 1
ATOM 2968 C CA . ALA B 1 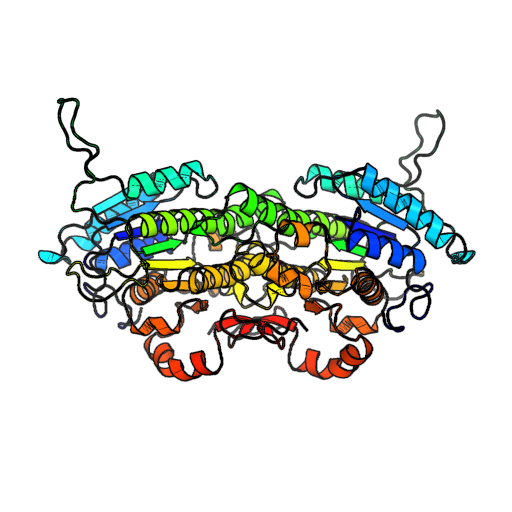65 ? 12.492 31.047 16.688 1 92 65 ALA B CA 1
ATOM 2969 C C . ALA B 1 65 ? 11.289 31.984 16.719 1 92 65 ALA B C 1
ATOM 2971 O O . ALA B 1 65 ? 11.109 32.781 15.797 1 92 65 ALA B O 1
ATOM 2972 N N . THR B 1 66 ? 10.477 31.938 17.75 1 92.81 66 THR B N 1
ATOM 2973 C CA . THR B 1 66 ? 9.227 32.688 17.766 1 92.81 66 THR B CA 1
ATOM 2974 C C . THR B 1 66 ? 9.312 33.844 18.75 1 92.81 66 THR B C 1
ATOM 2976 O O . THR B 1 66 ? 8.336 34.594 18.938 1 92.81 66 THR B O 1
ATOM 2979 N N . ARG B 1 67 ? 10.352 34.125 19.312 1 87.69 67 ARG B N 1
ATOM 2980 C CA . ARG B 1 67 ? 10.523 35.156 20.359 1 87.69 67 ARG B CA 1
ATOM 2981 C C . ARG B 1 67 ? 10.211 36.531 19.828 1 87.69 67 ARG B C 1
ATOM 2983 O O . ARG B 1 67 ? 9.57 37.344 20.5 1 87.69 67 ARG B O 1
ATOM 2990 N N . ASP B 1 68 ? 10.555 36.844 18.594 1 84.94 68 ASP B N 1
ATOM 2991 C CA . ASP B 1 68 ? 10.469 38.219 18.109 1 84.94 68 ASP B CA 1
ATOM 2992 C C . ASP B 1 68 ? 9.508 38.312 16.922 1 84.94 68 ASP B C 1
ATOM 2994 O O . ASP B 1 68 ? 9.422 39.375 16.297 1 84.94 68 ASP B O 1
ATOM 2998 N N . CYS B 1 69 ? 8.922 37.219 16.609 1 83.19 69 CYS B N 1
ATOM 2999 C CA . CYS B 1 69 ? 8.164 37.312 15.367 1 83.19 69 CYS B CA 1
ATOM 3000 C C . CYS B 1 69 ? 6.668 37.156 15.633 1 83.19 69 CYS B C 1
ATOM 3002 O O . CYS B 1 69 ? 5.863 37.219 14.703 1 83.19 69 CYS B O 1
ATOM 3004 N N . ARG B 1 70 ? 6.258 37.125 16.844 1 89.75 70 ARG B N 1
ATOM 3005 C CA . ARG B 1 70 ? 4.84 36.906 17.125 1 89.75 70 ARG B CA 1
ATOM 3006 C C . ARG B 1 70 ? 4.141 38.219 17.469 1 89.75 70 ARG B C 1
ATOM 3008 O O . ARG B 1 70 ? 4.715 39.062 18.156 1 89.75 70 ARG B O 1
ATOM 3015 N N . THR B 1 71 ? 2.975 38.281 17.047 1 89.31 71 THR B N 1
ATOM 3016 C CA . THR B 1 71 ? 2.141 39.438 17.391 1 89.31 71 THR B CA 1
ATOM 3017 C C . THR B 1 71 ? 1.45 39.219 18.734 1 89.31 71 THR B C 1
ATOM 3019 O O . THR B 1 71 ? 1.365 38.094 19.219 1 89.31 71 THR B O 1
ATOM 3022 N N . PRO B 1 72 ? 0.932 40.312 19.266 1 88.06 72 PRO B N 1
ATOM 3023 C CA . PRO B 1 72 ? 0.169 40.188 20.516 1 88.06 72 PRO B CA 1
ATOM 3024 C C . PRO B 1 72 ? -1.056 39.281 20.344 1 88.06 72 PRO B C 1
ATOM 3026 O O . PRO B 1 72 ? -1.396 38.531 21.266 1 88.06 72 PRO B O 1
ATOM 3029 N N . GLU B 1 73 ? -1.659 39.312 19.188 1 84.88 73 GLU B N 1
ATOM 3030 C CA . GLU B 1 73 ? -2.844 38.531 18.906 1 84.88 73 GLU B CA 1
ATOM 3031 C C . GLU B 1 73 ? -2.502 37.031 18.875 1 84.88 73 GLU B C 1
ATOM 3033 O O . GLU B 1 73 ? -3.303 36.188 19.297 1 84.88 73 GLU B O 1
ATOM 3038 N N . GLU B 1 74 ? -1.374 36.656 18.375 1 87.38 74 GLU B N 1
ATOM 3039 C CA . GLU B 1 74 ? -0.94 35.281 18.281 1 87.38 74 GLU B CA 1
ATOM 3040 C C . GLU B 1 74 ? -0.561 34.719 19.656 1 87.38 74 GLU B C 1
ATOM 3042 O O . GLU B 1 74 ? -0.726 33.531 19.922 1 87.38 74 GLU B O 1
ATOM 3047 N N . GLY B 1 75 ? -0.1 35.562 20.547 1 87.06 75 GLY B N 1
ATOM 3048 C CA . GLY B 1 75 ? 0.398 35.094 21.844 1 87.06 75 GLY B CA 1
ATOM 3049 C C . GLY B 1 75 ? 1.539 34.125 21.719 1 87.06 75 GLY B C 1
ATOM 3050 O O . GLY B 1 75 ? 2.162 34 20.656 1 87.06 75 GLY B O 1
ATOM 3051 N N . GLU B 1 76 ? 1.821 33.438 22.75 1 89.19 76 GLU B N 1
ATOM 3052 C CA . GLU B 1 76 ? 2.881 32.438 22.766 1 89.19 76 GLU B CA 1
ATOM 3053 C C . GLU B 1 76 ? 2.412 31.141 22.125 1 89.19 76 GLU B C 1
ATOM 3055 O O . GLU B 1 76 ? 1.226 30.812 22.156 1 89.19 76 GLU B O 1
ATOM 3060 N N . CYS B 1 77 ? 3.295 30.531 21.453 1 93.12 77 CYS B N 1
ATOM 3061 C CA . CYS B 1 77 ? 3.016 29.219 20.906 1 93.12 77 CYS B CA 1
ATOM 3062 C C . CYS B 1 77 ? 3.139 28.141 22 1 93.12 77 CYS B C 1
ATOM 3064 O O . CYS B 1 77 ? 4.215 27.953 22.562 1 93.12 77 CYS B O 1
ATOM 3066 N N . GLU B 1 78 ? 2.037 27.5 22.328 1 93.5 78 GLU B N 1
ATOM 3067 C CA . GLU B 1 78 ? 2.1 26.375 23.25 1 93.5 78 GLU B CA 1
ATOM 3068 C C . GLU B 1 78 ? 2.713 25.141 22.578 1 93.5 78 GLU B C 1
ATOM 3070 O O . GLU B 1 78 ? 2.258 24.719 21.5 1 93.5 78 GLU B O 1
ATOM 3075 N N . VAL B 1 79 ? 3.77 24.625 23.125 1 96.88 79 VAL B N 1
ATOM 3076 C CA . VAL B 1 79 ? 4.406 23.438 22.578 1 96.88 79 VAL B CA 1
ATOM 3077 C C . VAL B 1 79 ? 4.246 22.266 23.547 1 96.88 79 VAL B C 1
ATOM 3079 O O . VAL B 1 79 ? 4.695 22.344 24.688 1 96.88 79 VAL B O 1
ATOM 3082 N N . ILE B 1 80 ? 3.58 21.203 23.125 1 96.12 80 ILE B N 1
ATOM 3083 C CA . ILE B 1 80 ? 3.398 19.984 23.922 1 96.12 80 ILE B CA 1
ATOM 3084 C C . ILE B 1 80 ? 4.324 18.891 23.391 1 96.12 80 ILE B C 1
ATOM 3086 O O . ILE B 1 80 ? 4.391 18.641 22.188 1 96.12 80 ILE B O 1
ATOM 3090 N N . VAL B 1 81 ? 5.07 18.328 24.297 1 97.75 81 VAL B N 1
ATOM 3091 C CA . VAL B 1 81 ? 5.922 17.188 23.984 1 97.75 81 VAL B CA 1
ATOM 3092 C C . VAL B 1 81 ? 5.285 15.906 24.516 1 97.75 81 VAL B C 1
ATOM 3094 O O . VAL B 1 81 ? 4.957 15.82 25.703 1 97.75 81 VAL B O 1
ATOM 3097 N N . HIS B 1 82 ? 5.074 14.984 23.672 1 97.56 82 HIS B N 1
ATOM 3098 C CA . HIS B 1 82 ? 4.527 13.695 24.078 1 97.56 82 HIS B CA 1
ATOM 3099 C C . HIS B 1 82 ? 5.203 12.547 23.344 1 97.56 82 HIS B C 1
ATOM 3101 O O . HIS B 1 82 ? 5.148 12.477 22.109 1 97.56 82 HIS B O 1
ATOM 3107 N N . VAL B 1 83 ? 5.867 11.664 24.094 1 98.12 83 VAL B N 1
ATOM 3108 C CA . VAL B 1 83 ? 6.48 10.484 23.5 1 98.12 83 VAL B CA 1
ATOM 3109 C C . VAL B 1 83 ? 5.414 9.422 23.234 1 98.12 83 VAL B C 1
ATOM 3111 O O . VAL B 1 83 ? 4.629 9.094 24.141 1 98.12 83 VAL B O 1
ATOM 3114 N N . ALA B 1 84 ? 5.367 8.867 22.016 1 97.56 84 ALA B N 1
ATOM 3115 C CA . ALA B 1 84 ? 4.336 7.883 21.688 1 97.56 84 ALA B CA 1
ATOM 3116 C C . ALA B 1 84 ? 4.883 6.816 20.75 1 97.56 84 ALA B C 1
ATOM 3118 O O . ALA B 1 84 ? 5.762 7.094 19.922 1 97.56 84 ALA B O 1
ATOM 3119 N N . ASP B 1 85 ? 4.434 5.621 20.938 1 98.06 85 ASP B N 1
ATOM 3120 C CA . ASP B 1 85 ? 4.531 4.574 19.938 1 98.06 85 ASP B CA 1
ATOM 3121 C C . ASP B 1 85 ? 3.32 4.594 19 1 98.06 85 ASP B C 1
ATOM 3123 O O . ASP B 1 85 ? 2.23 4.168 19.391 1 98.06 85 ASP B O 1
ATOM 3127 N N . LEU B 1 86 ? 3.559 4.965 17.812 1 98.25 86 LEU B N 1
ATOM 3128 C CA . LEU B 1 86 ? 2.455 5.191 16.875 1 98.25 86 LEU B CA 1
ATOM 3129 C C . LEU B 1 86 ? 1.876 3.869 16.391 1 98.25 86 LEU B C 1
ATOM 3131 O O . LEU B 1 86 ? 0.822 3.848 15.75 1 98.25 86 LEU B O 1
ATOM 3135 N N . CYS B 1 87 ? 2.555 2.758 16.656 1 98.12 87 CYS B N 1
ATOM 3136 C CA . CYS B 1 87 ? 2.057 1.459 16.203 1 98.12 87 CYS B CA 1
ATOM 3137 C C . CYS B 1 87 ? 1.277 0.769 17.328 1 98.12 87 CYS B C 1
ATOM 3139 O O . CYS B 1 87 ? 0.915 -0.403 17.203 1 98.12 87 CYS B O 1
ATOM 3141 N N . ASP B 1 88 ? 1.052 1.483 18.422 1 98.25 88 ASP B N 1
ATOM 3142 C CA . ASP B 1 88 ? 0.245 1.014 19.547 1 98.25 88 ASP B CA 1
ATOM 3143 C C . ASP B 1 88 ? -1.011 1.866 19.703 1 98.25 88 ASP B C 1
ATOM 3145 O O . ASP B 1 88 ? -0.928 3.037 20.078 1 98.25 88 ASP B O 1
ATOM 3149 N N . PRO B 1 89 ? -2.164 1.225 19.516 1 97.88 89 PRO B N 1
ATOM 3150 C CA . PRO B 1 89 ? -3.402 2.006 19.594 1 97.88 89 PRO B CA 1
ATOM 3151 C C . PRO B 1 89 ? -3.564 2.738 20.922 1 97.88 89 PRO B C 1
ATOM 3153 O O . PRO B 1 89 ? -3.998 3.893 20.953 1 97.88 89 PRO B O 1
ATOM 3156 N N . ALA B 1 90 ? -3.242 2.131 21.969 1 97.56 90 ALA B N 1
ATOM 3157 C CA . ALA B 1 90 ? -3.379 2.758 23.281 1 97.56 90 ALA B CA 1
ATOM 3158 C C . ALA B 1 90 ? -2.443 3.957 23.422 1 97.56 90 ALA B C 1
ATOM 3160 O O . ALA B 1 90 ? -2.812 4.977 24.016 1 97.56 90 ALA B O 1
ATOM 3161 N N . SER B 1 91 ? -1.236 3.828 22.922 1 98.12 91 SER B N 1
ATOM 3162 C CA . SER B 1 91 ? -0.265 4.918 22.938 1 98.12 91 SER B CA 1
ATOM 3163 C C . SER B 1 91 ? -0.757 6.109 22.125 1 98.12 91 SER B C 1
ATOM 3165 O O . SER B 1 91 ? -0.596 7.258 22.531 1 98.12 91 SER B O 1
ATOM 3167 N N . VAL B 1 92 ? -1.42 5.871 21.016 1 98 92 VAL B N 1
ATOM 3168 C CA . VAL B 1 92 ? -1.935 6.922 20.141 1 98 92 VAL B CA 1
ATOM 3169 C C . VAL B 1 92 ? -3.129 7.602 20.797 1 98 92 VAL B C 1
ATOM 3171 O O . VAL B 1 92 ? -3.266 8.828 20.75 1 98 92 VAL B O 1
ATOM 3174 N N . ASP B 1 93 ? -3.943 6.797 21.438 1 94.62 93 ASP B N 1
ATOM 3175 C CA . ASP B 1 93 ? -5.062 7.387 22.172 1 94.62 93 ASP B CA 1
ATOM 3176 C C . ASP B 1 93 ? -4.574 8.328 23.266 1 94.62 93 ASP B C 1
ATOM 3178 O O . ASP B 1 93 ? -5.109 9.43 23.422 1 94.62 93 ASP B O 1
ATOM 3182 N N . ALA B 1 94 ? -3.576 7.949 23.984 1 95.5 94 ALA B N 1
ATOM 3183 C CA . ALA B 1 94 ? -2.998 8.781 25.031 1 95.5 94 ALA B CA 1
ATOM 3184 C C . ALA B 1 94 ? -2.414 10.07 24.453 1 95.5 94 ALA B C 1
ATOM 3186 O O . ALA B 1 94 ? -2.488 11.125 25.078 1 95.5 94 ALA B O 1
ATOM 3187 N N . LEU B 1 95 ? -1.82 9.945 23.297 1 96.19 95 LEU B N 1
ATOM 3188 C CA . LEU B 1 95 ? -1.289 11.109 22.594 1 96.19 95 LEU B CA 1
ATOM 3189 C C . LEU B 1 95 ? -2.389 12.133 22.328 1 96.19 95 LEU B C 1
ATOM 3191 O O . LEU B 1 95 ? -2.207 13.328 22.594 1 96.19 95 LEU B O 1
ATOM 3195 N N . PHE B 1 96 ? -3.525 11.703 21.859 1 93.75 96 PHE B N 1
ATOM 3196 C CA . PHE B 1 96 ? -4.598 12.617 21.5 1 93.75 96 PHE B CA 1
ATOM 3197 C C . PHE B 1 96 ? -5.316 13.133 22.734 1 93.75 96 PHE B C 1
ATOM 3199 O O . PHE B 1 96 ? -5.855 14.242 22.734 1 93.75 96 PHE B O 1
ATOM 3206 N N . GLU B 1 97 ? -5.273 12.359 23.828 1 90.44 97 GLU B N 1
ATOM 3207 C CA . GLU B 1 97 ? -5.738 12.875 25.109 1 90.44 97 GLU B CA 1
ATOM 3208 C C . GLU B 1 97 ? -4.84 14.008 25.609 1 90.44 97 GLU B C 1
ATOM 3210 O O . GLU B 1 97 ? -5.332 15.055 26.031 1 90.44 97 GLU B O 1
ATOM 3215 N N . ALA B 1 98 ? -3.588 13.781 25.469 1 90.88 98 ALA B N 1
ATOM 3216 C CA . ALA B 1 98 ? -2.615 14.781 25.906 1 90.88 98 ALA B CA 1
ATOM 3217 C C . ALA B 1 98 ? -2.691 16.031 25.031 1 90.88 98 ALA B C 1
ATOM 3219 O O . ALA B 1 98 ? -2.508 17.141 25.516 1 90.88 98 ALA B O 1
ATOM 3220 N N . ALA B 1 99 ? -2.936 15.812 23.75 1 91.06 99 ALA B N 1
ATOM 3221 C CA . ALA B 1 99 ? -2.998 16.922 22.797 1 91.06 99 ALA B CA 1
ATOM 3222 C C . ALA B 1 99 ? -4.23 17.781 23.047 1 91.06 99 ALA B C 1
ATOM 3224 O O . ALA B 1 99 ? -4.223 18.984 22.75 1 91.06 99 ALA B O 1
ATOM 3225 N N . GLY B 1 100 ? -5.352 17.016 23.422 1 80.25 100 GLY B N 1
ATOM 3226 C CA . GLY B 1 100 ? -6.598 17.719 23.672 1 80.25 100 GLY B CA 1
ATOM 3227 C C . GLY B 1 100 ? -6.668 18.312 25.062 1 80.25 100 GLY B C 1
ATOM 3228 O O . GLY B 1 100 ? -7.465 19.219 25.328 1 80.25 100 GLY B O 1
ATOM 3229 N N . ASP B 1 101 ? -6.195 17.359 26.141 1 57.59 101 ASP B N 1
ATOM 3230 C CA . ASP B 1 101 ? -6.352 17.672 27.562 1 57.59 101 ASP B CA 1
ATOM 3231 C C . ASP B 1 101 ? -5.746 19.031 27.891 1 57.59 101 ASP B C 1
ATOM 3233 O O . ASP B 1 101 ? -4.633 19.344 27.453 1 57.59 101 ASP B O 1
ATOM 3237 N N . LEU B 1 102 ? -6.656 19.953 28.266 1 43.97 102 LEU B N 1
ATOM 3238 C CA . LEU B 1 102 ? -6.582 21.281 28.844 1 43.97 102 LEU B CA 1
ATOM 3239 C C . LEU B 1 102 ? -5.645 21.312 30.047 1 43.97 102 LEU B C 1
ATOM 3241 O O . LEU B 1 102 ? -5.332 20.25 30.609 1 43.97 102 LEU B O 1
ATOM 3245 N N . ASP B 1 103 ? -5.543 22.484 30.766 1 37.75 103 ASP B N 1
ATOM 3246 C CA . ASP B 1 103 ? -4.816 23 31.922 1 37.75 103 ASP B CA 1
ATOM 3247 C C . ASP B 1 103 ? -4.941 22.062 33.125 1 37.75 103 ASP B C 1
ATOM 3249 O O . ASP B 1 103 ? -6.051 21.719 33.531 1 37.75 103 ASP B O 1
ATOM 3253 N N . GLU B 1 104 ? -4.02 21.219 33.188 1 38.25 104 GLU B N 1
ATOM 3254 C CA . GLU B 1 104 ? -3.85 20.828 34.594 1 38.25 104 GLU B CA 1
ATOM 3255 C C . GLU B 1 104 ? -4.008 22.031 35.531 1 38.25 104 GLU B C 1
ATOM 3257 O O . GLU B 1 104 ? -3.174 22.938 35.531 1 38.25 104 GLU B O 1
ATOM 3262 N N . GLY B 1 105 ? -5.172 22.734 35.75 1 35.22 105 GLY B N 1
ATOM 3263 C CA . GLY B 1 105 ? -5.215 23.641 36.906 1 35.22 105 GLY B CA 1
ATOM 3264 C C . GLY B 1 105 ? -4.508 23.078 38.125 1 35.22 105 GLY B C 1
ATOM 3265 O O . GLY B 1 105 ? -4.402 21.859 38.281 1 35.22 105 GLY B O 1
ATOM 3266 N N . GLY B 1 106 ? -3.613 23.875 38.844 1 34.38 106 GLY B N 1
ATOM 3267 C CA . GLY B 1 106 ? -2.824 23.75 40.062 1 34.38 106 GLY B CA 1
ATOM 3268 C C . GLY B 1 106 ? -3.52 22.953 41.125 1 34.38 106 GLY B C 1
ATOM 3269 O O . GLY B 1 106 ? -3.252 21.766 41.312 1 34.38 106 GLY B O 1
ATOM 3270 N N . ASP B 1 107 ? -4.09 23.688 42.375 1 32.78 107 ASP B N 1
ATOM 3271 C CA . ASP B 1 107 ? -4.156 23.297 43.781 1 32.78 107 ASP B CA 1
ATOM 3272 C C . ASP B 1 107 ? -5.102 22.109 43.969 1 32.78 107 ASP B C 1
ATOM 3274 O O . ASP B 1 107 ? -5.879 21.781 43.062 1 32.78 107 ASP B O 1
ATOM 3278 N N . GLY B 1 108 ? -5.445 21.688 45.438 1 34.16 108 GLY B N 1
ATOM 3279 C CA . GLY B 1 108 ? -6.078 20.781 46.375 1 34.16 108 GLY B CA 1
ATOM 3280 C C . GLY B 1 108 ? -7.496 20.406 45.969 1 34.16 108 GLY B C 1
ATOM 3281 O O . GLY B 1 108 ? -8.117 19.562 46.625 1 34.16 108 GLY B O 1
ATOM 3282 N N . ASP B 1 109 ? -8.469 21.375 46 1 32.16 109 ASP B N 1
ATOM 3283 C CA . ASP B 1 109 ? -9.867 20.984 46.156 1 32.16 109 ASP B CA 1
ATOM 3284 C C . ASP B 1 109 ? -10.297 20.031 45.031 1 32.16 109 ASP B C 1
ATOM 3286 O O . ASP B 1 109 ? -9.922 20.203 43.875 1 32.16 109 ASP B O 1
ATOM 3290 N N . ALA B 1 110 ? -10.797 18.781 45.5 1 33.56 110 ALA B N 1
ATOM 3291 C CA . ALA B 1 110 ? -11.352 17.531 44.969 1 33.56 110 ALA B CA 1
ATOM 3292 C C . ALA B 1 110 ? -12.062 17.766 43.625 1 33.56 110 ALA B C 1
ATOM 3294 O O . ALA B 1 110 ? -11.969 16.953 42.719 1 33.56 110 ALA B O 1
ATOM 3295 N N . TRP B 1 111 ? -13.242 18.344 43.625 1 30.84 111 TRP B N 1
ATOM 3296 C CA . TRP B 1 111 ? -14.359 18.312 42.688 1 30.84 111 TRP B CA 1
ATOM 3297 C C . TRP B 1 111 ? -13.977 19 41.375 1 30.84 111 TRP B C 1
ATOM 3299 O O . TRP B 1 111 ? -14.844 19.453 40.625 1 30.84 111 TRP B O 1
ATOM 3309 N N . ARG B 1 112 ? -12.805 19.641 41.312 1 31.83 112 ARG B N 1
ATOM 3310 C CA . ARG B 1 112 ? -12.695 20.469 40.094 1 31.83 112 ARG B CA 1
ATOM 3311 C C . ARG B 1 112 ? -12.789 19.625 38.844 1 31.83 112 ARG B C 1
ATOM 3313 O O . ARG B 1 112 ? -12.031 18.672 38.656 1 31.83 112 ARG B O 1
ATOM 3320 N N . SER B 1 113 ? -13.992 19.594 38.156 1 33.28 113 SER B N 1
ATOM 3321 C CA . SER B 1 113 ? -14.5 19.172 36.844 1 33.28 113 SER B CA 1
ATOM 3322 C C . SER B 1 113 ? -13.414 19.281 35.781 1 33.28 113 SER B C 1
ATOM 3324 O O . SER B 1 113 ? -12.672 20.25 35.75 1 33.28 113 SER B O 1
ATOM 3326 N N . SER B 1 114 ? -12.742 18.109 35.344 1 36.53 114 SER B N 1
ATOM 3327 C CA . SER B 1 114 ? -11.984 17.953 34.094 1 36.53 114 SER B CA 1
ATOM 3328 C C . SER B 1 114 ? -12.352 19.016 33.094 1 36.53 114 SER B C 1
ATOM 3330 O O . SER B 1 114 ? -13.156 18.781 32.188 1 36.53 114 SER B O 1
ATOM 3332 N N . ARG B 1 115 ? -12.688 20.141 33.469 1 34.56 115 ARG B N 1
ATOM 3333 C CA . ARG B 1 115 ? -13.031 21.219 32.562 1 34.56 115 ARG B CA 1
ATOM 3334 C C . ARG B 1 115 ? -11.875 21.516 31.594 1 34.56 115 ARG B C 1
ATOM 3336 O O . ARG B 1 115 ? -10.742 21.719 32.031 1 34.56 115 ARG B O 1
ATOM 3343 N N . LYS B 1 116 ? -11.891 20.766 30.375 1 44.44 116 LYS B N 1
ATOM 3344 C CA . LYS B 1 116 ? -11.148 21.281 29.234 1 44.44 116 LYS B CA 1
ATOM 3345 C C . LYS B 1 116 ? -10.789 22.75 29.422 1 44.44 116 LYS B C 1
ATOM 3347 O O . LYS B 1 116 ? -11.648 23.562 29.781 1 44.44 116 LYS B O 1
ATOM 3352 N N . ARG B 1 117 ? -9.703 23.219 29.828 1 42.25 117 ARG B N 1
ATOM 3353 C CA . ARG B 1 117 ? -9.492 24.656 29.688 1 42.25 117 ARG B CA 1
ATOM 3354 C C . ARG B 1 117 ? -10.133 25.188 28.422 1 42.25 117 ARG B C 1
ATOM 3356 O O . ARG B 1 117 ? -9.961 24.609 27.344 1 42.25 117 ARG B O 1
ATOM 3363 N N . ALA B 1 118 ? -11.125 25.875 28.469 1 41.97 118 ALA B N 1
ATOM 3364 C CA . ALA B 1 118 ? -12 26.5 27.484 1 41.97 118 ALA B CA 1
ATOM 3365 C C . ALA B 1 118 ? -11.195 26.969 26.266 1 41.97 118 ALA B C 1
ATOM 3367 O O . ALA B 1 118 ? -11.703 26.969 25.141 1 41.97 118 ALA B O 1
ATOM 3368 N N . ASP B 1 119 ? -9.773 27.297 26.391 1 48.41 119 ASP B N 1
ATOM 3369 C CA . ASP B 1 119 ? -9.188 28.094 25.328 1 48.41 119 ASP B CA 1
ATOM 3370 C C . ASP B 1 119 ? -8.172 27.281 24.516 1 48.41 119 ASP B C 1
ATOM 3372 O O . ASP B 1 119 ? -7.535 27.812 23.609 1 48.41 119 ASP B O 1
ATOM 3376 N N . THR B 1 120 ? -7.676 26.094 24.938 1 55.16 120 THR B N 1
ATOM 3377 C CA . THR B 1 120 ? -6.645 25.5 24.078 1 55.16 120 THR B CA 1
ATOM 3378 C C . THR B 1 120 ? -7.27 24.609 23.016 1 55.16 120 THR B C 1
ATOM 3380 O O . THR B 1 120 ? -7.918 23.609 23.328 1 55.16 120 THR B O 1
ATOM 3383 N N . PRO B 1 121 ? -7.016 25.031 21.781 1 60.62 121 PRO B N 1
ATOM 3384 C CA . PRO B 1 121 ? -7.715 24.328 20.688 1 60.62 121 PRO B CA 1
ATOM 3385 C C . PRO B 1 121 ? -7.152 22.938 20.422 1 60.62 121 PRO B C 1
ATOM 3387 O O . PRO B 1 121 ? -5.953 22.719 20.609 1 60.62 121 PRO B O 1
ATOM 3390 N N . ASP B 1 122 ? -7.895 21.969 20.344 1 78.44 122 ASP B N 1
ATOM 3391 C CA . ASP B 1 122 ? -7.559 20.656 19.797 1 78.44 122 ASP B CA 1
ATOM 3392 C C . ASP B 1 122 ? -6.91 20.781 18.422 1 78.44 122 ASP B C 1
ATOM 3394 O O . ASP B 1 122 ? -7.125 21.766 17.719 1 78.44 122 ASP B O 1
ATOM 3398 N N . PRO B 1 123 ? -5.996 19.844 18.141 1 90.38 123 PRO B N 1
ATOM 3399 C CA . PRO B 1 123 ? -5.352 19.922 16.828 1 90.38 123 PRO B CA 1
ATOM 3400 C C . PRO B 1 123 ? -6.352 19.953 15.688 1 90.38 123 PRO B C 1
ATOM 3402 O O . PRO B 1 123 ? -7.309 19.172 15.68 1 90.38 123 PRO B O 1
ATOM 3405 N N . ALA B 1 124 ? -6.125 20.922 14.828 1 93.94 124 ALA B N 1
ATOM 3406 C CA . ALA B 1 124 ? -6.91 21.031 13.602 1 93.94 124 ALA B CA 1
ATOM 3407 C C . ALA B 1 124 ? -6.102 20.562 12.391 1 93.94 124 ALA B C 1
ATOM 3409 O O . ALA B 1 124 ? -6.656 20.344 11.312 1 93.94 124 ALA B O 1
ATOM 3410 N N . VAL B 1 125 ? -4.828 20.406 12.586 1 97.19 125 VAL B N 1
ATOM 3411 C CA . VAL B 1 125 ? -3.93 19.922 11.539 1 97.19 125 VAL B CA 1
ATOM 3412 C C . VAL B 1 125 ? -3.135 18.719 12.062 1 97.19 125 VAL B C 1
ATOM 3414 O O . VAL B 1 125 ? -2.541 18.781 13.141 1 97.19 125 VAL B O 1
ATOM 3417 N N . LEU B 1 126 ? -3.207 17.672 11.359 1 98.56 126 LEU B N 1
ATOM 3418 C CA . LEU B 1 126 ? -2.373 16.5 11.609 1 98.56 126 LEU B CA 1
ATOM 3419 C C . LEU B 1 126 ? -1.375 16.297 10.477 1 98.56 126 LEU B C 1
ATOM 3421 O O . LEU B 1 126 ? -1.766 16.219 9.305 1 98.56 126 LEU B O 1
ATOM 3425 N N . ILE B 1 127 ? -0.119 16.266 10.812 1 98.94 127 ILE B N 1
ATOM 3426 C CA . ILE B 1 127 ? 0.916 15.891 9.852 1 98.94 127 ILE B CA 1
ATOM 3427 C C . ILE B 1 127 ? 1.521 14.547 10.242 1 98.94 127 ILE B C 1
ATOM 3429 O O . ILE B 1 127 ? 2.209 14.438 11.266 1 98.94 127 ILE B O 1
ATOM 3433 N N . ASN B 1 128 ? 1.199 13.586 9.492 1 98.88 128 ASN B N 1
ATOM 3434 C CA . ASN B 1 128 ? 1.822 12.281 9.641 1 98.88 128 ASN B CA 1
ATOM 3435 C C . ASN B 1 128 ? 3.182 12.219 8.953 1 98.88 128 ASN B C 1
ATOM 3437 O O . ASN B 1 128 ? 3.271 11.875 7.773 1 98.88 128 ASN B O 1
ATOM 3441 N N . ASN B 1 129 ? 4.203 12.484 9.727 1 98.62 129 ASN B N 1
ATOM 3442 C CA . ASN B 1 129 ? 5.551 12.57 9.172 1 98.62 129 ASN B CA 1
ATOM 3443 C C . ASN B 1 129 ? 6.426 11.414 9.648 1 98.62 129 ASN B C 1
ATOM 3445 O O . ASN B 1 129 ? 7.457 11.125 9.039 1 98.62 129 ASN B O 1
ATOM 3449 N N . ALA B 1 130 ? 6.043 10.773 10.781 1 98.19 130 ALA B N 1
ATOM 3450 C CA . ALA B 1 130 ? 6.828 9.641 11.266 1 98.19 130 ALA B CA 1
ATOM 3451 C C . ALA B 1 130 ? 7.008 8.594 10.172 1 98.19 130 ALA B C 1
ATOM 3453 O O . ALA B 1 130 ? 6.074 8.297 9.422 1 98.19 130 ALA B O 1
ATOM 3454 N N . GLY B 1 131 ? 8.188 8.094 10.016 1 97.12 131 GLY B N 1
ATOM 3455 C CA . GLY B 1 131 ? 8.445 7.109 8.984 1 97.12 131 GLY B CA 1
ATOM 3456 C C . GLY B 1 131 ? 9.695 6.277 9.242 1 97.12 131 GLY B C 1
ATOM 3457 O O . GLY B 1 131 ? 10.508 6.629 10.094 1 97.12 131 GLY B O 1
ATOM 3458 N N . TYR B 1 132 ? 9.828 5.238 8.609 1 96.88 132 TYR B N 1
ATOM 3459 C CA . TYR B 1 132 ? 10.969 4.32 8.609 1 96.88 132 TYR B CA 1
ATOM 3460 C C . TYR B 1 132 ? 11.219 3.771 7.211 1 96.88 132 TYR B C 1
ATOM 3462 O O . TYR B 1 132 ? 10.281 3.588 6.43 1 96.88 132 TYR B O 1
ATOM 3470 N N . LEU B 1 133 ? 12.438 3.656 6.848 1 96.56 133 LEU B N 1
ATOM 3471 C CA . LEU B 1 133 ? 12.875 3.105 5.57 1 96.56 133 LEU B CA 1
ATOM 3472 C C . LEU B 1 133 ? 13.734 1.863 5.773 1 96.56 133 LEU B C 1
ATOM 3474 O O . LEU B 1 133 ? 14.805 1.938 6.383 1 96.56 133 LEU B O 1
ATOM 3478 N N . GLU B 1 134 ? 13.289 0.766 5.262 1 97.38 134 GLU B N 1
ATOM 3479 C CA . GLU B 1 134 ? 14.062 -0.469 5.379 1 97.38 134 GLU B CA 1
ATOM 3480 C C . GLU B 1 134 ? 15.359 -0.388 4.574 1 97.38 134 GLU B C 1
ATOM 3482 O O . GLU B 1 134 ? 15.484 0.441 3.672 1 97.38 134 GLU B O 1
ATOM 3487 N N . PRO B 1 135 ? 16.344 -1.297 4.891 1 95.88 135 PRO B N 1
ATOM 3488 C CA . PRO B 1 135 ? 17.578 -1.337 4.09 1 95.88 135 PRO B CA 1
ATOM 3489 C C . PRO B 1 135 ? 17.312 -1.626 2.613 1 95.88 135 PRO B C 1
ATOM 3491 O O . PRO B 1 135 ? 16.359 -2.35 2.285 1 95.88 135 PRO B O 1
ATOM 3494 N N . CYS B 1 136 ? 18.141 -1.116 1.771 1 95.25 136 CYS B N 1
ATOM 3495 C CA . CYS B 1 136 ? 18.016 -1.271 0.327 1 95.25 136 CYS B CA 1
ATOM 3496 C C . CYS B 1 136 ? 18.562 -2.621 -0.126 1 95.25 136 CYS B C 1
ATOM 3498 O O . CYS B 1 136 ? 19.75 -2.75 -0.435 1 95.25 136 CYS B O 1
ATOM 3500 N N . VAL B 1 137 ? 17.766 -3.582 -0.219 1 96.31 137 VAL B N 1
ATOM 3501 C CA . VAL B 1 137 ? 18.141 -4.914 -0.678 1 96.31 137 VAL B CA 1
ATOM 3502 C C . VAL B 1 137 ? 16.969 -5.551 -1.435 1 96.31 137 VAL B C 1
ATOM 3504 O O . VAL B 1 137 ? 15.812 -5.203 -1.202 1 96.31 137 VAL B O 1
ATOM 3507 N N . PRO B 1 138 ? 17.25 -6.484 -2.385 1 96.62 138 PRO B N 1
ATOM 3508 C CA . PRO B 1 138 ? 16.141 -7.184 -3.047 1 96.62 138 PRO B CA 1
ATOM 3509 C C . PRO B 1 138 ? 15.273 -7.973 -2.07 1 96.62 138 PRO B C 1
ATOM 3511 O O . PRO B 1 138 ? 15.719 -8.312 -0.971 1 96.62 138 PRO B O 1
ATOM 3514 N N . ILE B 1 139 ? 14.086 -8.289 -2.488 1 98.31 139 ILE B N 1
ATOM 3515 C CA . ILE B 1 139 ? 13.102 -8.984 -1.665 1 98.31 139 ILE B CA 1
ATOM 3516 C C . ILE B 1 139 ? 13.711 -10.266 -1.104 1 98.31 139 ILE B C 1
ATOM 3518 O O . ILE B 1 139 ? 13.586 -10.555 0.088 1 98.31 139 ILE B O 1
ATOM 3522 N N . ARG B 1 140 ? 14.391 -11.023 -1.896 1 96.06 140 ARG B N 1
ATOM 3523 C CA . ARG B 1 140 ? 14.945 -12.32 -1.506 1 96.06 140 ARG B CA 1
ATOM 3524 C C . ARG B 1 140 ? 15.945 -12.164 -0.363 1 96.06 140 ARG B C 1
ATOM 3526 O O . ARG B 1 140 ? 16.047 -13.039 0.498 1 96.06 140 ARG B O 1
ATOM 3533 N N . ASP B 1 141 ? 16.609 -11.047 -0.271 1 96.88 141 ASP B N 1
ATOM 3534 C CA . ASP B 1 141 ? 17.672 -10.82 0.706 1 96.88 141 ASP B CA 1
ATOM 3535 C C . ASP B 1 141 ? 17.172 -9.961 1.864 1 96.88 141 ASP B C 1
ATOM 3537 O O . ASP B 1 141 ? 17.922 -9.68 2.803 1 96.88 141 ASP B O 1
ATOM 3541 N N . SER B 1 142 ? 15.977 -9.594 1.824 1 98.06 142 SER B N 1
ATOM 3542 C CA . SER B 1 142 ? 15.445 -8.656 2.805 1 98.06 142 SER B CA 1
ATOM 3543 C C . SER B 1 142 ? 15.219 -9.328 4.152 1 98.06 142 SER B C 1
ATOM 3545 O O . SER B 1 142 ? 15.047 -10.547 4.223 1 98.06 142 SER B O 1
ATOM 3547 N N . ASP B 1 143 ? 15.297 -8.531 5.211 1 98.25 143 ASP B N 1
ATOM 3548 C CA . ASP B 1 143 ? 15.016 -8.953 6.578 1 98.25 143 ASP B CA 1
ATOM 3549 C C . ASP B 1 143 ? 13.539 -8.742 6.922 1 98.25 143 ASP B C 1
ATOM 3551 O O . ASP B 1 143 ? 13.07 -7.602 6.973 1 98.25 143 ASP B O 1
ATOM 3555 N N . PRO B 1 144 ? 12.812 -9.812 7.238 1 98.62 144 PRO B N 1
ATOM 3556 C CA . PRO B 1 144 ? 11.383 -9.68 7.527 1 98.62 144 PRO B CA 1
ATOM 3557 C C . PRO B 1 144 ? 11.094 -8.688 8.648 1 98.62 144 PRO B C 1
ATOM 3559 O O . PRO B 1 144 ? 10.078 -7.992 8.617 1 98.62 144 PRO B O 1
ATOM 3562 N N . SER B 1 145 ? 11.953 -8.633 9.625 1 98.5 145 SER B N 1
ATOM 3563 C CA . SER B 1 145 ? 11.711 -7.711 10.727 1 98.5 145 SER B CA 1
ATOM 3564 C C . SER B 1 145 ? 11.812 -6.262 10.273 1 98.5 145 SER B C 1
ATOM 3566 O O . SER B 1 145 ? 11.039 -5.41 10.711 1 98.5 145 SER B O 1
ATOM 3568 N N . GLU B 1 146 ? 12.742 -5.926 9.406 1 98.38 146 GLU B N 1
ATOM 3569 C CA . GLU B 1 146 ? 12.898 -4.578 8.867 1 98.38 146 GLU B CA 1
ATOM 3570 C C . GLU B 1 146 ? 11.75 -4.223 7.93 1 98.38 146 GLU B C 1
ATOM 3572 O O . GLU B 1 146 ? 11.258 -3.088 7.934 1 98.38 146 GLU B O 1
ATOM 3577 N N . TRP B 1 147 ? 11.406 -5.207 7.152 1 98.69 147 TRP B N 1
ATOM 3578 C CA . TRP B 1 147 ? 10.273 -5.027 6.246 1 98.69 147 TRP B CA 1
ATOM 3579 C C . TRP B 1 147 ? 9 -4.73 7.023 1 98.69 147 TRP B C 1
ATOM 3581 O O . TRP B 1 147 ? 8.273 -3.783 6.703 1 98.69 147 TRP B O 1
ATOM 3591 N N . LYS B 1 148 ? 8.773 -5.496 8.078 1 98.75 148 LYS B N 1
ATOM 3592 C CA . LYS B 1 148 ? 7.602 -5.336 8.938 1 98.75 148 LYS B CA 1
ATOM 3593 C C . LYS B 1 148 ? 7.629 -3.988 9.648 1 98.75 148 LYS B C 1
ATOM 3595 O O . LYS B 1 148 ? 6.59 -3.346 9.812 1 98.75 148 LYS B O 1
ATOM 3600 N N . ARG B 1 149 ? 8.742 -3.625 10.094 1 98.19 149 ARG B N 1
ATOM 3601 C CA . ARG B 1 149 ? 8.883 -2.334 10.758 1 98.19 149 ARG B CA 1
ATOM 3602 C C . ARG B 1 149 ? 8.484 -1.19 9.836 1 98.19 149 ARG B C 1
ATOM 3604 O O . ARG B 1 149 ? 7.77 -0.275 10.242 1 98.19 149 ARG B O 1
ATOM 3611 N N . THR B 1 150 ? 8.961 -1.215 8.594 1 98.5 150 THR B N 1
ATOM 3612 C CA . THR B 1 150 ? 8.578 -0.221 7.594 1 98.5 150 THR B CA 1
ATOM 3613 C C . THR B 1 150 ? 7.066 -0.203 7.398 1 98.5 150 THR B C 1
ATOM 3615 O O . THR B 1 150 ? 6.449 0.864 7.391 1 98.5 150 THR B O 1
ATOM 3618 N N . LEU B 1 151 ? 6.5 -1.364 7.312 1 98.69 151 LEU B N 1
ATOM 3619 C CA . LEU B 1 151 ? 5.062 -1.512 7.113 1 98.69 151 LEU B CA 1
ATOM 3620 C C . LEU B 1 151 ? 4.289 -0.915 8.281 1 98.69 151 LEU B C 1
ATOM 3622 O O . LEU B 1 151 ? 3.352 -0.138 8.078 1 98.69 151 LEU B O 1
ATOM 3626 N N . ASP B 1 152 ? 4.699 -1.226 9.453 1 98.56 152 ASP B N 1
ATOM 3627 C CA . ASP B 1 152 ? 3.969 -0.824 10.648 1 98.56 152 ASP B CA 1
ATOM 3628 C C . ASP B 1 152 ? 4.078 0.682 10.875 1 98.56 152 ASP B C 1
ATOM 3630 O O . ASP B 1 152 ? 3.064 1.362 11.055 1 98.56 152 ASP B O 1
ATOM 3634 N N . ILE B 1 153 ? 5.223 1.187 10.836 1 98.25 153 ILE B N 1
ATOM 3635 C CA . ILE B 1 153 ? 5.426 2.586 11.195 1 98.25 153 ILE B CA 1
ATOM 3636 C C . ILE B 1 153 ? 4.805 3.488 10.133 1 98.25 153 ILE B C 1
ATOM 3638 O O . ILE B 1 153 ? 4.082 4.434 10.461 1 98.25 153 ILE B O 1
ATOM 3642 N N . ASN B 1 154 ? 5.027 3.17 8.875 1 98.5 154 ASN B N 1
ATOM 3643 C CA . ASN B 1 154 ? 4.609 4.074 7.805 1 98.5 154 ASN B CA 1
ATOM 3644 C C . ASN B 1 154 ? 3.115 3.953 7.523 1 98.5 154 ASN B C 1
ATOM 3646 O O . ASN B 1 154 ? 2.482 4.918 7.094 1 98.5 154 ASN B O 1
ATOM 3650 N N . HIS B 1 155 ? 2.568 2.773 7.762 1 98.5 155 HIS B N 1
ATOM 3651 C CA . HIS B 1 155 ? 1.191 2.586 7.32 1 98.5 155 HIS B CA 1
ATOM 3652 C C . HIS B 1 155 ? 0.248 2.432 8.508 1 98.5 155 HIS B C 1
ATOM 3654 O O . HIS B 1 155 ? -0.699 3.209 8.656 1 98.5 155 HIS B O 1
ATOM 3660 N N . TYR B 1 156 ? 0.539 1.463 9.352 1 98.81 156 TYR B N 1
ATOM 3661 C CA . TYR B 1 156 ? -0.318 1.28 10.516 1 98.81 156 TYR B CA 1
ATOM 3662 C C . TYR B 1 156 ? -0.25 2.492 11.438 1 98.81 156 TYR B C 1
ATOM 3664 O O . TYR B 1 156 ? -1.272 2.938 11.969 1 98.81 156 TYR B O 1
ATOM 3672 N N . GLY B 1 157 ? 0.96 3.021 11.664 1 98.88 157 GLY B N 1
ATOM 3673 C CA . GLY B 1 157 ? 1.12 4.223 12.469 1 98.88 157 GLY B CA 1
ATOM 3674 C C . GLY B 1 157 ? 0.364 5.414 11.914 1 98.88 157 GLY B C 1
ATOM 3675 O O . GLY B 1 157 ? -0.303 6.133 12.664 1 98.88 157 GLY B O 1
ATOM 3676 N N . THR B 1 158 ? 0.451 5.656 10.594 1 98.88 158 THR B N 1
ATOM 3677 C CA . THR B 1 158 ? -0.285 6.727 9.93 1 98.88 158 THR B CA 1
ATOM 3678 C C . THR B 1 158 ? -1.789 6.535 10.102 1 98.88 158 THR B C 1
ATOM 3680 O O . THR B 1 158 ? -2.512 7.488 10.398 1 98.88 158 THR B O 1
ATOM 3683 N N . TYR B 1 159 ? -2.254 5.328 9.93 1 98.94 159 TYR B N 1
ATOM 3684 C CA . TYR B 1 159 ? -3.662 4.988 10.094 1 98.94 159 TYR B CA 1
ATOM 3685 C C . TYR B 1 159 ? -4.141 5.312 11.5 1 98.94 159 TYR B C 1
ATOM 3687 O O . TYR B 1 159 ? -5.164 5.977 11.68 1 98.94 159 TYR B O 1
ATOM 3695 N N . LEU B 1 160 ? -3.43 4.844 12.523 1 98.88 160 LEU B N 1
ATOM 3696 C CA . LEU B 1 160 ? -3.854 5.027 13.906 1 98.88 160 LEU B CA 1
ATOM 3697 C C . LEU B 1 160 ? -3.945 6.508 14.258 1 98.88 160 LEU B C 1
ATOM 3699 O O . LEU B 1 160 ? -4.922 6.945 14.875 1 98.88 160 LEU B O 1
ATOM 3703 N N . ALA B 1 161 ? -2.959 7.262 13.859 1 98.69 161 ALA B N 1
ATOM 3704 C CA . ALA B 1 161 ? -2.959 8.695 14.148 1 98.69 161 ALA B CA 1
ATOM 3705 C C . ALA B 1 161 ? -4.102 9.398 13.422 1 98.69 161 ALA B C 1
ATOM 3707 O O . ALA B 1 161 ? -4.789 10.242 14.008 1 98.69 161 ALA B O 1
ATOM 3708 N N . THR B 1 162 ? -4.309 9.039 12.156 1 98.75 162 THR B N 1
ATOM 3709 C CA . THR B 1 162 ? -5.379 9.641 11.375 1 98.75 162 THR B CA 1
ATOM 3710 C C . THR B 1 162 ? -6.742 9.305 11.969 1 98.75 162 THR B C 1
ATOM 3712 O O . THR B 1 162 ? -7.602 10.18 12.109 1 98.75 162 THR B O 1
ATOM 3715 N N . ARG B 1 163 ? -6.922 8.039 12.305 1 98.38 163 ARG B N 1
ATOM 3716 C CA . ARG B 1 163 ? -8.172 7.598 12.906 1 98.38 163 ARG B CA 1
ATOM 3717 C C . ARG B 1 163 ? -8.477 8.383 14.18 1 98.38 163 ARG B C 1
ATOM 3719 O O . ARG B 1 163 ? -9.594 8.867 14.367 1 98.38 163 ARG B O 1
ATOM 3726 N N . ALA B 1 164 ? -7.516 8.469 15.047 1 96.81 164 ALA B N 1
ATOM 3727 C CA . ALA B 1 164 ? -7.688 9.18 16.312 1 96.81 164 ALA B CA 1
ATOM 3728 C C . ALA B 1 164 ? -7.984 10.664 16.062 1 96.81 164 ALA B C 1
ATOM 3730 O O . ALA B 1 164 ? -8.844 11.25 16.719 1 96.81 164 ALA B O 1
ATOM 3731 N N . PHE B 1 165 ? -7.312 11.258 15.156 1 96.81 165 PHE B N 1
ATOM 3732 C CA . PHE B 1 165 ? -7.5 12.664 14.805 1 96.81 165 PHE B CA 1
ATOM 3733 C C . PHE B 1 165 ? -8.922 12.914 14.312 1 96.81 165 PHE B C 1
ATOM 3735 O O . PHE B 1 165 ? -9.57 13.859 14.75 1 96.81 165 PHE B O 1
ATOM 3742 N N . LEU B 1 166 ? -9.367 12.07 13.383 1 95.75 166 LEU B N 1
ATOM 3743 C CA . LEU B 1 166 ? -10.703 12.219 12.82 1 95.75 166 LEU B CA 1
ATOM 3744 C C . LEU B 1 166 ? -11.766 12.039 13.898 1 95.75 166 LEU B C 1
ATOM 3746 O O . LEU B 1 166 ? -12.766 12.766 13.922 1 95.75 166 LEU B O 1
ATOM 3750 N N . ARG B 1 167 ? -11.523 11.117 14.812 1 93.69 167 ARG B N 1
ATOM 3751 C CA . ARG B 1 167 ? -12.461 10.906 15.914 1 93.69 167 ARG B CA 1
ATOM 3752 C C . ARG B 1 167 ? -12.508 12.125 16.828 1 93.69 167 ARG B C 1
ATOM 3754 O O . ARG B 1 167 ? -13.594 12.555 17.234 1 93.69 167 ARG B O 1
ATOM 3761 N N . ALA B 1 168 ? -11.375 12.641 17.109 1 90.44 168 ALA B N 1
ATOM 3762 C CA . ALA B 1 168 ? -11.305 13.828 17.953 1 90.44 168 ALA B CA 1
ATOM 3763 C C . ALA B 1 168 ? -11.992 15.016 17.297 1 90.44 168 ALA B C 1
ATOM 3765 O O . ALA B 1 168 ? -12.711 15.773 17.953 1 90.44 168 ALA B O 1
ATOM 3766 N N . ALA B 1 169 ? -11.75 15.164 16 1 87.75 169 ALA B N 1
ATOM 3767 C CA . ALA B 1 169 ? -12.359 16.266 15.25 1 87.75 169 ALA B CA 1
ATOM 3768 C C . ALA B 1 169 ? -13.883 16.125 15.219 1 87.75 169 ALA B C 1
ATOM 3770 O O . ALA B 1 169 ? -14.602 17.094 15.406 1 87.75 169 ALA B O 1
ATOM 3771 N N . HIS B 1 170 ? -14.312 14.961 15.016 1 85.94 170 HIS B N 1
ATOM 3772 C CA . HIS B 1 170 ? -15.742 14.695 14.969 1 85.94 170 HIS B CA 1
ATOM 3773 C C . HIS B 1 170 ? -16.406 14.961 16.312 1 85.94 170 HIS B C 1
ATOM 3775 O O . HIS B 1 170 ? -17.516 15.492 16.375 1 85.94 170 HIS B O 1
ATOM 3781 N N . ALA B 1 171 ? -15.805 14.555 17.312 1 83.88 171 ALA B N 1
ATOM 3782 C CA . ALA B 1 171 ? -16.328 14.734 18.656 1 83.88 171 ALA B CA 1
ATOM 3783 C C . ALA B 1 171 ? -16.531 16.219 18.969 1 83.88 171 ALA B C 1
ATOM 3785 O O . ALA B 1 171 ? -17.391 16.578 19.766 1 83.88 171 ALA B O 1
ATOM 3786 N N . ARG B 1 172 ? -15.859 17.016 18.234 1 79.12 172 ARG B N 1
ATOM 3787 C CA . ARG B 1 172 ? -15.922 18.453 18.469 1 79.12 172 ARG B CA 1
ATOM 3788 C C . ARG B 1 172 ? -16.766 19.141 17.422 1 79.12 172 ARG B C 1
ATOM 3790 O O . ARG B 1 172 ? -16.891 20.375 17.422 1 79.12 172 ARG B O 1
ATOM 3797 N N . GLY B 1 173 ? -17.266 18.375 16.547 1 75 173 GLY B N 1
ATOM 3798 C CA . GLY B 1 173 ? -18.109 18.922 15.508 1 75 173 GLY B CA 1
ATOM 3799 C C . GLY B 1 173 ? -17.328 19.562 14.375 1 75 173 GLY B C 1
ATOM 3800 O O . GLY B 1 173 ? -17.859 20.391 13.641 1 75 173 GLY B O 1
ATOM 3801 N N . LEU B 1 174 ? -16.016 19.266 14.547 1 64.31 174 LEU B N 1
ATOM 3802 C CA . LEU B 1 174 ? -15.18 19.766 13.445 1 64.31 174 LEU B CA 1
ATOM 3803 C C . LEU B 1 174 ? -15.32 18.875 12.219 1 64.31 174 LEU B C 1
ATOM 3805 O O . LEU B 1 174 ? -15.445 17.656 12.336 1 64.31 174 LEU B O 1
ATOM 3809 N N . GLY B 1 175 ? -15.477 19.297 10.984 1 56.94 175 GLY B N 1
ATOM 3810 C CA . GLY B 1 175 ? -15.586 18.531 9.75 1 56.94 175 GLY B CA 1
ATOM 3811 C C . GLY B 1 175 ? -17.016 18.281 9.336 1 56.94 175 GLY B C 1
ATOM 3812 O O . GLY B 1 175 ? -17.281 17.391 8.523 1 56.94 175 GLY B O 1
ATOM 3813 N N . GLU B 1 176 ? -18.016 18.344 10.125 1 51.75 176 GLU B N 1
ATOM 3814 C CA . GLU B 1 176 ? -19.406 18.203 9.688 1 51.75 176 GLU B CA 1
ATOM 3815 C C . GLU B 1 176 ? -19.812 19.344 8.742 1 51.75 176 GLU B C 1
ATOM 3817 O O . GLU B 1 176 ? -19.281 20.453 8.852 1 51.75 176 GLU B O 1
ATOM 3822 N N . GLU B 1 177 ? -20.266 18.844 7.457 1 46.72 177 GLU B N 1
ATOM 3823 C CA . GLU B 1 177 ? -20.797 19.812 6.516 1 46.72 177 GLU B CA 1
ATOM 3824 C C . GLU B 1 177 ? -21.656 20.859 7.23 1 46.72 177 GLU B C 1
ATOM 3826 O O . GLU B 1 177 ? -22.391 21.609 6.59 1 46.72 177 GLU B O 1
ATOM 3831 N N . GLN B 1 178 ? -22.047 20.609 8.445 1 37.47 178 GLN B N 1
ATOM 3832 C CA . GLN B 1 178 ? -23.188 21.422 8.836 1 37.47 178 GLN B CA 1
ATOM 3833 C C . GLN B 1 178 ? -23.109 22.812 8.227 1 37.47 178 GLN B C 1
ATOM 3835 O O . GLN B 1 178 ? -22.031 23.266 7.844 1 37.47 178 GLN B O 1
ATOM 3840 N N . GLY B 1 179 ? -24.453 23.594 8.375 1 32.16 179 GLY B N 1
ATOM 3841 C CA . GLY B 1 179 ? -25.156 24.828 8.016 1 32.16 179 GLY B CA 1
ATOM 3842 C C . GLY B 1 179 ? -24.266 26.047 8.094 1 32.16 179 GLY B C 1
ATOM 3843 O O . GLY B 1 179 ? -23.172 26 8.656 1 32.16 179 GLY B O 1
ATOM 3844 N N . VAL B 1 180 ? -25.078 27.328 8.016 1 29.17 180 VAL B N 1
ATOM 3845 C CA . VAL B 1 180 ? -24.891 28.781 7.969 1 29.17 180 VAL B CA 1
ATOM 3846 C C . VAL B 1 180 ? -23.828 29.188 8.984 1 29.17 180 VAL B C 1
ATOM 3848 O O . VAL B 1 180 ? -22.75 29.672 8.617 1 29.17 180 VAL B O 1
ATOM 3851 N N . GLY B 1 181 ? -24.25 29.938 10.07 1 30.28 181 GLY B N 1
ATOM 3852 C CA . GLY B 1 181 ? -23.984 31.219 10.734 1 30.28 181 GLY B CA 1
ATOM 3853 C C . GLY B 1 181 ? -23.047 31.078 11.914 1 30.28 181 GLY B C 1
ATOM 3854 O O . GLY B 1 181 ? -22.828 32.031 12.648 1 30.28 181 GLY B O 1
ATOM 3855 N N . GLY B 1 182 ? -23.031 29.906 12.742 1 32.78 182 GLY B N 1
ATOM 3856 C CA . GLY B 1 182 ? -22.609 30.5 13.992 1 32.78 182 GLY B CA 1
ATOM 3857 C C . GLY B 1 182 ? -21.172 31 13.953 1 32.78 182 GLY B C 1
ATOM 3858 O O . GLY B 1 182 ? -20.422 30.656 13.031 1 32.78 182 GLY B O 1
ATOM 3859 N N . ALA B 1 183 ? -20.859 31.938 14.758 1 34.41 183 ALA B N 1
ATOM 3860 C CA . ALA B 1 183 ? -19.734 32.844 14.992 1 34.41 183 ALA B CA 1
ATOM 3861 C C . ALA B 1 183 ? -18.406 32.094 15.008 1 34.41 183 ALA B C 1
ATOM 3863 O O . ALA B 1 183 ? -17.344 32.688 15.055 1 34.41 183 ALA B O 1
ATOM 3864 N N . ASN B 1 184 ? -18.469 30.797 15.703 1 36.38 184 ASN B N 1
ATOM 3865 C CA . ASN B 1 184 ? -17.078 30.406 15.938 1 36.38 184 ASN B CA 1
ATOM 3866 C C . ASN B 1 184 ? -16.391 29.953 14.656 1 36.38 184 ASN B C 1
ATOM 3868 O O . ASN B 1 184 ? -17.016 29.266 13.828 1 36.38 184 ASN B O 1
ATOM 3872 N N . GLY B 1 185 ? -15.492 30.625 13.969 1 40.03 185 GLY B N 1
ATOM 3873 C CA . GLY B 1 185 ? -14.602 30.453 12.836 1 40.03 185 GLY B CA 1
ATOM 3874 C C . GLY B 1 185 ? -14.336 29 12.492 1 40.03 185 GLY B C 1
ATOM 3875 O O . GLY B 1 185 ? -13.867 28.234 13.328 1 40.03 185 GLY B O 1
ATOM 3876 N N . ASN B 1 186 ? -15.211 28.25 11.781 1 47.16 186 ASN B N 1
ATOM 3877 C CA . ASN B 1 186 ? -15.211 26.922 11.172 1 47.16 186 ASN B CA 1
ATOM 3878 C C . ASN B 1 186 ? -13.789 26.469 10.82 1 47.16 186 ASN B C 1
ATOM 3880 O O . ASN B 1 186 ? -13.266 26.828 9.766 1 47.16 186 ASN B O 1
ATOM 3884 N N . LYS B 1 187 ? -12.898 26.219 11.844 1 60.69 187 LYS B N 1
ATOM 3885 C CA . LYS B 1 187 ? -11.492 25.891 11.609 1 60.69 187 LYS B CA 1
ATOM 3886 C C . LYS B 1 187 ? -11.367 24.625 10.758 1 60.69 187 LYS B C 1
ATOM 3888 O O . LYS B 1 187 ? -12.031 23.625 11.016 1 60.69 187 LYS B O 1
ATOM 3893 N N . GLU B 1 188 ? -10.875 24.766 9.531 1 84.25 188 GLU B N 1
ATOM 3894 C CA . GLU B 1 188 ? -10.578 23.703 8.57 1 84.25 188 GLU B CA 1
ATOM 3895 C C . GLU B 1 188 ? -9.695 22.625 9.195 1 84.25 188 GLU B C 1
ATOM 3897 O O . GLU B 1 188 ? -8.852 22.922 10.039 1 84.25 188 GLU B O 1
ATOM 3902 N N . VAL B 1 189 ? -10.133 21.438 9.117 1 93.75 189 VAL B N 1
ATOM 3903 C CA . VAL B 1 189 ? -9.383 20.266 9.562 1 93.75 189 VAL B CA 1
ATOM 3904 C C . VAL B 1 189 ? -8.547 19.719 8.406 1 93.75 189 VAL B C 1
ATOM 3906 O O . VAL B 1 189 ? -9.047 19.547 7.289 1 93.75 189 VAL B O 1
ATOM 3909 N N . THR B 1 190 ? -7.246 19.609 8.672 1 97.75 190 THR B N 1
ATOM 3910 C CA . THR B 1 190 ? -6.336 19.203 7.605 1 97.75 190 THR B CA 1
ATOM 3911 C C . THR B 1 190 ? -5.492 18.016 8.039 1 97.75 190 THR B C 1
ATOM 3913 O O . THR B 1 190 ? -5.004 17.969 9.172 1 97.75 190 THR B O 1
ATOM 3916 N N . VAL B 1 191 ? -5.43 17.047 7.18 1 98.62 191 VAL B N 1
ATOM 3917 C CA . VAL B 1 191 ? -4.512 15.922 7.332 1 98.62 191 VAL B CA 1
ATOM 3918 C C . VAL B 1 191 ? -3.475 15.945 6.211 1 98.62 191 VAL B C 1
ATOM 3920 O O . VAL B 1 191 ? -3.826 16.016 5.031 1 98.62 191 VAL B O 1
ATOM 3923 N N . ILE B 1 192 ? -2.209 15.938 6.559 1 98.94 192 ILE B N 1
ATOM 3924 C CA . ILE B 1 192 ? -1.124 15.789 5.594 1 98.94 192 ILE B CA 1
ATOM 3925 C C . ILE B 1 192 ? -0.365 14.492 5.863 1 98.94 192 ILE B C 1
ATOM 3927 O O . ILE B 1 192 ? 0.229 14.328 6.934 1 98.94 192 ILE B O 1
ATOM 3931 N N . ASN B 1 193 ? -0.453 13.578 4.949 1 98.94 193 ASN B N 1
ATOM 3932 C CA . ASN B 1 193 ? 0.297 12.328 5.004 1 98.94 193 ASN B CA 1
ATOM 3933 C C . ASN B 1 193 ? 1.582 12.414 4.184 1 98.94 193 ASN B C 1
ATOM 3935 O O . ASN B 1 193 ? 1.559 12.82 3.021 1 98.94 193 ASN B O 1
ATOM 3939 N N . THR B 1 194 ? 2.686 11.992 4.785 1 98.69 194 THR B N 1
ATOM 3940 C CA . THR B 1 194 ? 3.959 12.039 4.074 1 98.69 194 THR B CA 1
ATOM 3941 C C . THR B 1 194 ? 4.066 10.898 3.068 1 98.69 194 THR B C 1
ATOM 3943 O O . THR B 1 194 ? 4.07 9.727 3.451 1 98.69 194 THR B O 1
ATOM 3946 N N . SER B 1 195 ? 4.129 11.242 1.876 1 97.88 195 SER B N 1
ATOM 3947 C CA . SER B 1 195 ? 4.367 10.312 0.772 1 97.88 195 SER B CA 1
ATOM 3948 C C . SER B 1 195 ? 5.824 10.344 0.331 1 97.88 195 SER B C 1
ATOM 3950 O O . SER B 1 195 ? 6.73 10.445 1.163 1 97.88 195 SER B O 1
ATOM 3952 N N . SER B 1 196 ? 6.113 10.039 -0.853 1 92.81 196 SER B N 1
ATOM 3953 C CA . SER B 1 196 ? 7.461 9.961 -1.408 1 92.81 196 SER B CA 1
ATOM 3954 C C . SER B 1 196 ? 7.43 9.922 -2.932 1 92.81 196 SER B C 1
ATOM 3956 O O . SER B 1 196 ? 6.418 9.539 -3.527 1 92.81 196 SER B O 1
ATOM 3958 N N . ILE B 1 197 ? 8.508 10.391 -3.512 1 89.94 197 ILE B N 1
ATOM 3959 C CA . ILE B 1 197 ? 8.672 10.18 -4.945 1 89.94 197 ILE B CA 1
ATOM 3960 C C . ILE B 1 197 ? 8.648 8.68 -5.25 1 89.94 197 ILE B C 1
ATOM 3962 O O . ILE B 1 197 ? 8.305 8.273 -6.359 1 89.94 197 ILE B O 1
ATOM 3966 N N . GLY B 1 198 ? 8.992 7.91 -4.281 1 90.81 198 GLY B N 1
ATOM 3967 C CA . GLY B 1 198 ? 8.961 6.461 -4.41 1 90.81 198 GLY B CA 1
ATOM 3968 C C . GLY B 1 198 ? 7.562 5.914 -4.629 1 90.81 198 GLY B C 1
ATOM 3969 O O . GLY B 1 198 ? 7.395 4.758 -5.02 1 90.81 198 GLY B O 1
ATOM 3970 N N . SER B 1 199 ? 6.535 6.676 -4.398 1 93.19 199 SER B N 1
ATOM 3971 C CA . SER B 1 199 ? 5.168 6.242 -4.668 1 93.19 199 SER B CA 1
ATOM 3972 C C . SER B 1 199 ? 4.855 6.309 -6.16 1 93.19 199 SER B C 1
ATOM 3974 O O . SER B 1 199 ? 3.875 5.719 -6.621 1 93.19 199 SER B O 1
ATOM 3976 N N . ALA B 1 200 ? 5.703 7.074 -6.902 1 83.44 200 ALA B N 1
ATOM 3977 C CA . ALA B 1 200 ? 5.441 7.344 -8.312 1 83.44 200 ALA B CA 1
ATOM 3978 C C . ALA B 1 200 ? 6.457 6.637 -9.203 1 83.44 200 ALA B C 1
ATOM 3980 O O . ALA B 1 200 ? 6.375 6.715 -10.43 1 83.44 200 ALA B O 1
ATOM 3981 N N . GLY B 1 201 ? 7.379 6.02 -8.641 1 82.06 201 GLY B N 1
ATOM 3982 C CA . GLY B 1 201 ? 8.406 5.32 -9.391 1 82.06 201 GLY B CA 1
ATOM 3983 C C . GLY B 1 201 ? 8.984 4.125 -8.648 1 82.06 201 GLY B C 1
ATOM 3984 O O . GLY B 1 201 ? 8.688 3.922 -7.473 1 82.06 201 GLY B O 1
ATOM 3985 N N . THR B 1 202 ? 9.766 3.395 -9.438 1 85.88 202 THR B N 1
ATOM 3986 C CA . THR B 1 202 ? 10.312 2.178 -8.852 1 85.88 202 THR B CA 1
ATOM 3987 C C . THR B 1 202 ? 11.836 2.211 -8.859 1 85.88 202 THR B C 1
ATOM 3989 O O . THR B 1 202 ? 12.453 2.326 -9.922 1 85.88 202 THR B O 1
ATOM 3992 N N . ARG B 1 203 ? 12.375 2.215 -7.77 1 84.88 203 ARG B N 1
ATOM 3993 C CA . ARG B 1 203 ? 13.781 1.896 -7.543 1 84.88 203 ARG B CA 1
ATOM 3994 C C . ARG B 1 203 ? 13.93 0.614 -6.73 1 84.88 203 ARG B C 1
ATOM 3996 O O . ARG B 1 203 ? 13.664 0.6 -5.527 1 84.88 203 ARG B O 1
ATOM 4003 N N . PRO B 1 204 ? 14.43 -0.386 -7.359 1 91.5 204 PRO B N 1
ATOM 4004 C CA . PRO B 1 204 ? 14.5 -1.671 -6.66 1 91.5 204 PRO B CA 1
ATOM 4005 C C . PRO B 1 204 ? 15.25 -1.576 -5.332 1 91.5 204 PRO B C 1
ATOM 4007 O O . PRO B 1 204 ? 16.156 -0.755 -5.188 1 91.5 204 PRO B O 1
ATOM 4010 N N . GLY B 1 205 ? 14.844 -2.416 -4.383 1 94.31 205 GLY B N 1
ATOM 4011 C CA . GLY B 1 205 ? 15.508 -2.494 -3.092 1 94.31 205 GLY B CA 1
ATOM 4012 C C . GLY B 1 205 ? 14.633 -2.027 -1.943 1 94.31 205 GLY B C 1
ATOM 4013 O O . GLY B 1 205 ? 14.93 -2.305 -0.779 1 94.31 205 GLY B O 1
ATOM 4014 N N . PHE B 1 206 ? 13.586 -1.325 -2.268 1 95.75 206 PHE B N 1
ATOM 4015 C CA . PHE B 1 206 ? 12.664 -0.796 -1.27 1 95.75 206 PHE B CA 1
ATOM 4016 C C . PHE B 1 206 ? 11.25 -1.316 -1.507 1 95.75 206 PHE B C 1
ATOM 4018 O O . PHE B 1 206 ? 10.32 -0.534 -1.718 1 95.75 206 PHE B O 1
ATOM 4025 N N . SER B 1 207 ? 11.109 -2.645 -1.302 1 97.94 207 SER B N 1
ATOM 4026 C CA . SER B 1 207 ? 9.906 -3.322 -1.765 1 97.94 207 SER B CA 1
ATOM 4027 C C . SER B 1 207 ? 8.742 -3.115 -0.794 1 97.94 207 SER B C 1
ATOM 4029 O O . SER B 1 207 ? 7.602 -3.445 -1.105 1 97.94 207 SER B O 1
ATOM 4031 N N . CYS B 1 208 ? 8.992 -2.58 0.385 1 98.5 208 CYS B N 1
ATOM 4032 C CA . CYS B 1 208 ? 7.91 -2.191 1.282 1 98.5 208 CYS B CA 1
ATOM 4033 C C . CYS B 1 208 ? 7.652 -0.692 1.209 1 98.5 208 CYS B C 1
ATOM 4035 O O . CYS B 1 208 ? 6.512 -0.263 1.031 1 98.5 208 CYS B O 1
ATOM 4037 N N . TYR B 1 209 ? 8.664 0.097 1.306 1 97.62 209 TYR B N 1
ATOM 4038 C CA . TYR B 1 209 ? 8.555 1.545 1.446 1 97.62 209 TYR B CA 1
ATOM 4039 C C . TYR B 1 209 ? 7.898 2.164 0.221 1 97.62 209 TYR B C 1
ATOM 4041 O O . TYR B 1 209 ? 6.875 2.846 0.336 1 97.62 209 TYR B O 1
ATOM 4049 N N . GLN B 1 210 ? 8.5 1.895 -0.943 1 96.5 210 GLN B N 1
ATOM 4050 C CA . GLN B 1 210 ? 8.008 2.576 -2.135 1 96.5 210 GLN B CA 1
ATOM 4051 C C . GLN B 1 210 ? 6.578 2.152 -2.461 1 96.5 210 GLN B C 1
ATOM 4053 O O . GLN B 1 210 ? 5.688 2.994 -2.59 1 96.5 210 GLN B O 1
ATOM 4058 N N . PRO B 1 211 ? 6.281 0.834 -2.537 1 98 211 PRO B N 1
ATOM 4059 C CA . PRO B 1 211 ? 4.879 0.438 -2.691 1 98 211 PRO B CA 1
ATOM 4060 C C . PRO B 1 211 ? 3.99 0.974 -1.573 1 98 211 PRO B C 1
ATOM 4062 O O . PRO B 1 211 ? 2.846 1.363 -1.822 1 98 211 PRO B O 1
ATOM 4065 N N . GLY B 1 212 ? 4.492 0.96 -0.384 1 98.31 212 GLY B N 1
ATOM 4066 C CA . GLY B 1 212 ? 3.752 1.476 0.757 1 98.31 212 GLY B CA 1
ATOM 4067 C C . GLY B 1 212 ? 3.391 2.943 0.622 1 98.31 212 GLY B C 1
ATOM 4068 O O . GLY B 1 212 ? 2.336 3.373 1.091 1 98.31 212 GLY B O 1
ATOM 4069 N N . LYS B 1 213 ? 4.238 3.672 0.046 1 97.88 213 LYS B N 1
ATOM 4070 C CA . LYS B 1 213 ? 3.938 5.09 -0.126 1 97.88 213 LYS B CA 1
ATOM 4071 C C . LYS B 1 213 ? 2.877 5.301 -1.203 1 97.88 213 LYS B C 1
ATOM 4073 O O . LYS B 1 213 ? 2.111 6.266 -1.148 1 97.88 213 LYS B O 1
ATOM 4078 N N . SER B 1 214 ? 2.752 4.395 -2.209 1 97.38 214 SER B N 1
ATOM 4079 C CA . SER B 1 214 ? 1.574 4.391 -3.072 1 97.38 214 SER B CA 1
ATOM 4080 C C . SER B 1 214 ? 0.305 4.113 -2.275 1 97.38 214 SER B C 1
ATOM 4082 O O . SER B 1 214 ? -0.742 4.711 -2.533 1 97.38 214 SER B O 1
ATOM 4084 N N . MET B 1 215 ? 0.444 3.191 -1.36 1 98.44 215 MET B N 1
ATOM 4085 C CA . MET B 1 215 ? -0.674 2.908 -0.465 1 98.44 215 MET B CA 1
ATOM 4086 C C . MET B 1 215 ? -1.065 4.152 0.327 1 98.44 215 MET B C 1
ATOM 4088 O O . MET B 1 215 ? -2.252 4.418 0.526 1 98.44 215 MET B O 1
ATOM 4092 N N . ILE B 1 216 ? -0.127 4.934 0.784 1 98.75 216 ILE B N 1
ATOM 4093 C CA . ILE B 1 216 ? -0.379 6.156 1.539 1 98.75 216 ILE B CA 1
ATOM 4094 C C . ILE B 1 216 ? -1.151 7.148 0.671 1 98.75 216 ILE B C 1
ATOM 4096 O O . ILE B 1 216 ? -2.07 7.816 1.15 1 98.75 216 ILE B O 1
ATOM 4100 N N . ASN B 1 217 ? -0.769 7.297 -0.625 1 98.25 217 ASN B N 1
ATOM 4101 C CA . ASN B 1 217 ? -1.528 8.148 -1.534 1 98.25 217 ASN B CA 1
ATOM 4102 C C . ASN B 1 217 ? -3 7.75 -1.575 1 98.25 217 ASN B C 1
ATOM 4104 O O . ASN B 1 217 ? -3.881 8.602 -1.452 1 98.25 217 ASN B O 1
ATOM 4108 N N . ARG B 1 218 ? -3.211 6.473 -1.702 1 97.62 218 ARG B N 1
ATOM 4109 C CA . ARG B 1 218 ? -4.574 5.961 -1.778 1 97.62 218 ARG B CA 1
ATOM 4110 C C . ARG B 1 218 ? -5.301 6.129 -0.448 1 97.62 218 ARG B C 1
ATOM 4112 O O . ARG B 1 218 ? -6.492 6.445 -0.42 1 97.62 218 ARG B O 1
ATOM 4119 N N . PHE B 1 219 ? -4.594 5.875 0.638 1 98.62 219 PHE B N 1
ATOM 4120 C CA . PHE B 1 219 ? -5.168 6.078 1.964 1 98.62 219 PHE B CA 1
ATOM 4121 C C . PHE B 1 219 ? -5.633 7.516 2.139 1 98.62 219 PHE B C 1
ATOM 4123 O O . PHE B 1 219 ? -6.711 7.762 2.689 1 98.62 219 PHE B O 1
ATOM 4130 N N . THR B 1 220 ? -4.867 8.438 1.655 1 98.5 220 THR B N 1
ATOM 4131 C CA . THR B 1 220 ? -5.215 9.859 1.691 1 98.5 220 THR B CA 1
ATOM 4132 C C . THR B 1 220 ? -6.5 10.117 0.912 1 98.5 220 THR B C 1
ATOM 4134 O O . THR B 1 220 ? -7.367 10.867 1.362 1 98.5 220 THR B O 1
ATOM 4137 N N . GLU B 1 221 ? -6.57 9.508 -0.21 1 96.56 221 GLU B N 1
ATOM 4138 C CA . GLU B 1 221 ? -7.785 9.586 -1.016 1 96.56 221 GLU B CA 1
ATOM 4139 C C . GLU B 1 221 ? -9.008 9.125 -0.222 1 96.56 221 GLU B C 1
ATOM 4141 O O . GLU B 1 221 ? -10.086 9.711 -0.332 1 96.56 221 GLU B O 1
ATOM 4146 N N . PHE B 1 222 ? -8.852 8.117 0.525 1 96.88 222 PHE B N 1
ATOM 4147 C CA . PHE B 1 222 ? -9.953 7.594 1.333 1 96.88 222 PHE B CA 1
ATOM 4148 C C . PHE B 1 222 ? -10.367 8.609 2.395 1 96.88 222 PHE B C 1
ATOM 4150 O O . PHE B 1 222 ? -11.562 8.805 2.639 1 96.88 222 PHE B O 1
ATOM 4157 N N . VAL B 1 223 ? -9.398 9.25 3.043 1 97.25 223 VAL B N 1
ATOM 4158 C CA . VAL B 1 223 ? -9.75 10.305 3.984 1 97.25 223 VAL B CA 1
ATOM 4159 C C . VAL B 1 223 ? -10.609 11.359 3.283 1 97.25 223 VAL B C 1
ATOM 4161 O O . VAL B 1 223 ? -11.648 11.773 3.807 1 97.25 223 VAL B O 1
ATOM 4164 N N . HIS B 1 224 ? -10.203 11.727 2.125 1 95.75 224 HIS B N 1
ATOM 4165 C CA . HIS B 1 224 ? -10.883 12.766 1.354 1 95.75 224 HIS B CA 1
ATOM 4166 C C . HIS B 1 224 ? -12.328 12.375 1.065 1 95.75 224 HIS B C 1
ATOM 4168 O O . HIS B 1 224 ? -13.25 13.172 1.286 1 95.75 224 HIS B O 1
ATOM 4174 N N . PHE B 1 225 ? -12.547 11.18 0.629 1 93.88 225 PHE B N 1
ATOM 4175 C CA . PHE B 1 225 ? -13.891 10.789 0.202 1 93.88 225 PHE B CA 1
ATOM 4176 C C . PHE B 1 225 ? -14.766 10.461 1.404 1 93.88 225 PHE B C 1
ATOM 4178 O O . PHE B 1 225 ? -15.977 10.68 1.374 1 93.88 225 PHE B O 1
ATOM 4185 N N . GLU B 1 226 ? -14.164 9.977 2.447 1 94 226 GLU B N 1
ATOM 4186 C CA . GLU B 1 226 ? -14.953 9.594 3.619 1 94 226 GLU B CA 1
ATOM 4187 C C . GLU B 1 226 ? -15.25 10.805 4.5 1 94 226 GLU B C 1
ATOM 4189 O O . GLU B 1 226 ? -16.219 10.797 5.258 1 94 226 GLU B O 1
ATOM 4194 N N . GLU B 1 227 ? -14.32 11.75 4.465 1 93.19 227 GLU B N 1
ATOM 4195 C CA . GLU B 1 227 ? -14.445 12.984 5.234 1 93.19 227 GLU B CA 1
ATOM 4196 C C . GLU B 1 227 ? -14.359 14.211 4.332 1 93.19 227 GLU B C 1
ATOM 4198 O O . GLU B 1 227 ? -13.352 14.93 4.344 1 93.19 227 GLU B O 1
ATOM 4203 N N . PRO B 1 228 ? -15.43 14.578 3.662 1 88.69 228 PRO B N 1
ATOM 4204 C CA . PRO B 1 228 ? -15.359 15.656 2.672 1 88.69 228 PRO B CA 1
ATOM 4205 C C . PRO B 1 228 ? -15.047 17.016 3.295 1 88.69 228 PRO B C 1
ATOM 4207 O O . PRO B 1 228 ? -14.578 17.922 2.604 1 88.69 228 PRO B O 1
ATOM 4210 N N . ALA B 1 229 ? -15.32 17.172 4.559 1 90.44 229 ALA B N 1
ATOM 4211 C CA . ALA B 1 229 ? -15.047 18.438 5.234 1 90.44 229 ALA B CA 1
ATOM 4212 C C . ALA B 1 229 ? -13.586 18.516 5.676 1 90.44 229 ALA B C 1
ATOM 4214 O O . ALA B 1 229 ? -13.109 19.594 6.062 1 90.44 229 ALA B O 1
ATOM 4215 N N . VAL B 1 230 ? -12.859 17.438 5.621 1 94.25 230 VAL B N 1
ATOM 4216 C CA . VAL B 1 230 ? -11.453 17.391 6.012 1 94.25 230 VAL B CA 1
ATOM 4217 C C . VAL B 1 230 ? -10.57 17.547 4.777 1 94.25 230 VAL B C 1
ATOM 4219 O O . VAL B 1 230 ? -10.789 16.906 3.756 1 94.25 230 VAL B O 1
ATOM 4222 N N . ARG B 1 231 ? -9.648 18.484 4.852 1 96.94 231 ARG B N 1
ATOM 4223 C CA . ARG B 1 231 ? -8.648 18.625 3.797 1 96.94 231 ARG B CA 1
ATOM 4224 C C . ARG B 1 231 ? -7.523 17.609 3.975 1 96.94 231 ARG B C 1
ATOM 4226 O O . ARG B 1 231 ? -6.816 17.625 4.984 1 96.94 231 ARG B O 1
ATOM 4233 N N . ALA B 1 232 ? -7.395 16.703 3.018 1 98.25 232 ALA B N 1
ATOM 4234 C CA . ALA B 1 232 ? -6.363 15.672 3.1 1 98.25 232 ALA B CA 1
ATOM 4235 C C . ALA B 1 232 ? -5.418 15.75 1.906 1 98.25 232 ALA B C 1
ATOM 4237 O O . ALA B 1 232 ? -5.855 15.898 0.764 1 98.25 232 ALA B O 1
ATOM 4238 N N . PHE B 1 233 ? -4.074 15.656 2.186 1 98.75 233 PHE B N 1
ATOM 4239 C CA . PHE B 1 233 ? -3.055 15.734 1.148 1 98.75 233 PHE B CA 1
ATOM 4240 C C . PHE B 1 233 ? -1.986 14.664 1.363 1 98.75 233 PHE B C 1
ATOM 4242 O O . PHE B 1 233 ? -1.604 14.383 2.5 1 98.75 233 PHE B O 1
ATOM 4249 N N . ALA B 1 234 ? -1.539 14.039 0.277 1 98.81 234 ALA B N 1
ATOM 4250 C CA . ALA B 1 234 ? -0.341 13.203 0.31 1 98.81 234 ALA B CA 1
ATOM 4251 C C . ALA B 1 234 ? 0.878 13.977 -0.191 1 98.81 234 ALA B C 1
ATOM 4253 O O . ALA B 1 234 ? 1.008 14.227 -1.391 1 98.81 234 ALA B O 1
ATOM 4254 N N . LEU B 1 235 ? 1.854 14.289 0.68 1 98.81 235 LEU B N 1
ATOM 4255 C CA . LEU B 1 235 ? 2.93 15.227 0.371 1 98.81 235 LEU B CA 1
ATOM 4256 C C . LEU B 1 235 ? 4.262 14.492 0.24 1 98.81 235 LEU B C 1
ATOM 4258 O O . LEU B 1 235 ? 4.703 13.828 1.178 1 98.81 235 LEU B O 1
ATOM 4262 N N . HIS B 1 236 ? 4.887 14.547 -0.886 1 97.62 236 HIS B N 1
ATOM 4263 C CA . HIS B 1 236 ? 6.305 14.227 -1.025 1 97.62 236 HIS B CA 1
ATOM 4264 C C . HIS B 1 236 ? 7.172 15.391 -0.554 1 97.62 236 HIS B C 1
ATOM 4266 O O . HIS B 1 236 ? 7.137 16.484 -1.137 1 97.62 236 HIS B O 1
ATOM 4272 N N . PRO B 1 237 ? 7.965 15.172 0.406 1 97.38 237 PRO B N 1
ATOM 4273 C CA . PRO B 1 237 ? 8.68 16.281 1.033 1 97.38 237 PRO B CA 1
ATOM 4274 C C . PRO B 1 237 ? 9.891 16.734 0.224 1 97.38 237 PRO B C 1
ATOM 4276 O O . PRO B 1 237 ? 10.531 17.734 0.566 1 97.38 237 PRO B O 1
ATOM 4279 N N . GLY B 1 238 ? 10.172 16.047 -0.867 1 94.25 238 GLY B N 1
ATOM 4280 C CA . GLY B 1 238 ? 11.398 16.312 -1.598 1 94.25 238 GLY B CA 1
ATOM 4281 C C . GLY B 1 238 ? 12.539 15.375 -1.22 1 94.25 238 GLY B C 1
ATOM 4282 O O . GLY B 1 238 ? 12.359 14.484 -0.385 1 94.25 238 GLY B O 1
ATOM 4283 N N . GLY B 1 239 ? 13.625 15.5 -1.963 1 92.69 239 GLY B N 1
ATOM 4284 C CA . GLY B 1 239 ? 14.812 14.727 -1.656 1 92.69 239 GLY B CA 1
ATOM 4285 C C . GLY B 1 239 ? 15.648 15.336 -0.54 1 92.69 239 GLY B C 1
ATOM 4286 O O . GLY B 1 239 ? 16.688 15.938 -0.793 1 92.69 239 GLY B O 1
ATOM 4287 N N . VAL B 1 240 ? 15.258 15.094 0.68 1 91.69 240 VAL B N 1
ATOM 4288 C CA . VAL B 1 240 ? 15.914 15.664 1.852 1 91.69 240 VAL B CA 1
ATOM 4289 C C . VAL B 1 240 ? 16.828 14.625 2.482 1 91.69 240 VAL B C 1
ATOM 4291 O O . VAL B 1 240 ? 16.438 13.469 2.658 1 91.69 240 VAL B O 1
ATOM 4294 N N . MET B 1 241 ? 18.047 15.023 2.783 1 89.62 241 MET B N 1
ATOM 4295 C CA . MET B 1 241 ? 18.953 14.133 3.502 1 89.62 241 MET B CA 1
ATOM 4296 C C . MET B 1 241 ? 18.594 14.078 4.984 1 89.62 241 MET B C 1
ATOM 4298 O O . MET B 1 241 ? 18.984 14.961 5.75 1 89.62 241 MET B O 1
ATOM 4302 N N . THR B 1 242 ? 17.828 13.086 5.34 1 89.44 242 THR B N 1
ATOM 4303 C CA . THR B 1 242 ? 17.469 12.812 6.727 1 89.44 242 THR B CA 1
ATOM 4304 C C . THR B 1 242 ? 18.234 11.602 7.254 1 89.44 242 THR B C 1
ATOM 4306 O O . THR B 1 242 ? 18.953 10.945 6.508 1 89.44 242 THR B O 1
ATOM 4309 N N . LYS B 1 243 ? 18.125 11.43 8.578 1 86.31 243 LYS B N 1
ATOM 4310 C CA . LYS B 1 243 ? 18.672 10.211 9.148 1 86.31 243 LYS B CA 1
ATOM 4311 C C . LYS B 1 243 ? 18.141 8.969 8.445 1 86.31 243 LYS B C 1
ATOM 4313 O O . LYS B 1 243 ? 18.875 8.023 8.172 1 86.31 243 LYS B O 1
ATOM 4318 N N . LEU B 1 244 ? 16.891 8.977 8.141 1 84.75 244 LEU B N 1
ATOM 4319 C CA . LEU B 1 244 ? 16.234 7.887 7.43 1 84.75 244 LEU B CA 1
ATOM 4320 C C . LEU B 1 244 ? 16.938 7.602 6.102 1 84.75 244 LEU B C 1
ATOM 4322 O O . LEU B 1 244 ? 17.266 6.449 5.805 1 84.75 244 LEU B O 1
ATOM 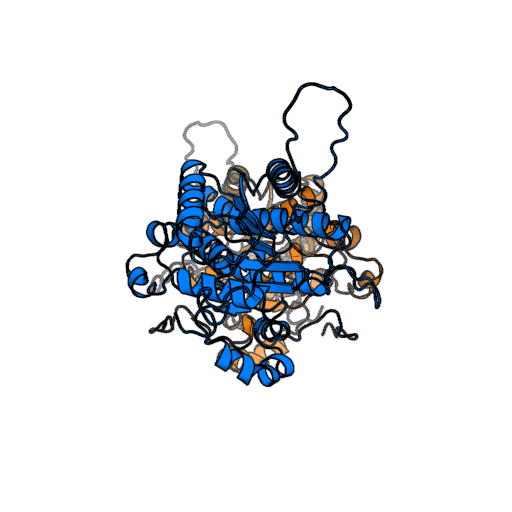4326 N N . ALA B 1 245 ? 17.125 8.609 5.312 1 86.44 245 ALA B N 1
ATOM 4327 C CA . ALA B 1 245 ? 17.766 8.484 4.004 1 86.44 245 ALA B CA 1
ATOM 4328 C C . ALA B 1 245 ? 19.219 8.062 4.148 1 86.44 245 ALA B C 1
ATOM 4330 O O . ALA B 1 245 ? 19.688 7.164 3.439 1 86.44 245 ALA B O 1
ATOM 4331 N N . ARG B 1 246 ? 19.922 8.695 5.043 1 86.12 246 ARG B N 1
ATOM 4332 C CA . ARG B 1 246 ? 21.328 8.438 5.258 1 86.12 246 ARG B CA 1
ATOM 4333 C C . ARG B 1 246 ? 21.578 6.969 5.609 1 86.12 246 ARG B C 1
ATOM 4335 O O . ARG B 1 246 ? 22.531 6.355 5.121 1 86.12 246 ARG B O 1
ATOM 4342 N N . ASP B 1 247 ? 20.75 6.449 6.387 1 86.38 247 ASP B N 1
ATOM 4343 C CA . ASP B 1 247 ? 20.969 5.117 6.941 1 86.38 247 ASP B CA 1
ATOM 4344 C C . ASP B 1 247 ? 20.578 4.035 5.934 1 86.38 247 ASP B C 1
ATOM 4346 O O . ASP B 1 247 ? 21.125 2.93 5.961 1 86.38 247 ASP B O 1
ATOM 4350 N N . SER B 1 248 ? 19.688 4.344 5.031 1 85.5 248 SER B N 1
ATOM 4351 C CA . SER B 1 248 ? 19.109 3.236 4.277 1 85.5 248 SER B CA 1
ATOM 4352 C C . SER B 1 248 ? 19.312 3.424 2.777 1 85.5 248 SER B C 1
ATOM 4354 O O . SER B 1 248 ? 19.375 2.445 2.029 1 85.5 248 SER B O 1
ATOM 4356 N N . MET B 1 249 ? 19.406 4.621 2.314 1 86.88 249 MET B N 1
ATOM 4357 C CA . MET B 1 249 ? 19.531 4.836 0.876 1 86.88 249 MET B CA 1
ATOM 4358 C C . MET B 1 249 ? 20.953 4.551 0.417 1 86.88 249 MET B C 1
ATOM 4360 O O . MET B 1 249 ? 21.922 4.871 1.119 1 86.88 249 MET B O 1
ATOM 4364 N N . PRO B 1 250 ? 21.125 4 -0.755 1 86.19 250 PRO B N 1
ATOM 4365 C CA . PRO B 1 250 ? 22.469 3.777 -1.27 1 86.19 250 PRO B CA 1
ATOM 4366 C C . PRO B 1 250 ? 23.266 5.074 -1.414 1 86.19 250 PRO B C 1
ATOM 4368 O O . PRO B 1 250 ? 22.703 6.109 -1.772 1 86.19 250 PRO B O 1
ATOM 4371 N N . PRO B 1 251 ? 24.516 4.957 -1.17 1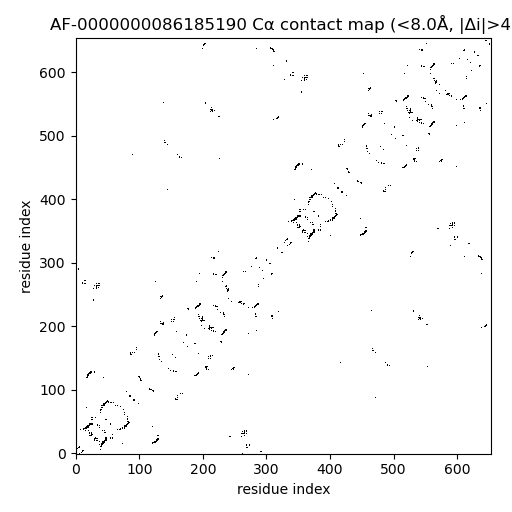 84.75 251 PRO B N 1
ATOM 4372 C CA . PRO B 1 251 ? 25.359 6.156 -1.197 1 84.75 251 PRO B CA 1
ATOM 4373 C C . PRO B 1 251 ? 25.297 6.891 -2.535 1 84.75 251 PRO B C 1
ATOM 4375 O O . PRO B 1 251 ? 25.406 8.117 -2.574 1 84.75 251 PRO B O 1
ATOM 4378 N N . ASP B 1 252 ? 25.047 6.188 -3.59 1 81.62 252 ASP B N 1
ATOM 4379 C CA . ASP B 1 252 ? 25.062 6.789 -4.918 1 81.62 252 ASP B CA 1
ATOM 4380 C C . ASP B 1 252 ? 23.812 7.645 -5.141 1 81.62 252 ASP B C 1
ATOM 4382 O O . ASP B 1 252 ? 23.734 8.383 -6.121 1 81.62 252 ASP B O 1
ATOM 4386 N N . THR B 1 253 ? 22.891 7.566 -4.188 1 80.5 253 THR B N 1
ATOM 4387 C CA . THR B 1 253 ? 21.672 8.359 -4.312 1 80.5 253 THR B CA 1
ATOM 4388 C C . THR B 1 253 ? 21.766 9.633 -3.484 1 80.5 253 THR B C 1
ATOM 4390 O O . THR B 1 253 ? 20.938 10.531 -3.611 1 80.5 253 THR B O 1
ATOM 4393 N N . HIS B 1 254 ? 22.75 9.75 -2.711 1 84.94 254 HIS B N 1
ATOM 4394 C CA . HIS B 1 254 ? 22.828 10.828 -1.727 1 84.94 254 HIS B CA 1
ATOM 4395 C C . HIS B 1 254 ? 22.953 12.188 -2.404 1 84.94 254 HIS B C 1
ATOM 4397 O O . HIS B 1 254 ? 22.453 13.188 -1.891 1 84.94 254 HIS B O 1
ATOM 4403 N N . ASP B 1 255 ? 23.469 12.18 -3.607 1 83.94 255 ASP B N 1
ATOM 4404 C CA . ASP B 1 255 ? 23.688 13.438 -4.32 1 83.94 255 ASP B CA 1
ATOM 4405 C C . ASP B 1 255 ? 22.359 14.039 -4.789 1 83.94 255 ASP B C 1
ATOM 4407 O O . ASP B 1 255 ? 22.281 15.234 -5.082 1 83.94 255 ASP B O 1
ATOM 4411 N N . SER B 1 256 ? 21.344 13.172 -4.824 1 81.75 256 SER B N 1
ATOM 4412 C CA . SER B 1 256 ? 20.047 13.641 -5.293 1 81.75 256 SER B CA 1
ATOM 4413 C C . SER B 1 256 ? 19.234 14.227 -4.145 1 81.75 256 SER B C 1
ATOM 4415 O O . SER B 1 256 ? 18.172 14.828 -4.371 1 81.75 256 SER B O 1
ATOM 4417 N N . LEU B 1 257 ? 19.688 14.031 -3.012 1 87.25 257 LEU B N 1
ATOM 4418 C CA . LEU B 1 257 ? 18.984 14.5 -1.823 1 87.25 257 LEU B CA 1
ATOM 4419 C C . LEU B 1 257 ? 19.453 15.906 -1.439 1 87.25 257 LEU B C 1
ATOM 4421 O O . LEU B 1 257 ? 20.047 16.094 -0.378 1 87.25 257 LEU B O 1
ATOM 4425 N N . THR B 1 258 ? 19.031 16.953 -2.227 1 90.38 258 THR B N 1
ATOM 4426 C CA . THR B 1 258 ? 19.609 18.281 -2.117 1 90.38 258 THR B CA 1
ATOM 4427 C C . THR B 1 258 ? 18.594 19.266 -1.533 1 90.38 258 THR B C 1
ATOM 4429 O O . THR B 1 258 ? 18.922 20.422 -1.251 1 90.38 258 THR B O 1
ATOM 4432 N N . ASP B 1 259 ? 17.406 18.781 -1.291 1 94.25 259 ASP B N 1
ATOM 4433 C CA . ASP B 1 259 ? 16.391 19.703 -0.786 1 94.25 259 ASP B CA 1
ATOM 4434 C C . ASP B 1 259 ? 16.578 19.953 0.71 1 94.25 259 ASP B C 1
ATOM 4436 O O . ASP B 1 259 ? 16.922 19.047 1.458 1 94.25 259 ASP B O 1
ATOM 4440 N N . LYS B 1 260 ? 16.359 21.203 1.056 1 95.56 260 LYS B N 1
ATOM 4441 C CA . LYS B 1 260 ? 16.328 21.516 2.48 1 95.56 260 LYS B CA 1
ATOM 4442 C C . LYS B 1 260 ? 14.984 21.172 3.096 1 95.56 260 LYS B C 1
ATOM 4444 O O . LYS B 1 260 ? 13.938 21.359 2.463 1 95.56 260 LYS B O 1
ATOM 4449 N N . PRO B 1 261 ? 14.992 20.719 4.383 1 96.94 261 PRO B N 1
ATOM 4450 C CA . PRO B 1 261 ? 13.727 20.359 5.035 1 96.94 261 PRO B CA 1
ATOM 4451 C C . PRO B 1 261 ? 12.734 21.516 5.082 1 96.94 261 PRO B C 1
ATOM 4453 O O . PRO B 1 261 ? 11.523 21.297 5.098 1 96.94 261 PRO B O 1
ATOM 4456 N N . GLU B 1 262 ? 13.234 22.766 4.992 1 97.19 262 GLU B N 1
ATOM 4457 C CA . GLU B 1 262 ? 12.398 23.953 5.051 1 97.19 262 GLU B CA 1
ATOM 4458 C C . GLU B 1 262 ? 11.477 24.047 3.84 1 97.19 262 GLU B C 1
ATOM 4460 O O . GLU B 1 262 ? 10.398 24.641 3.916 1 97.19 262 GLU B O 1
ATOM 4465 N N . LEU B 1 263 ? 11.906 23.453 2.734 1 97.69 263 LEU B N 1
ATOM 4466 C CA . LEU B 1 263 ? 11.055 23.422 1.547 1 97.69 263 LEU B CA 1
ATOM 4467 C C . LEU B 1 263 ? 9.758 22.672 1.82 1 97.69 263 LEU B C 1
ATOM 4469 O O . LEU B 1 263 ? 8.672 23.188 1.56 1 97.69 263 LEU B O 1
ATOM 4473 N N . ALA B 1 264 ? 9.891 21.5 2.352 1 98.12 264 ALA B N 1
ATOM 4474 C CA . ALA B 1 264 ? 8.727 20.703 2.709 1 98.12 264 ALA B CA 1
ATOM 4475 C C . ALA B 1 264 ? 7.895 21.391 3.789 1 98.12 264 ALA B C 1
ATOM 4477 O O . ALA B 1 264 ? 6.66 21.344 3.76 1 98.12 264 ALA B O 1
ATOM 4478 N N . ALA B 1 265 ? 8.547 22 4.688 1 98.69 265 ALA B N 1
ATOM 4479 C CA . ALA B 1 265 ? 7.879 22.656 5.809 1 98.69 265 ALA B CA 1
ATOM 4480 C C . ALA B 1 265 ? 6.996 23.812 5.328 1 98.69 265 ALA B C 1
ATOM 4482 O O . ALA B 1 265 ? 5.832 23.906 5.715 1 98.69 265 ALA B O 1
ATOM 4483 N N . GLY B 1 266 ? 7.602 24.703 4.52 1 98.62 266 GLY B N 1
ATOM 4484 C CA . GLY B 1 266 ? 6.816 25.781 3.959 1 98.62 266 GLY B CA 1
ATOM 4485 C C . GLY B 1 266 ? 5.641 25.312 3.131 1 98.62 266 GLY B C 1
ATOM 4486 O O . GLY B 1 266 ? 4.551 25.891 3.201 1 98.62 266 GLY B O 1
ATOM 4487 N N . PHE B 1 267 ? 5.832 24.25 2.34 1 98.75 267 PHE B N 1
ATOM 4488 C CA . PHE B 1 267 ? 4.777 23.656 1.521 1 98.75 267 PHE B CA 1
ATOM 4489 C C . PHE B 1 267 ? 3.641 23.141 2.395 1 98.75 267 PHE B C 1
ATOM 4491 O O . PHE B 1 267 ? 2.467 23.328 2.078 1 98.75 267 PHE B O 1
ATOM 4498 N N . ALA B 1 268 ? 3.971 22.531 3.523 1 98.81 268 ALA B N 1
ATOM 4499 C CA . ALA B 1 268 ? 2.969 22 4.445 1 98.81 268 ALA B CA 1
ATOM 4500 C C . ALA B 1 268 ? 2.129 23.125 5.043 1 98.81 268 ALA B C 1
ATOM 4502 O O . ALA B 1 268 ? 0.909 23 5.172 1 98.81 268 ALA B O 1
ATOM 4503 N N . VAL B 1 269 ? 2.768 24.219 5.426 1 98.69 269 VAL B N 1
ATOM 4504 C CA . VAL B 1 269 ? 2.027 25.375 5.938 1 98.69 269 VAL B CA 1
ATOM 4505 C C . VAL B 1 269 ? 1.07 25.891 4.867 1 98.69 269 VAL B C 1
ATOM 4507 O O . VAL B 1 269 ? -0.095 26.172 5.152 1 98.69 269 VAL B O 1
ATOM 4510 N N . TRP B 1 270 ? 1.541 25.984 3.639 1 98.75 270 TRP B N 1
ATOM 4511 C CA . TRP B 1 270 ? 0.71 26.453 2.535 1 98.75 270 TRP B CA 1
ATOM 4512 C C . TRP B 1 270 ? -0.496 25.531 2.334 1 98.75 270 TRP B C 1
ATOM 4514 O O . TRP B 1 270 ? -1.625 26.016 2.195 1 98.75 270 TRP B O 1
ATOM 4524 N N . LEU B 1 271 ? -0.28 24.234 2.359 1 98.56 271 LEU B N 1
ATOM 4525 C CA . LEU B 1 271 ? -1.375 23.281 2.207 1 98.56 271 LEU B CA 1
ATOM 4526 C C . LEU B 1 271 ? -2.412 23.469 3.309 1 98.56 271 LEU B C 1
ATOM 4528 O O . LEU B 1 271 ? -3.617 23.453 3.041 1 98.56 271 LEU B O 1
ATOM 4532 N N . ALA B 1 272 ? -1.958 23.672 4.504 1 98 272 ALA B N 1
ATOM 4533 C CA . ALA B 1 272 ? -2.848 23.672 5.66 1 98 272 ALA B CA 1
ATOM 4534 C C . ALA B 1 272 ? -3.615 24.984 5.754 1 98 272 ALA B C 1
ATOM 4536 O O . ALA B 1 272 ? -4.688 25.047 6.363 1 98 272 ALA B O 1
ATOM 4537 N N . THR B 1 273 ? -3.094 26.062 5.102 1 97 273 THR B N 1
ATOM 4538 C CA . THR B 1 273 ? -3.65 27.375 5.441 1 97 273 THR B CA 1
ATOM 4539 C C . THR B 1 273 ? -4.203 28.062 4.199 1 97 273 THR B C 1
ATOM 4541 O O . THR B 1 273 ? -4.945 29.047 4.305 1 97 273 THR B O 1
ATOM 4544 N N . SER B 1 274 ? -3.842 27.594 3.041 1 96.69 274 SER B N 1
ATOM 4545 C CA . SER B 1 274 ? -4.254 28.297 1.83 1 96.69 274 SER B CA 1
ATOM 4546 C C . SER B 1 274 ? -5.43 27.609 1.159 1 96.69 274 SER B C 1
ATOM 4548 O O . SER B 1 274 ? -5.348 26.422 0.815 1 96.69 274 SER B O 1
ATOM 4550 N N . LYS B 1 275 ? -6.449 28.328 0.818 1 94.88 275 LYS B N 1
ATOM 4551 C CA . LYS B 1 275 ? -7.598 27.797 0.088 1 94.88 275 LYS B CA 1
ATOM 4552 C C . LYS B 1 275 ? -7.238 27.5 -1.368 1 94.88 275 LYS B C 1
ATOM 4554 O O . LYS B 1 275 ? -7.93 26.734 -2.045 1 94.88 275 LYS B O 1
ATOM 4559 N N . LYS B 1 276 ? -6.172 28.109 -1.788 1 97.06 276 LYS B N 1
ATOM 4560 C CA . LYS B 1 276 ? -5.699 27.859 -3.146 1 97.06 276 LYS B CA 1
ATOM 4561 C C . LYS B 1 276 ? -5.297 26.406 -3.328 1 97.06 276 LYS B C 1
ATOM 4563 O O . LYS B 1 276 ? -5.184 25.922 -4.457 1 97.06 276 LYS B O 1
ATOM 4568 N N . ALA B 1 277 ? -5.129 25.703 -2.24 1 97.62 277 ALA B N 1
ATOM 4569 C CA . ALA B 1 277 ? -4.664 24.312 -2.287 1 97.62 277 ALA B CA 1
ATOM 4570 C C . ALA B 1 277 ? -5.84 23.344 -2.365 1 97.62 277 ALA B C 1
ATOM 4572 O O . ALA B 1 277 ? -5.645 22.141 -2.531 1 97.62 277 ALA B O 1
ATOM 4573 N N . ASP B 1 278 ? -7.086 23.828 -2.352 1 96.81 278 ASP B N 1
ATOM 4574 C CA . ASP B 1 278 ? -8.258 22.984 -2.156 1 96.81 278 ASP B CA 1
ATOM 4575 C C . ASP B 1 278 ? -8.43 22 -3.312 1 96.81 278 ASP B C 1
ATOM 4577 O O . ASP B 1 278 ? -8.906 20.875 -3.117 1 96.81 278 ASP B O 1
ATOM 4581 N N . PHE B 1 279 ? -8 22.391 -4.512 1 97.06 279 PHE B N 1
ATOM 4582 C CA . PHE B 1 279 ? -8.172 21.516 -5.672 1 97.06 279 PHE B CA 1
ATOM 4583 C C . PHE B 1 279 ? -7.25 20.312 -5.582 1 97.06 279 PHE B C 1
ATOM 4585 O O . PHE B 1 279 ? -7.414 19.344 -6.324 1 97.06 279 PHE B O 1
ATOM 4592 N N . LEU B 1 280 ? -6.332 20.281 -4.621 1 98.06 280 LEU B N 1
ATOM 4593 C CA . LEU B 1 280 ? -5.344 19.219 -4.465 1 98.06 280 LEU B CA 1
ATOM 4594 C C . LEU B 1 280 ? -5.793 18.203 -3.42 1 98.06 280 LEU B C 1
ATOM 4596 O O . LEU B 1 280 ? -5.102 17.219 -3.168 1 98.06 280 LEU B O 1
ATOM 4600 N N . ARG B 1 281 ? -6.977 18.453 -2.777 1 97.44 281 ARG B N 1
ATOM 4601 C CA . ARG B 1 281 ? -7.457 17.562 -1.731 1 97.44 281 ARG B CA 1
ATOM 4602 C C . ARG B 1 281 ? -7.547 16.125 -2.24 1 97.44 281 ARG B C 1
ATOM 4604 O O . ARG B 1 281 ? -8.078 15.875 -3.324 1 97.44 281 ARG B O 1
ATOM 4611 N N . GLY B 1 282 ? -7.004 15.227 -1.474 1 97 282 GLY B N 1
ATOM 4612 C CA . GLY B 1 282 ? -7.027 13.805 -1.779 1 97 282 GLY B CA 1
ATOM 4613 C C . GLY B 1 282 ? -5.891 13.375 -2.686 1 97 282 GLY B C 1
ATOM 4614 O O . GLY B 1 282 ? -5.641 12.18 -2.846 1 97 282 GLY B O 1
ATOM 4615 N N . ARG B 1 283 ? -5.141 14.344 -3.232 1 97 283 ARG B N 1
ATOM 4616 C CA . ARG B 1 283 ? -4.184 14.062 -4.297 1 97 283 ARG B CA 1
ATOM 4617 C C . ARG B 1 283 ? -2.756 14.039 -3.76 1 97 283 ARG B C 1
ATOM 4619 O O . ARG B 1 283 ? -2.494 14.516 -2.656 1 97 283 ARG B O 1
ATOM 4626 N N . TYR B 1 284 ? -1.875 13.406 -4.523 1 97.81 284 TYR B N 1
ATOM 4627 C CA . TYR B 1 284 ? -0.429 13.469 -4.348 1 97.81 284 TYR B CA 1
ATOM 4628 C C . TYR B 1 284 ? 0.111 14.836 -4.754 1 97.81 284 TYR B C 1
ATOM 4630 O O . TYR B 1 284 ? -0.28 15.383 -5.789 1 97.81 284 TYR B O 1
ATOM 4638 N N . VAL B 1 285 ? 0.998 15.398 -3.955 1 97.88 285 VAL B N 1
ATOM 4639 C CA . VAL B 1 285 ? 1.67 16.656 -4.285 1 97.88 285 VAL B CA 1
ATOM 4640 C C . VAL B 1 285 ? 3.141 16.578 -3.883 1 97.88 285 VAL B C 1
ATOM 4642 O O . VAL B 1 285 ? 3.508 15.789 -3.008 1 97.88 285 VAL B O 1
ATOM 4645 N N . SER B 1 286 ? 3.979 17.391 -4.52 1 96.94 286 SER B N 1
ATOM 4646 C CA . SER B 1 286 ? 5.41 17.391 -4.238 1 96.94 286 SER B CA 1
ATOM 4647 C C . SER B 1 286 ? 5.887 18.766 -3.805 1 96.94 286 SER B C 1
ATOM 4649 O O . SER B 1 286 ? 5.613 19.766 -4.477 1 96.94 286 SER B O 1
ATOM 4651 N N . ALA B 1 287 ? 6.672 18.766 -2.727 1 97.56 287 ALA B N 1
ATOM 4652 C CA . ALA B 1 287 ? 7.215 20.016 -2.211 1 97.56 287 ALA B CA 1
ATOM 4653 C C . ALA B 1 287 ? 8.156 20.656 -3.221 1 97.56 287 ALA B C 1
ATOM 4655 O O . ALA B 1 287 ? 8.484 21.844 -3.107 1 97.56 287 ALA B O 1
ATOM 4656 N N . ASN B 1 288 ? 8.578 19.906 -4.219 1 94.69 288 ASN B N 1
ATOM 4657 C CA . ASN B 1 288 ? 9.508 20.422 -5.215 1 94.69 288 ASN B CA 1
ATOM 4658 C C . ASN B 1 288 ? 8.797 21.25 -6.273 1 94.69 288 ASN B C 1
ATOM 4660 O O . ASN B 1 288 ? 9.445 21.891 -7.109 1 94.69 288 ASN B O 1
ATOM 4664 N N . TRP B 1 289 ? 7.52 21.266 -6.234 1 95.81 289 TRP B N 1
ATOM 4665 C CA . TRP B 1 289 ? 6.754 22.016 -7.227 1 95.81 289 TRP B CA 1
ATOM 4666 C C . TRP B 1 289 ? 6.477 23.438 -6.738 1 95.81 289 TRP B C 1
ATOM 4668 O O . TRP B 1 289 ? 6.191 23.641 -5.555 1 95.81 289 TRP B O 1
ATOM 4678 N N . ASP B 1 290 ? 6.602 24.391 -7.617 1 97.31 290 ASP B N 1
ATOM 4679 C CA . ASP B 1 290 ? 6.25 25.766 -7.297 1 97.31 290 ASP B CA 1
ATOM 4680 C C . ASP B 1 290 ? 4.742 25.938 -7.141 1 97.31 290 ASP B C 1
ATOM 4682 O O . ASP B 1 290 ? 3.979 25.594 -8.047 1 97.31 290 ASP B O 1
ATOM 4686 N N . VAL B 1 291 ? 4.344 26.453 -6.043 1 97.94 291 VAL B N 1
ATOM 4687 C CA . VAL B 1 291 ? 2.918 26.469 -5.734 1 97.94 291 VAL B CA 1
ATOM 4688 C C . VAL B 1 291 ? 2.182 27.391 -6.703 1 97.94 291 VAL B C 1
ATOM 4690 O O . VAL B 1 291 ? 1.016 27.156 -7.027 1 97.94 291 VAL B O 1
ATOM 4693 N N . ASP B 1 292 ? 2.811 28.5 -7.191 1 97.44 292 ASP B N 1
ATOM 4694 C CA . ASP B 1 292 ? 2.162 29.375 -8.164 1 97.44 292 ASP B CA 1
ATOM 4695 C C . ASP B 1 292 ? 1.954 28.656 -9.492 1 97.44 292 ASP B C 1
ATOM 4697 O O . ASP B 1 292 ? 0.896 28.781 -10.117 1 97.44 292 ASP B O 1
ATOM 4701 N N . GLN B 1 293 ? 2.934 27.922 -9.875 1 96.94 293 GLN B N 1
ATOM 4702 C CA . GLN B 1 293 ? 2.807 27.125 -11.086 1 96.94 293 GLN B CA 1
ATOM 4703 C C . GLN B 1 293 ? 1.745 26.031 -10.922 1 96.94 293 GLN B C 1
ATOM 4705 O O . GLN B 1 293 ? 0.995 25.75 -11.859 1 96.94 293 GLN B O 1
ATOM 4710 N N . LEU B 1 294 ? 1.717 25.453 -9.773 1 97 294 LEU B N 1
ATOM 4711 C CA . LEU B 1 294 ? 0.725 24.422 -9.477 1 97 294 LEU B CA 1
ATOM 4712 C C . LEU B 1 294 ? -0.688 24.984 -9.586 1 97 294 LEU B C 1
ATOM 4714 O O . LEU B 1 294 ? -1.561 24.375 -10.203 1 97 294 LEU B O 1
ATOM 4718 N N . VAL B 1 295 ? -0.929 26.125 -9.023 1 97.81 295 VAL B N 1
ATOM 4719 C CA . VAL B 1 295 ? -2.24 26.766 -9.055 1 97.81 295 VAL B CA 1
ATOM 4720 C C . VAL B 1 295 ? -2.613 27.109 -10.492 1 97.81 295 VAL B C 1
ATOM 4722 O O . VAL B 1 295 ? -3.773 26.984 -10.891 1 97.81 295 VAL B O 1
ATOM 4725 N N . ALA B 1 296 ? -1.639 27.516 -11.266 1 97.81 296 ALA B N 1
ATOM 4726 C CA . ALA B 1 296 ? -1.876 27.844 -12.672 1 97.81 296 ALA B CA 1
ATOM 4727 C C . ALA B 1 296 ? -2.336 26.625 -13.453 1 97.81 296 ALA B C 1
ATOM 4729 O O . ALA B 1 296 ? -3.01 26.75 -14.477 1 97.81 296 ALA B O 1
ATOM 4730 N N . LYS B 1 297 ? -2.051 25.438 -12.93 1 97.44 297 LYS B N 1
ATOM 4731 C CA . LYS B 1 297 ? -2.4 24.188 -13.609 1 97.44 297 LYS B CA 1
ATOM 4732 C C . LYS B 1 297 ? -3.666 23.578 -13.016 1 97.44 297 LYS B C 1
ATOM 4734 O O . LYS B 1 297 ? -4.02 22.438 -13.328 1 97.44 297 LYS B O 1
ATOM 4739 N N . ARG B 1 298 ? -4.352 24.297 -12.195 1 97.62 298 ARG B N 1
ATOM 4740 C CA . ARG B 1 298 ? -5.516 23.797 -11.469 1 97.62 298 ARG B CA 1
ATOM 4741 C C . ARG B 1 298 ? -6.527 23.172 -12.422 1 97.62 298 ARG B C 1
ATOM 4743 O O . ARG B 1 298 ? -6.938 22.016 -12.234 1 97.62 298 ARG B O 1
ATOM 4750 N N . ASP B 1 299 ? -6.938 23.875 -13.461 1 97.19 299 ASP B N 1
ATOM 4751 C CA . ASP B 1 299 ? -7.988 23.422 -14.367 1 97.19 299 ASP B CA 1
ATOM 4752 C C . ASP B 1 299 ? -7.566 22.125 -15.078 1 97.19 299 ASP B C 1
ATOM 4754 O O . ASP B 1 299 ? -8.359 21.203 -15.203 1 97.19 299 ASP B O 1
ATOM 4758 N N . GLU B 1 300 ? -6.359 22.094 -15.484 1 97.06 300 GLU B N 1
ATOM 4759 C CA . GLU B 1 300 ? -5.844 20.906 -16.141 1 97.06 300 GLU B CA 1
ATOM 4760 C C . GLU B 1 300 ? -5.855 19.703 -15.195 1 97.06 300 GLU B C 1
ATOM 4762 O O . GLU B 1 300 ? -6.297 18.609 -15.578 1 97.06 300 GLU B O 1
ATOM 4767 N N . ILE B 1 301 ? -5.402 19.891 -13.953 1 96.31 301 ILE B N 1
ATOM 4768 C CA . ILE B 1 301 ? -5.297 18.828 -12.961 1 96.31 301 ILE B CA 1
ATOM 4769 C C . ILE B 1 301 ? -6.684 18.281 -12.633 1 96.31 301 ILE B C 1
ATOM 4771 O O . ILE B 1 301 ? -6.883 17.062 -12.578 1 96.31 301 ILE B O 1
ATOM 4775 N N . VAL B 1 302 ? -7.629 19.188 -12.469 1 95.5 302 VAL B N 1
ATOM 4776 C CA . VAL B 1 302 ? -8.977 18.781 -12.094 1 95.5 302 VAL B CA 1
ATOM 4777 C C . VAL B 1 302 ? -9.672 18.141 -13.289 1 95.5 302 VAL B C 1
ATOM 4779 O O . VAL B 1 302 ? -10.258 17.047 -13.164 1 95.5 302 VAL B O 1
ATOM 4782 N N . GLN B 1 303 ? -9.531 18.688 -14.5 1 94.19 303 GLN B N 1
ATOM 4783 C CA . GLN B 1 303 ? -10.227 18.203 -15.688 1 94.19 303 GLN B CA 1
ATOM 4784 C C . GLN B 1 303 ? -9.695 16.844 -16.125 1 94.19 303 GLN B C 1
ATOM 4786 O O . GLN B 1 303 ? -10.461 15.977 -16.562 1 94.19 303 GLN B O 1
ATOM 4791 N N . LYS B 1 304 ? -8.414 16.672 -15.953 1 93 304 LYS B N 1
ATOM 4792 C CA . LYS B 1 304 ? -7.793 15.438 -16.422 1 93 304 LYS B CA 1
ATOM 4793 C C . LYS B 1 304 ? -7.625 14.438 -15.281 1 93 304 LYS B C 1
ATOM 4795 O O . LYS B 1 304 ? -7.02 13.383 -15.453 1 93 304 LYS B O 1
ATOM 4800 N N . ASP B 1 305 ? -8.062 14.789 -14.094 1 91.62 305 ASP B N 1
ATOM 4801 C CA . ASP B 1 305 ? -8.016 13.945 -12.906 1 91.62 305 ASP B CA 1
ATOM 4802 C C . ASP B 1 305 ? -6.594 13.461 -12.641 1 91.62 305 ASP B C 1
ATOM 4804 O O . ASP B 1 305 ? -6.355 12.258 -12.492 1 91.62 305 ASP B O 1
ATOM 4808 N N . LEU B 1 306 ? -5.719 14.422 -12.594 1 94.25 306 LEU B N 1
ATOM 4809 C CA . LEU B 1 306 ? -4.309 14.117 -12.391 1 94.25 306 LEU B CA 1
ATOM 4810 C C . LEU B 1 306 ? -3.99 13.969 -10.906 1 94.25 306 LEU B C 1
ATOM 4812 O O . LEU B 1 306 ? -4.793 14.359 -10.055 1 94.25 306 LEU B O 1
ATOM 4816 N N . LEU B 1 307 ? -2.885 13.328 -10.594 1 95.69 307 LEU B N 1
ATOM 4817 C CA . LEU B 1 307 ? -2.197 13.266 -9.305 1 95.69 307 LEU B CA 1
ATOM 4818 C C . LEU B 1 307 ? -2.893 12.297 -8.359 1 95.69 307 LEU B C 1
ATOM 4820 O O . LEU B 1 307 ? -2.67 12.336 -7.148 1 95.69 307 LEU B O 1
ATOM 4824 N N . TRP B 1 308 ? -3.783 11.477 -8.938 1 94.56 308 TRP B N 1
ATOM 4825 C CA . TRP B 1 308 ? -4.305 10.297 -8.258 1 94.56 308 TRP B CA 1
ATOM 4826 C C . TRP B 1 308 ? -3.436 9.078 -8.531 1 94.56 308 TRP B C 1
ATOM 4828 O O . TRP B 1 308 ? -2.832 8.961 -9.602 1 94.56 308 TRP B O 1
ATOM 4838 N N . THR B 1 309 ? -3.309 8.203 -7.559 1 94.69 309 THR B N 1
ATOM 4839 C CA . THR B 1 309 ? -2.684 6.906 -7.816 1 94.69 309 THR B CA 1
ATOM 4840 C C . THR B 1 309 ? -3.674 5.949 -8.469 1 94.69 309 THR B C 1
ATOM 4842 O O . THR B 1 309 ? -4.734 5.664 -7.906 1 94.69 309 THR B O 1
ATOM 4845 N N . ARG B 1 310 ? -3.305 5.508 -9.672 1 93.19 310 ARG B N 1
ATOM 4846 C CA . ARG B 1 310 ? -4.191 4.645 -10.445 1 93.19 310 ARG B CA 1
ATOM 4847 C C . ARG B 1 310 ? -3.402 3.57 -11.188 1 93.19 310 ARG B C 1
ATOM 4849 O O . ARG B 1 310 ? -2.178 3.656 -11.297 1 93.19 310 ARG B O 1
ATOM 4856 N N . VAL B 1 311 ? -4.148 2.537 -11.602 1 94.19 311 VAL B N 1
ATOM 4857 C CA . VAL B 1 311 ? -3.613 1.643 -12.625 1 94.19 311 VAL B CA 1
ATOM 4858 C C . VAL B 1 311 ? -3.742 2.295 -14 1 94.19 311 VAL B C 1
ATOM 4860 O O . VAL B 1 311 ? -4.855 2.551 -14.469 1 94.19 311 VAL B O 1
ATOM 4863 N N . VAL B 1 312 ? -2.637 2.553 -14.617 1 91.81 312 VAL B N 1
ATOM 4864 C CA . VAL B 1 312 ? -2.615 3.303 -15.867 1 91.81 312 VAL B CA 1
ATOM 4865 C C . VAL B 1 312 ? -3.432 2.566 -16.922 1 91.81 312 VAL B C 1
ATOM 4867 O O . VAL B 1 312 ? -3.254 1.363 -17.125 1 91.81 312 VAL B O 1
ATOM 4870 N N . GLY B 1 313 ? -4.379 3.26 -17.516 1 88.94 313 GLY B N 1
ATOM 4871 C CA . GLY B 1 313 ? -5.172 2.707 -18.609 1 88.94 313 GLY B CA 1
ATOM 4872 C C . GLY B 1 313 ? -6.465 2.068 -18.141 1 88.94 313 GLY B C 1
ATOM 4873 O O . GLY B 1 313 ? -7.309 1.688 -18.953 1 88.94 313 GLY B O 1
ATOM 4874 N N . GLN B 1 314 ? -6.566 1.834 -16.844 1 86.88 314 GLN B N 1
ATOM 4875 C CA . GLN B 1 314 ? -7.793 1.256 -16.312 1 86.88 314 GLN B CA 1
ATOM 4876 C C . GLN B 1 314 ? -8.797 2.344 -15.945 1 86.88 314 GLN B C 1
ATOM 4878 O O . GLN B 1 314 ? -8.414 3.398 -15.43 1 86.88 314 GLN B O 1
ATOM 4883 N N . GLU B 1 315 ? -10.016 2.039 -16.281 1 76.38 315 GLU B N 1
ATOM 4884 C CA . GLU B 1 315 ? -11.062 2.971 -15.875 1 76.38 315 GLU B CA 1
ATOM 4885 C C . GLU B 1 315 ? -11.172 3.049 -14.359 1 76.38 315 GLU B C 1
ATOM 4887 O O . GLU B 1 315 ? -11.07 2.031 -13.672 1 76.38 315 GLU B O 1
ATOM 4892 N N . GLN B 1 316 ? -11.242 4.281 -13.922 1 66.44 316 GLN B N 1
ATOM 4893 C CA . GLN B 1 316 ? -11.281 4.527 -12.484 1 66.44 316 GLN B CA 1
ATOM 4894 C C . GLN B 1 316 ? -12.711 4.527 -11.969 1 66.44 316 GLN B C 1
ATOM 4896 O O . GLN B 1 316 ? -13.617 5.043 -12.625 1 66.44 316 GLN B O 1
ATOM 4901 N N . VAL B 1 317 ? -12.977 3.588 -11.047 1 60.31 317 VAL B N 1
ATOM 4902 C CA . VAL B 1 317 ? -14.266 3.697 -10.367 1 60.31 317 VAL B CA 1
ATOM 4903 C C . VAL B 1 317 ? -14.172 4.73 -9.242 1 60.31 317 VAL B C 1
ATOM 4905 O O . VAL B 1 317 ? -13.375 4.574 -8.312 1 60.31 317 VAL B O 1
ATOM 4908 N N . MET B 1 318 ? -14.406 6.043 -9.477 1 60.62 318 MET B N 1
ATOM 4909 C CA . MET B 1 318 ? -14.438 7.07 -8.445 1 60.62 318 MET B CA 1
ATOM 4910 C C . MET B 1 318 ? -15.781 7.09 -7.734 1 60.62 318 MET B C 1
ATOM 4912 O O . MET B 1 318 ? -16.812 6.746 -8.328 1 60.62 318 MET B O 1
ATOM 4916 N N . PRO B 1 319 ? -15.82 7.133 -6.285 1 58.44 319 PRO B N 1
ATOM 4917 C CA . PRO B 1 319 ? -17.094 7.152 -5.562 1 58.44 319 PRO B CA 1
ATOM 4918 C C . PRO B 1 319 ? -18.125 8.078 -6.207 1 58.44 319 PRO B C 1
ATOM 4920 O O . PRO B 1 319 ? -19.328 7.941 -5.965 1 58.44 319 PRO B O 1
ATOM 4923 N N . HIS B 1 320 ? -17.891 9.25 -6.508 1 46.22 320 HIS B N 1
ATOM 4924 C CA . HIS B 1 320 ? -19.016 10.086 -6.918 1 46.22 320 HIS B CA 1
ATOM 4925 C C . HIS B 1 320 ? -19.797 9.445 -8.062 1 46.22 320 HIS B C 1
ATOM 4927 O O . HIS B 1 320 ? -20.766 10.023 -8.562 1 46.22 320 HIS B O 1
ATOM 4933 N N . SER B 1 321 ? -19.047 8.852 -9.039 1 36.81 321 SER B N 1
ATOM 4934 C CA . SER B 1 321 ? -19.844 8.539 -10.227 1 36.81 321 SER B CA 1
ATOM 4935 C C . SER B 1 321 ? -20.906 7.508 -9.922 1 36.81 321 SER B C 1
ATOM 4937 O O . SER B 1 321 ? -20.719 6.629 -9.078 1 36.81 321 SER B O 1
ATOM 4939 N N . THR B 1 322 ? -22.156 7.77 -10.242 1 33.16 322 THR B N 1
ATOM 4940 C CA . THR B 1 322 ? -23.328 6.918 -10.062 1 33.16 322 THR B CA 1
ATOM 4941 C C . THR B 1 322 ? -22.953 5.449 -10.25 1 33.16 322 THR B C 1
ATOM 4943 O O . THR B 1 322 ? -23.453 4.582 -9.523 1 33.16 322 THR B O 1
ATOM 4946 N N . HIS B 1 323 ? -22.781 5.043 -11.531 1 28.3 323 HIS B N 1
ATOM 4947 C CA . HIS B 1 323 ? -22.828 3.678 -12.047 1 28.3 323 HIS B CA 1
ATOM 4948 C C . HIS B 1 323 ? -21.484 2.965 -11.844 1 28.3 323 HIS B C 1
ATOM 4950 O O . HIS B 1 323 ? -20.484 3.359 -12.422 1 28.3 323 HIS B O 1
ATOM 4956 N N . VAL B 1 324 ? -21.047 2.836 -10.852 1 32.22 324 VAL B N 1
ATOM 4957 C CA . VAL B 1 324 ? -19.953 1.858 -10.812 1 32.22 324 VAL B CA 1
ATOM 4958 C C . VAL B 1 324 ? -20.312 0.657 -11.68 1 32.22 324 VAL B C 1
ATOM 4960 O O . VAL B 1 324 ? -21.25 -0.088 -11.367 1 32.22 324 VAL B O 1
ATOM 4963 N N . HIS B 1 325 ? -20.219 0.8 -12.953 1 26.88 325 HIS B N 1
ATOM 4964 C CA . HIS B 1 325 ? -20.375 -0.421 -13.734 1 26.88 325 HIS B CA 1
ATOM 4965 C C . HIS B 1 325 ? -19.297 -1.442 -13.375 1 26.88 325 HIS B C 1
ATOM 4967 O O . HIS B 1 325 ? -18.109 -1.164 -13.5 1 26.88 325 HIS B O 1
ATOM 4973 N N . LEU B 1 326 ? -19.344 -1.987 -12.352 1 26.05 326 LEU B N 1
ATOM 4974 C CA . LEU B 1 326 ? -18.625 -3.236 -12.141 1 26.05 326 LEU B CA 1
ATOM 4975 C C . LEU B 1 326 ? -18.609 -4.082 -13.406 1 26.05 326 LEU B C 1
ATOM 4977 O O . LEU B 1 326 ? -19.656 -4.398 -13.961 1 26.05 326 LEU B O 1
ATOM 4981 N N . TYR B 1 327 ? -17.859 -3.674 -14.477 1 23.44 327 TYR B N 1
ATOM 4982 C CA . TYR B 1 327 ? -17.844 -4.723 -15.492 1 23.44 327 TYR B CA 1
ATOM 4983 C C . TYR B 1 327 ? -17.422 -6.059 -14.891 1 23.44 327 TYR B C 1
ATOM 4985 O O . TYR B 1 327 ? -16.641 -6.098 -13.93 1 23.44 327 TYR B O 1
#

Sequence (654 aa):
MYDAISPAHALAHAAQGLAVLITGSGRGVGRAEALAFAQAGAKKIVLTSRSRDELEEVKKEIEEATRDCRTPEEGECEVIVHVADLCDPASVDALFEAAGDLDEGGDGDAWRSSRKRADTPDPAVLINNAGYLEPCVPIRDSDPSEWKRTLDINHYGTYLATRAFLRAAHARGLGEEQGVGGANGNKEVTVINTSSIGSAGTRPGFSCYQPGKSMINRFTEFVHFEEPAVRAFALHPGGVMTKLARDSMPPDTHDSLTDKPELAAGFAVWLATSKKADFLRGRYVSANWDVDQLVAKRDEIVQKDLLWTRVVGQEQVMPHSTHVHLYMYDAISPAHALAHAAQGLAVLITGSGRGVGRAEALAFAQAGAKKIVLTSRSRDELEEVKKEIEEATRDCRTPEEGECEVIVHVADLCDPASVDALFEAAGDLDEGGDGDAWRSSRKRADTPDPAVLINNAGYLEPCVPIRDSDPSEWKRTLDINHYGTYLATRAFLRAAHARGLGEEQGVGGANGNKEVTVINTSSIGSAGTRPGFSCYQPGKSMINRFTEFVHFEEPAVRAFALHPGGVMTKLARDSMPPDTHDSLTDKPELAAGFAVWLATSKKADFLRGRYVSANWDVDQLVAKRDEIVQKDLLWTRVVGQEQVMPHSTHVHLY

pLDDT: mean 87.07, std 19.73, range [23.44, 98.94]

Solvent-accessible surface area (backbone atoms only — not comparable to full-atom values): 33694 Å² total; per-residue (Å²): 125,63,59,84,34,26,25,81,55,70,28,45,54,55,32,50,74,35,14,35,34,32,32,31,21,42,47,54,51,28,28,32,31,52,43,29,38,45,47,6,24,18,28,28,39,34,39,24,27,82,48,61,68,40,34,53,52,43,50,53,49,40,56,64,67,37,69,83,70,57,50,82,86,41,49,72,60,46,70,45,78,46,72,41,50,50,76,35,70,67,40,40,51,51,48,52,44,59,56,43,57,38,59,80,73,81,87,82,76,82,79,69,69,87,54,59,38,90,77,56,63,48,61,34,31,40,34,40,48,42,69,52,57,43,65,64,37,46,66,60,72,49,54,68,68,44,44,48,48,24,47,35,40,45,45,51,14,41,48,47,50,50,27,52,49,48,42,55,32,47,75,69,61,41,49,59,79,71,87,90,70,79,79,70,77,82,68,68,33,30,41,38,39,58,38,40,70,40,28,36,28,49,63,83,21,40,63,48,50,25,21,45,24,36,18,43,33,39,34,24,31,38,48,21,72,67,33,74,46,35,43,17,31,15,36,14,54,55,41,45,74,29,72,58,43,66,75,20,48,58,76,89,52,54,80,62,31,71,42,55,40,58,37,24,12,19,42,50,48,40,56,69,57,36,74,81,42,57,87,45,51,25,19,52,47,50,39,78,53,56,68,71,62,50,53,73,40,42,65,58,37,63,74,67,58,41,29,37,71,30,29,37,88,53,81,63,39,49,69,86,53,82,72,62,72,78,115,123,63,58,84,34,26,26,82,55,69,30,45,54,55,32,51,75,35,15,36,34,32,32,31,18,43,47,56,51,28,31,30,30,52,43,29,37,45,45,7,24,18,28,28,39,35,37,23,26,81,48,61,69,40,34,52,52,44,49,53,49,39,53,64,66,38,70,84,69,57,49,83,88,41,50,71,60,46,70,44,80,46,71,40,48,51,74,34,69,68,40,40,51,50,49,52,45,60,56,43,57,38,62,79,74,81,87,82,76,81,80,70,68,89,54,57,40,91,78,62,63,48,60,33,31,40,35,40,49,43,69,53,56,42,65,65,37,44,66,60,73,49,54,70,70,46,46,48,47,23,47,35,41,46,46,51,14,42,48,48,51,50,27,52,49,49,42,54,31,47,76,68,61,42,49,58,79,70,87,91,70,76,80,72,77,82,66,69,32,28,40,38,38,59,37,39,70,41,29,36,27,48,64,81,20,39,63,51,49,24,23,44,22,36,19,45,30,39,36,25,32,40,48,22,70,67,33,74,47,34,42,18,30,16,36,15,54,54,41,45,73,28,72,59,43,65,74,21,49,59,76,88,52,53,81,66,30,72,43,54,40,56,37,24,12,18,41,50,47,41,55,71,57,36,76,81,42,58,88,45,52,24,20,51,46,51,37,72,53,55,66,70,60,51,53,73,40,43,66,59,36,63,75,66,58,42,29,38,71,30,29,37,89,53,80,63,43,54,66,84,54,85,74,67,71,72,122